Protein AF-0000000066665689 (afdb_homodimer)

Organism: Nocardia brasiliensis (strain ATCC 700358 / HUJEG-1) (NCBI:txid1133849)

Sequence (416 aa):
MNVTDMVAELLDKYRGGVAPFASMGDPVLRRPADPVTGQIDTTVLKELSELMLATMHATRGVGLAAPQIGIPLQIAVIGDTAEVPAEIATARKRIPVPDFTIINPSYTAAGDPVSFYEGCLSMPGYQAVVPRPETVQAEYDDLDGVRHVERITGWPARIFQHETDHLAGTIYIDKALTRSLASNETYLSRWTQPTPVDAAGALGFSLSMNVTDMVAELLDKYRGGVAPFASMGDPVLRRPADPVTGQIDTTVLKELSELMLATMHATRGVGLAAPQIGIPLQIAVIGDTAEVPAEIATARKRIPVPDFTIINPSYTAAGDPVSFYEGCLSMPGYQAVVPRPETVQAEYDDLDGVRHVERITGWPARIFQHETDHLAGTIYIDKALTRSLASNETYLSRWTQPTPVDAAGALGFSLS

Nearest PDB structures (foldseek):
  2ew6-assembly1_A  TM=8.964E-01  e=4.117E-14  Helicobacter pylori
  1ws1-assembly1_A  TM=9.275E-01  e=1.698E-13  Bacillus cereus
  3oca-assembly1_B  TM=8.785E-01  e=4.657E-14  Ehrlichia chaffeensis str. Arkansas
  3oca-assembly1_A  TM=8.647E-01  e=1.921E-13  Ehrlichia chaffeensis str. Arkansas
  3fwx-assembly2_B  TM=9.049E-01  e=3.073E-12  Vibrio cholerae O395

InterPro domains:
  IPR023635 Peptide deformylase [MF_00163] (17-190)
  IPR023635 Peptide deformylase [PF01327] (20-176)
  IPR023635 Peptide deformylase [PIRSF004749] (16-187)
  IPR023635 Peptide deformylase [PR01576] (50-79)
  IPR023635 Peptide deformylase [PR01576] (118-129)
  IPR023635 Peptide deformylase [PR01576] (130-148)
  IPR023635 Peptide deformylase [PR01576] (149-178)
  IPR023635 Peptide deformylase [PTHR10458] (21-185)
  IPR023635 Peptide deformylase [cd00487] (24-172)
  IPR036821 Peptide deformylase superfamily [G3DSA:3.90.45.10] (20-195)
  IPR036821 Peptide deformylase superfamily [SSF56420] (18-176)

Radius of gyration: 23.64 Å; Cα contacts (8 Å, |Δi|>4): 912; chains: 2; bounding box: 50×71×52 Å

pLDDT: mean 97.43, std 2.55, range [75.81, 98.94]

Solvent-accessible surface area (backbone atoms only — not comparable to full-atom values): 21733 Å² total; per-residue (Å²): 132,55,69,57,56,52,50,52,53,49,45,71,73,27,61,95,40,57,65,67,66,37,50,34,56,43,42,53,47,32,40,61,31,41,72,76,79,73,78,57,54,65,68,57,49,52,51,49,50,49,33,47,45,43,30,24,57,76,69,71,45,47,52,42,30,35,23,43,56,64,38,58,36,26,39,30,34,38,30,37,74,75,87,65,60,68,64,40,26,59,68,40,44,48,60,76,34,75,77,47,54,41,30,55,56,51,71,45,78,68,42,62,57,42,58,42,74,44,68,42,88,40,47,72,62,40,32,27,32,31,70,38,41,32,20,28,43,36,36,26,25,38,88,87,67,50,77,46,76,45,79,34,54,31,37,57,23,46,50,51,51,54,35,44,32,36,33,58,20,38,55,70,74,72,58,30,45,58,59,50,33,13,26,52,68,42,31,71,74,73,55,74,58,62,53,52,61,65,50,27,68,55,28,68,48,85,82,116,132,56,68,58,56,51,51,51,53,50,45,71,74,26,60,97,41,58,65,67,66,39,50,34,54,42,43,52,47,32,39,60,29,42,71,76,80,71,78,55,54,65,69,57,49,51,51,50,50,48,35,48,47,43,31,24,57,75,69,72,45,48,52,41,30,32,25,44,56,65,39,59,37,24,40,30,34,39,30,36,76,77,88,66,60,67,64,40,26,59,69,39,44,48,60,76,34,74,77,46,55,41,30,55,56,51,70,45,78,67,44,62,58,41,60,41,75,42,69,43,87,39,46,72,62,41,30,27,31,30,68,38,42,33,18,28,42,36,36,26,25,38,89,84,68,50,78,45,76,47,79,37,55,30,38,57,22,46,50,53,50,54,36,44,32,37,34,58,20,38,52,69,72,71,59,31,45,56,60,49,33,14,27,52,68,42,31,71,74,73,55,72,57,61,51,52,61,66,49,26,68,58,26,68,49,87,82,116

Structure (mmCIF, N/CA/C/O backbone):
data_AF-0000000066665689-model_v1
#
loop_
_entity.id
_entity.type
_entity.pdbx_description
1 polymer 'Peptide deformylase'
#
loop_
_atom_site.group_PDB
_atom_site.id
_atom_site.type_symbol
_atom_site.label_atom_id
_atom_site.label_alt_id
_atom_site.label_comp_id
_atom_site.label_asym_id
_atom_site.label_entity_id
_atom_site.label_seq_id
_atom_site.pdbx_PDB_ins_code
_atom_site.Cartn_x
_atom_site.Cartn_y
_atom_site.Cartn_z
_atom_site.occupancy
_atom_site.B_iso_or_equiv
_atom_site.auth_seq_id
_atom_site.auth_comp_id
_atom_site.auth_asym_id
_atom_site.auth_atom_id
_atom_site.pdbx_PDB_model_num
ATOM 1 N N . MET A 1 1 ? 21.422 21.891 0.029 1 81.69 1 MET A N 1
ATOM 2 C CA . MET A 1 1 ? 20.578 23.062 0.132 1 81.69 1 MET A CA 1
ATOM 3 C C . MET A 1 1 ? 19.906 23.141 1.5 1 81.69 1 MET A C 1
ATOM 5 O O . MET A 1 1 ? 19.453 22.109 2.029 1 81.69 1 MET A O 1
ATOM 9 N N . ASN A 1 2 ? 20.016 24.281 2.082 1 92 2 ASN A N 1
ATOM 10 C CA . ASN A 1 2 ? 19.375 24.375 3.383 1 92 2 ASN A CA 1
ATOM 11 C C . ASN A 1 2 ? 17.859 24.578 3.238 1 92 2 ASN A C 1
ATOM 13 O O . ASN A 1 2 ? 17.375 24.859 2.148 1 92 2 ASN A O 1
ATOM 17 N N . VAL A 1 3 ? 17.141 24.328 4.23 1 94.88 3 VAL A N 1
ATOM 18 C CA . VAL A 1 3 ? 15.688 24.266 4.172 1 94.88 3 VAL A CA 1
ATOM 19 C C . VAL A 1 3 ? 15.133 25.641 3.803 1 94.88 3 VAL A C 1
ATOM 21 O O . VAL A 1 3 ? 14.117 25.734 3.107 1 94.88 3 VAL A O 1
ATOM 24 N N . THR A 1 4 ? 15.805 26.703 4.227 1 93.81 4 THR A N 1
ATOM 25 C CA . THR A 1 4 ? 15.383 28.047 3.889 1 93.81 4 THR A CA 1
ATOM 26 C C . THR A 1 4 ? 15.398 28.266 2.377 1 93.81 4 THR A C 1
ATOM 28 O O . THR A 1 4 ? 14.453 28.812 1.814 1 93.81 4 THR A O 1
ATOM 31 N N . ASP A 1 5 ? 16.438 27.797 1.744 1 96 5 ASP A N 1
ATOM 32 C CA . ASP A 1 5 ? 16.562 27.906 0.292 1 96 5 ASP A CA 1
ATOM 33 C C . ASP A 1 5 ? 15.508 27.047 -0.405 1 96 5 ASP A C 1
ATOM 35 O O . ASP A 1 5 ? 14.961 27.438 -1.437 1 96 5 ASP A O 1
ATOM 39 N N . MET A 1 6 ? 15.297 25.891 0.166 1 97.06 6 MET A N 1
ATOM 40 C CA . MET A 1 6 ? 14.289 24.984 -0.407 1 97.06 6 MET A CA 1
ATOM 41 C C . MET A 1 6 ? 12.914 25.656 -0.415 1 97.06 6 MET A C 1
ATOM 43 O O . MET A 1 6 ? 12.195 25.578 -1.414 1 97.06 6 MET A O 1
ATOM 47 N N . VAL A 1 7 ? 12.586 26.25 0.689 1 97.69 7 VAL A N 1
ATOM 48 C CA . VAL A 1 7 ? 11.281 26.906 0.821 1 97.69 7 VAL A CA 1
ATOM 49 C C . VAL A 1 7 ? 11.188 28.078 -0.157 1 97.69 7 VAL A C 1
ATOM 51 O O . VAL A 1 7 ? 10.18 28.234 -0.844 1 97.69 7 VAL A O 1
ATOM 54 N N . ALA A 1 8 ? 12.25 28.875 -0.205 1 96.31 8 ALA A N 1
ATOM 55 C CA . ALA A 1 8 ? 12.273 30.016 -1.109 1 96.31 8 ALA A CA 1
ATOM 56 C C . ALA A 1 8 ? 12.086 29.578 -2.559 1 96.31 8 ALA A C 1
ATOM 58 O O . ALA A 1 8 ? 11.32 30.203 -3.307 1 96.31 8 ALA A O 1
ATOM 59 N N . GLU A 1 9 ? 12.773 28.562 -2.963 1 97.5 9 GLU A N 1
ATOM 60 C CA . GLU A 1 9 ? 12.672 28.047 -4.324 1 97.5 9 GLU A CA 1
ATOM 61 C C . GLU A 1 9 ? 11.266 27.547 -4.621 1 97.5 9 GLU A C 1
ATOM 63 O O . GLU A 1 9 ? 10.727 27.797 -5.699 1 97.5 9 GLU A O 1
ATOM 68 N N . LEU A 1 10 ? 10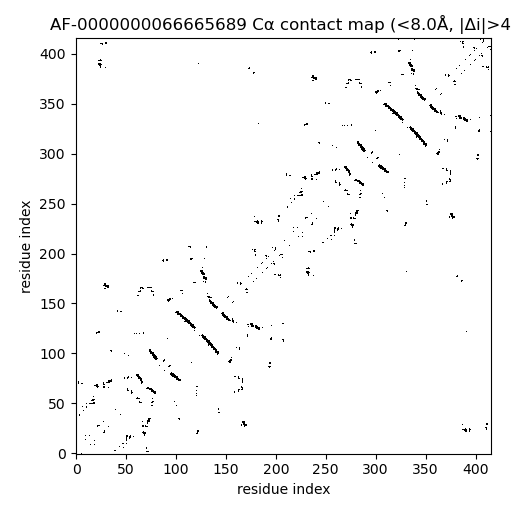.727 26.797 -3.654 1 98.19 10 LEU A N 1
ATOM 69 C CA . LEU A 1 10 ? 9.367 26.281 -3.82 1 98.19 10 LEU A CA 1
ATOM 70 C C . LEU A 1 10 ? 8.375 27.422 -4 1 98.19 10 LEU A C 1
ATOM 72 O O . LEU A 1 10 ? 7.535 27.391 -4.902 1 98.19 10 LEU A O 1
ATOM 76 N N . LEU A 1 11 ? 8.461 28.422 -3.17 1 97.88 11 LEU A N 1
ATOM 77 C CA . LEU A 1 11 ? 7.543 29.547 -3.219 1 97.88 11 LEU A CA 1
ATOM 78 C C . LEU A 1 11 ? 7.719 30.344 -4.508 1 97.88 11 LEU A C 1
ATOM 80 O O . LEU A 1 11 ? 6.742 30.844 -5.078 1 97.88 11 LEU A O 1
ATOM 84 N N . ASP A 1 12 ? 8.938 30.469 -4.969 1 97.44 12 ASP A N 1
ATOM 85 C CA . ASP A 1 12 ? 9.195 31.156 -6.223 1 97.44 12 ASP A CA 1
ATOM 86 C C . ASP A 1 12 ? 8.5 30.469 -7.391 1 97.44 12 ASP A C 1
ATOM 88 O O . ASP A 1 12 ? 7.992 31.141 -8.297 1 97.44 12 ASP A O 1
ATOM 92 N N . LYS A 1 13 ? 8.453 29.219 -7.336 1 97.56 13 LYS A N 1
ATOM 93 C CA . LYS A 1 13 ? 7.934 28.438 -8.453 1 97.56 13 LYS A CA 1
ATOM 94 C C . LYS A 1 13 ? 6.418 28.297 -8.367 1 97.56 13 LYS A C 1
ATOM 96 O O . LYS A 1 13 ? 5.734 28.266 -9.398 1 97.56 13 LYS A O 1
ATOM 101 N N . TYR A 1 14 ? 5.855 28.281 -7.137 1 98.25 14 TYR A N 1
ATOM 102 C CA . TYR A 1 14 ? 4.484 27.797 -7.059 1 98.25 14 TYR A CA 1
ATOM 103 C C . TYR A 1 14 ? 3.607 28.766 -6.27 1 98.25 14 TYR A C 1
ATOM 105 O O . TYR A 1 14 ? 2.451 28.453 -5.969 1 98.25 14 TYR A O 1
ATOM 113 N N . ARG A 1 15 ? 4.145 29.891 -5.938 1 91.69 15 ARG A N 1
ATOM 114 C CA . ARG A 1 15 ? 3.332 30.875 -5.219 1 91.69 15 ARG A CA 1
ATOM 115 C C . ARG A 1 15 ? 2.043 31.172 -5.977 1 91.69 15 ARG A C 1
ATOM 117 O O . ARG A 1 15 ? 2.068 31.422 -7.184 1 91.69 15 ARG A O 1
ATOM 124 N N . GLY A 1 16 ? 0.933 31.156 -5.254 1 92.44 16 GLY A N 1
ATOM 125 C CA . GLY A 1 16 ? -0.346 31.422 -5.891 1 92.44 16 GLY A CA 1
ATOM 126 C C . GLY A 1 16 ? -0.902 30.234 -6.648 1 92.44 16 GLY A C 1
ATOM 127 O O . GLY A 1 16 ? -1.933 30.344 -7.316 1 92.44 16 GLY A O 1
ATOM 128 N N . GLY A 1 17 ? -0.238 29.078 -6.492 1 96.5 17 GLY A N 1
ATOM 129 C CA . GLY A 1 17 ? -0.653 27.859 -7.18 1 96.5 17 GLY A CA 1
ATOM 130 C C . GLY A 1 17 ? -0.661 26.641 -6.281 1 96.5 17 GLY A C 1
ATOM 131 O O . GLY A 1 17 ? -1.115 26.703 -5.137 1 96.5 17 GLY A O 1
ATOM 132 N N . VAL A 1 18 ? -0.338 25.531 -6.902 1 97.94 18 VAL A N 1
ATOM 133 C CA . VAL A 1 18 ? -0.332 24.234 -6.215 1 97.94 18 VAL A CA 1
ATOM 134 C C . VAL A 1 18 ? 1.042 23.594 -6.352 1 97.94 18 VAL A C 1
ATOM 136 O O . VAL A 1 18 ? 1.634 23.594 -7.43 1 97.94 18 VAL A O 1
ATOM 139 N N . ALA A 1 19 ? 1.568 23.125 -5.262 1 98.31 19 ALA A N 1
ATOM 140 C CA . ALA A 1 19 ? 2.867 22.453 -5.262 1 98.31 19 ALA A CA 1
ATOM 141 C C . ALA A 1 19 ? 2.727 20.984 -5.652 1 98.31 19 ALA A C 1
ATOM 143 O O . ALA A 1 19 ? 1.681 20.375 -5.426 1 98.31 19 ALA A O 1
ATOM 144 N N . PRO A 1 20 ? 3.74 20.438 -6.293 1 97.5 20 PRO A N 1
ATOM 145 C CA . PRO A 1 20 ? 3.725 18.984 -6.551 1 97.5 20 PRO A CA 1
ATOM 146 C C . PRO A 1 20 ? 3.936 18.156 -5.285 1 97.5 20 PRO A C 1
ATOM 148 O O . PRO A 1 20 ? 4.492 18.656 -4.305 1 97.5 20 PRO A O 1
ATOM 151 N N . PHE A 1 21 ? 3.527 16.938 -5.332 1 98.06 21 PHE A N 1
ATOM 152 C CA . PHE A 1 21 ? 3.621 16.047 -4.172 1 98.06 21 PHE A CA 1
ATOM 153 C C . PHE A 1 21 ? 4.836 15.141 -4.281 1 98.06 21 PHE A C 1
ATOM 155 O O . PHE A 1 21 ? 5.156 14.648 -5.367 1 98.06 21 PHE A O 1
ATOM 162 N N . ALA A 1 22 ? 5.496 14.984 -3.168 1 97.94 22 ALA A N 1
ATOM 163 C CA . ALA A 1 22 ? 6.426 13.867 -3.062 1 97.94 22 ALA A CA 1
ATOM 164 C C . ALA A 1 22 ? 5.68 12.531 -3.07 1 97.94 22 ALA A C 1
ATOM 166 O O . ALA A 1 22 ? 4.605 12.414 -2.477 1 97.94 22 ALA A O 1
ATOM 167 N N . SER A 1 23 ? 6.277 11.531 -3.686 1 97 23 SER A N 1
ATOM 168 C CA . SER A 1 23 ? 5.641 10.219 -3.793 1 97 23 SER A CA 1
ATOM 169 C C . SER A 1 23 ? 6.293 9.211 -2.857 1 97 23 SER A C 1
ATOM 171 O O . SER A 1 23 ? 7.469 9.344 -2.51 1 97 23 SER A O 1
ATOM 173 N N . MET A 1 24 ? 5.535 8.203 -2.51 1 98.5 24 MET A N 1
ATOM 174 C CA . MET A 1 24 ? 6.074 7.121 -1.694 1 98.5 24 MET A CA 1
ATOM 175 C C . MET A 1 24 ? 7.422 6.652 -2.236 1 98.5 24 MET A C 1
ATOM 177 O O . MET A 1 24 ? 7.59 6.512 -3.447 1 98.5 24 MET A O 1
ATOM 181 N N . GLY A 1 25 ? 8.312 6.375 -1.323 1 98.62 25 GLY A N 1
ATOM 182 C CA . GLY A 1 25 ? 9.664 5.988 -1.695 1 98.62 25 GLY A CA 1
ATOM 183 C C . GLY A 1 25 ? 10.656 7.137 -1.645 1 98.62 25 GLY A C 1
ATOM 184 O O . GLY A 1 25 ? 11.867 6.922 -1.679 1 98.62 25 GLY A O 1
ATOM 185 N N . ASP A 1 26 ? 10.172 8.375 -1.661 1 98.62 26 ASP A N 1
ATOM 186 C CA . ASP A 1 26 ? 11.039 9.531 -1.477 1 98.62 26 ASP A CA 1
ATOM 187 C C . ASP A 1 26 ? 11.508 9.641 -0.027 1 98.62 26 ASP A C 1
ATOM 189 O O . ASP A 1 26 ? 10.688 9.695 0.893 1 98.62 26 ASP A O 1
ATOM 193 N N . PRO A 1 27 ? 12.797 9.75 0.195 1 98.56 27 PRO A N 1
ATOM 194 C CA . PRO A 1 27 ? 13.32 9.797 1.562 1 98.56 27 PRO A CA 1
ATOM 195 C C . PRO A 1 27 ? 12.75 10.953 2.373 1 98.56 27 PRO A C 1
ATOM 197 O O . PRO A 1 27 ? 12.672 10.875 3.602 1 98.56 27 PRO A O 1
ATOM 200 N N . VAL A 1 28 ? 12.266 11.992 1.736 1 98.56 28 VAL A N 1
ATOM 201 C CA . VAL A 1 28 ? 11.742 13.148 2.443 1 98.56 28 VAL A CA 1
ATOM 202 C C . VAL A 1 28 ? 10.492 12.758 3.23 1 98.56 28 VAL A C 1
ATOM 204 O O . VAL A 1 28 ? 10.172 13.375 4.25 1 98.56 28 VAL A O 1
ATOM 207 N N . LEU A 1 29 ? 9.82 11.672 2.822 1 98.81 29 LEU A N 1
ATOM 208 C CA . LEU A 1 29 ? 8.594 11.227 3.477 1 98.81 29 LEU A CA 1
ATOM 209 C C . LEU A 1 29 ? 8.906 10.297 4.648 1 98.81 29 LEU A C 1
ATOM 211 O O . LEU A 1 29 ? 8.016 9.93 5.414 1 98.81 29 LEU A O 1
ATOM 215 N N . ARG A 1 30 ? 10.156 9.93 4.781 1 98.75 30 ARG A N 1
ATOM 216 C CA . ARG A 1 30 ? 10.469 8.883 5.754 1 98.75 30 ARG A CA 1
ATOM 217 C C . ARG A 1 30 ? 11.398 9.406 6.84 1 98.75 30 ARG A C 1
ATOM 219 O O . ARG A 1 30 ? 11.555 8.773 7.887 1 98.75 30 ARG A O 1
ATOM 226 N N . ARG A 1 31 ? 12.023 10.492 6.629 1 97.75 31 ARG A N 1
ATOM 227 C CA . ARG A 1 31 ? 12.883 11.094 7.637 1 97.75 31 ARG A CA 1
ATOM 228 C C . ARG A 1 31 ? 12.102 12.039 8.539 1 97.75 31 ARG A C 1
ATOM 230 O O . ARG A 1 31 ? 11.258 12.805 8.055 1 97.75 31 ARG A O 1
ATOM 237 N N . PRO A 1 32 ? 12.375 11.938 9.844 1 98.44 32 PRO A N 1
ATOM 238 C CA . PRO A 1 32 ? 11.758 12.969 10.68 1 98.44 32 PRO A CA 1
ATOM 239 C C . PRO A 1 32 ? 12.125 14.383 10.234 1 98.44 32 PRO A C 1
ATOM 241 O O . PRO A 1 32 ? 13.297 14.68 10.008 1 98.44 32 PRO A O 1
ATOM 244 N N . ALA A 1 33 ? 11.125 15.211 10.039 1 98.56 33 ALA A N 1
ATOM 245 C CA . ALA A 1 33 ? 11.344 16.594 9.609 1 98.56 33 ALA A CA 1
ATOM 246 C C . ALA A 1 33 ? 11.984 17.406 10.727 1 98.56 33 ALA A C 1
ATOM 248 O O . ALA A 1 33 ? 11.859 17.078 11.906 1 98.56 33 ALA A O 1
ATOM 249 N N . ASP A 1 34 ? 12.633 18.422 10.359 1 98.12 34 ASP A N 1
ATOM 250 C CA . ASP A 1 34 ? 13.297 19.297 11.328 1 98.12 34 ASP A CA 1
ATOM 251 C C . ASP A 1 34 ? 12.297 20.203 12.031 1 98.12 34 ASP A C 1
ATOM 253 O O . ASP A 1 34 ? 11.375 20.734 11.398 1 98.12 34 ASP A O 1
ATOM 257 N N . PRO A 1 35 ? 12.508 20.391 13.328 1 98.25 35 PRO A N 1
ATOM 258 C CA . PRO A 1 35 ? 11.641 21.359 13.992 1 98.25 35 PRO A CA 1
ATOM 259 C C . PRO A 1 35 ? 11.82 22.781 13.453 1 98.25 35 PRO A C 1
ATOM 261 O O . PRO A 1 35 ? 12.914 23.141 13.008 1 98.25 35 PRO A O 1
ATOM 264 N N . VAL A 1 36 ? 10.742 23.547 13.461 1 97.62 36 VAL A N 1
ATOM 265 C CA . VAL A 1 36 ? 10.828 24.969 13.172 1 97.62 36 VAL A CA 1
ATOM 266 C C . VAL A 1 36 ? 11.328 25.719 14.398 1 97.62 36 VAL A C 1
ATOM 268 O O . VAL A 1 36 ? 10.648 25.781 15.422 1 97.62 36 VAL A O 1
ATOM 271 N N . THR A 1 37 ? 12.516 26.25 14.297 1 94.88 37 THR A N 1
ATOM 272 C CA . THR A 1 37 ? 13.148 26.906 15.43 1 94.88 37 THR A CA 1
ATOM 273 C C . THR A 1 37 ? 13.594 28.312 15.062 1 94.88 37 THR A C 1
ATOM 275 O O . THR A 1 37 ? 14.633 28.781 15.523 1 94.88 37 THR A O 1
ATOM 278 N N . GLY A 1 38 ? 12.945 28.938 14.141 1 91.69 38 GLY A N 1
ATOM 279 C CA . GLY A 1 38 ? 13.266 30.312 13.781 1 91.69 38 GLY A CA 1
ATOM 280 C C . GLY A 1 38 ? 14.125 30.422 12.539 1 91.69 38 GLY A C 1
ATOM 281 O O . GLY A 1 38 ? 14.523 31.516 12.148 1 91.69 38 GLY A O 1
ATOM 282 N N . GLN A 1 39 ? 14.391 29.297 11.906 1 91.94 39 GLN A N 1
ATOM 283 C CA . GLN A 1 39 ? 15.242 29.297 10.719 1 91.94 39 GLN A CA 1
ATOM 284 C C . GLN A 1 39 ? 14.508 29.891 9.523 1 91.94 39 GLN A C 1
ATOM 286 O O . GLN A 1 39 ? 15.125 30.234 8.516 1 91.94 39 GLN A O 1
ATOM 291 N N . ILE A 1 40 ? 13.211 29.922 9.586 1 92.25 40 ILE A N 1
ATOM 292 C CA . ILE A 1 40 ? 12.391 30.531 8.539 1 92.25 40 ILE A CA 1
ATOM 293 C C . ILE A 1 40 ? 11.672 31.75 9.086 1 92.25 40 ILE A C 1
ATOM 295 O O . ILE A 1 40 ? 11.039 31.688 10.141 1 92.25 40 ILE A O 1
ATOM 299 N N . ASP A 1 41 ? 11.781 32.875 8.344 1 92 41 ASP A N 1
ATOM 300 C CA . ASP A 1 41 ? 11.086 34.094 8.734 1 92 41 ASP A CA 1
ATOM 301 C C . ASP A 1 41 ? 9.57 33.875 8.789 1 92 41 ASP A C 1
ATOM 303 O O . ASP A 1 41 ? 9.023 33.125 7.988 1 92 41 ASP A O 1
ATOM 307 N N . THR A 1 42 ? 8.938 34.625 9.734 1 92.38 42 THR A N 1
ATOM 308 C CA . THR A 1 42 ? 7.508 34.438 9.969 1 92.38 42 THR A CA 1
ATOM 309 C C . THR A 1 42 ? 6.715 34.719 8.688 1 92.38 42 THR A C 1
ATOM 311 O O . THR A 1 42 ? 5.738 34.031 8.406 1 92.38 42 THR A O 1
ATOM 314 N N . THR A 1 43 ? 7.145 35.688 7.949 1 94.69 43 THR A N 1
ATOM 315 C CA . THR A 1 43 ? 6.445 36.031 6.719 1 94.69 43 THR A CA 1
ATOM 316 C C . THR A 1 43 ? 6.527 34.906 5.715 1 94.69 43 THR A C 1
ATOM 318 O O . THR A 1 43 ? 5.527 34.531 5.094 1 94.69 43 THR A O 1
ATOM 321 N N . VAL A 1 44 ? 7.746 34.344 5.594 1 95.69 44 VAL A N 1
ATOM 322 C CA . VAL A 1 44 ? 7.973 33.219 4.668 1 95.69 44 VAL A CA 1
ATOM 323 C C . VAL A 1 44 ? 7.203 32 5.141 1 95.69 44 VAL A C 1
ATOM 325 O O . VAL A 1 44 ? 6.641 31.266 4.324 1 95.69 44 VAL A O 1
ATOM 328 N N . LEU A 1 45 ? 7.172 31.812 6.41 1 96.56 45 LEU A N 1
ATOM 329 C CA . LEU A 1 45 ? 6.441 30.703 6.996 1 96.56 45 LEU A CA 1
ATOM 330 C C . LEU A 1 45 ? 4.953 30.797 6.68 1 96.56 45 LEU A C 1
ATOM 332 O O . LEU A 1 45 ? 4.316 29.781 6.359 1 96.56 45 LEU A O 1
ATOM 336 N N . LYS A 1 46 ? 4.391 31.969 6.805 1 97.31 46 LYS A N 1
ATOM 337 C CA . LYS A 1 46 ? 2.984 32.188 6.492 1 97.31 46 LYS A CA 1
ATOM 338 C C . LYS A 1 46 ? 2.707 31.953 5.012 1 97.31 46 LYS A C 1
ATOM 340 O O . LYS A 1 46 ? 1.675 31.375 4.652 1 97.31 46 LYS A O 1
ATOM 345 N N . GLU A 1 47 ? 3.643 32.344 4.156 1 97.88 47 GLU A N 1
ATOM 346 C CA . GLU A 1 47 ? 3.504 32.094 2.727 1 97.88 47 GLU A CA 1
ATOM 347 C C . GLU A 1 47 ? 3.535 30.609 2.418 1 97.88 47 GLU A C 1
ATOM 349 O O . GLU A 1 47 ? 2.793 30.125 1.559 1 97.88 47 GLU A O 1
ATOM 354 N N . LEU A 1 48 ? 4.41 29.938 3.053 1 98.38 48 LEU A N 1
ATOM 355 C CA . LEU A 1 48 ? 4.469 28.484 2.893 1 98.38 48 LEU A CA 1
ATOM 356 C C . LEU A 1 48 ? 3.152 27.844 3.303 1 98.38 48 LEU A C 1
ATOM 358 O O . LEU A 1 48 ? 2.617 27 2.58 1 98.38 48 LEU A O 1
ATOM 362 N N . SER A 1 49 ? 2.664 28.25 4.477 1 98.62 49 SER A N 1
ATOM 363 C CA . SER A 1 49 ? 1.381 27.75 4.953 1 98.62 49 SER A CA 1
ATOM 364 C C . SER A 1 49 ? 0.276 28 3.93 1 98.62 49 SER A C 1
ATOM 366 O O . SER A 1 49 ? -0.542 27.109 3.666 1 98.62 49 SER A O 1
ATOM 368 N N . GLU A 1 50 ? 0.265 29.172 3.367 1 98.5 50 GLU A N 1
ATOM 369 C CA . GLU A 1 50 ? -0.735 29.516 2.363 1 98.5 50 GLU A CA 1
ATOM 370 C C . GLU A 1 50 ? -0.634 28.609 1.142 1 98.5 50 GLU A C 1
ATOM 372 O O . GLU A 1 50 ? -1.651 28.156 0.614 1 98.5 50 GLU A O 1
ATOM 377 N N . LEU A 1 51 ? 0.557 28.406 0.686 1 98.69 51 LEU A N 1
ATOM 378 C CA . LEU A 1 51 ? 0.763 27.5 -0.439 1 98.69 51 LEU A CA 1
ATOM 379 C C . LEU A 1 51 ? 0.292 26.094 -0.095 1 98.69 51 LEU A C 1
ATOM 381 O O . LEU A 1 51 ? -0.345 25.422 -0.916 1 98.69 51 LEU A O 1
ATOM 385 N N . MET A 1 52 ? 0.561 25.625 1.076 1 98.81 52 MET A N 1
ATOM 386 C CA . MET A 1 52 ? 0.159 24.297 1.531 1 98.81 52 MET A CA 1
ATOM 387 C C . MET A 1 52 ? -1.36 24.188 1.595 1 98.81 52 MET A C 1
ATOM 389 O O . MET A 1 52 ? -1.927 23.172 1.174 1 98.81 52 MET A O 1
ATOM 393 N N . LEU A 1 53 ? -2.012 25.219 2.129 1 98.56 53 LEU A N 1
ATOM 394 C CA . LEU A 1 53 ? -3.469 25.219 2.182 1 98.56 53 LEU A CA 1
ATOM 395 C C . LEU A 1 53 ? -4.062 25.156 0.78 1 98.56 53 LEU A C 1
ATOM 397 O O . LEU A 1 53 ? -4.988 24.391 0.527 1 98.56 53 LEU A O 1
ATOM 401 N N . ALA A 1 54 ? -3.498 25.953 -0.119 1 98.44 54 ALA A N 1
ATOM 402 C CA . ALA A 1 54 ? -3.971 25.938 -1.5 1 98.44 54 ALA A CA 1
ATOM 403 C C . ALA A 1 54 ? -3.793 24.562 -2.131 1 98.44 54 ALA A C 1
ATOM 405 O O . ALA A 1 54 ? -4.68 24.078 -2.836 1 98.44 54 ALA A O 1
ATOM 406 N N . THR A 1 55 ? -2.67 23.984 -1.885 1 98.56 55 THR A N 1
ATOM 407 C CA . THR A 1 55 ? -2.355 22.656 -2.404 1 98.56 55 THR A CA 1
ATOM 408 C C . THR A 1 55 ? -3.314 21.609 -1.84 1 98.56 55 THR A C 1
ATOM 410 O O . THR A 1 55 ? -3.855 20.797 -2.584 1 98.56 55 THR A O 1
ATOM 413 N N . MET A 1 56 ? -3.562 21.641 -0.552 1 98.19 56 MET A N 1
ATOM 414 C CA . MET A 1 56 ? -4.504 20.75 0.115 1 98.19 56 MET A CA 1
ATOM 415 C C . MET A 1 56 ? -5.902 20.891 -0.473 1 98.19 56 MET A C 1
ATOM 417 O O . MET A 1 56 ? -6.527 19.906 -0.849 1 98.19 56 MET A O 1
ATOM 421 N N . HIS A 1 57 ? -6.344 22.109 -0.658 1 97.38 57 HIS A N 1
ATOM 422 C CA . HIS A 1 57 ? -7.699 22.391 -1.125 1 97.38 57 HIS A CA 1
ATOM 423 C C . HIS A 1 57 ? -7.879 21.953 -2.574 1 97.38 57 HIS A C 1
ATOM 425 O O . HIS A 1 57 ? -8.961 21.5 -2.963 1 97.38 57 HIS A O 1
ATOM 431 N N . ALA A 1 58 ? -6.84 22.047 -3.314 1 96.94 58 ALA A N 1
ATOM 432 C CA . ALA A 1 58 ? -6.898 21.672 -4.727 1 96.94 58 ALA A CA 1
ATOM 433 C C . ALA A 1 58 ? -7.145 20.172 -4.887 1 96.94 58 ALA A C 1
ATOM 435 O O . ALA A 1 58 ? -7.66 19.734 -5.914 1 96.94 58 ALA A O 1
ATOM 436 N N . THR A 1 59 ? -6.738 19.375 -3.877 1 93.44 59 THR A N 1
ATOM 437 C CA . THR A 1 59 ? -6.875 17.938 -3.938 1 93.44 59 THR A CA 1
ATOM 438 C C . THR A 1 59 ? -8.094 17.469 -3.143 1 93.44 59 THR A C 1
ATOM 440 O O . THR A 1 59 ? -8.305 16.266 -2.975 1 93.44 59 THR A O 1
ATOM 443 N N . ARG A 1 60 ? -8.852 18.375 -2.539 1 91.38 60 ARG A N 1
ATOM 444 C CA . ARG A 1 60 ? -9.977 18.094 -1.653 1 91.38 60 ARG A CA 1
ATOM 445 C C . ARG A 1 60 ? -9.523 17.266 -0.449 1 91.38 60 ARG A C 1
ATOM 447 O O . ARG A 1 60 ? -10.258 16.406 0.03 1 91.38 60 ARG A O 1
ATOM 454 N N . GLY A 1 61 ? -8.289 17.531 -0.031 1 95.44 61 GLY A N 1
ATOM 455 C CA . GLY A 1 61 ? -7.77 16.906 1.181 1 95.44 61 GLY A CA 1
ATOM 456 C C . GLY A 1 61 ? -8.211 17.625 2.447 1 95.44 61 GLY A C 1
ATOM 457 O O . GLY A 1 61 ? -8.898 18.641 2.385 1 95.44 61 GLY A O 1
ATOM 458 N N . VAL A 1 62 ? -7.844 17 3.545 1 97.88 62 VAL A N 1
ATOM 459 C CA . VAL A 1 62 ? -8.219 17.594 4.828 1 97.88 62 VAL A CA 1
ATOM 460 C C . VAL A 1 62 ? -6.969 17.922 5.629 1 97.88 62 VAL A C 1
ATOM 462 O O . VAL A 1 62 ? -7.055 18.516 6.711 1 97.88 62 VAL A O 1
ATOM 465 N N . GLY A 1 63 ? -5.797 17.547 5.141 1 98.69 63 GLY A N 1
ATOM 466 C CA . GLY A 1 63 ? -4.504 17.844 5.738 1 98.69 63 GLY A CA 1
ATOM 467 C C . GLY A 1 63 ? -3.35 17.703 4.77 1 98.69 63 GLY A C 1
ATOM 468 O O . GLY A 1 63 ? -3.471 17.016 3.752 1 98.69 63 GLY A O 1
ATOM 469 N N . LEU A 1 64 ? -2.283 18.344 5.094 1 98.88 64 LEU A N 1
ATOM 470 C CA . LEU A 1 64 ? -1.063 18.281 4.297 1 98.88 64 LEU A CA 1
ATOM 471 C C . LEU A 1 64 ? 0.153 18.656 5.137 1 98.88 64 LEU A C 1
ATOM 473 O O . LEU A 1 64 ? 0.182 19.719 5.758 1 98.88 64 LEU A O 1
ATOM 477 N N . ALA A 1 65 ? 1.096 17.766 5.176 1 98.94 65 ALA A N 1
ATOM 478 C CA . ALA A 1 65 ? 2.354 18.031 5.871 1 98.94 65 ALA A CA 1
ATOM 479 C C . ALA A 1 65 ? 3.432 18.5 4.898 1 98.94 65 ALA A C 1
ATOM 481 O O . ALA A 1 65 ? 3.457 18.078 3.74 1 98.94 65 ALA A O 1
ATOM 482 N N . ALA A 1 66 ? 4.336 19.266 5.352 1 98.88 66 ALA A N 1
ATOM 483 C CA . ALA A 1 66 ? 5.352 19.906 4.52 1 98.88 66 ALA A CA 1
ATOM 484 C C . ALA A 1 66 ? 6.199 18.875 3.789 1 98.88 66 ALA A C 1
ATOM 486 O O . ALA A 1 66 ? 6.535 19.047 2.617 1 98.88 66 ALA A O 1
ATOM 487 N N . PRO A 1 67 ? 6.539 17.703 4.449 1 98.88 67 PRO A N 1
ATOM 488 C CA . PRO A 1 67 ? 7.328 16.719 3.713 1 98.88 67 PRO A CA 1
ATOM 489 C C . PRO A 1 67 ? 6.613 16.203 2.469 1 98.88 67 PRO A C 1
ATOM 491 O O . PRO A 1 67 ? 7.266 15.797 1.502 1 98.88 67 PRO A O 1
ATOM 494 N N . GLN A 1 68 ? 5.312 16.281 2.445 1 98.88 68 GLN A N 1
ATOM 495 C CA . GLN A 1 68 ? 4.543 15.789 1.308 1 98.88 68 GLN A CA 1
ATOM 496 C C . GLN A 1 68 ? 4.746 16.672 0.081 1 98.88 68 GLN A C 1
ATOM 498 O O . GLN A 1 68 ? 4.395 16.281 -1.035 1 98.88 68 GLN A O 1
ATOM 503 N N . ILE A 1 69 ? 5.258 17.859 0.301 1 98.69 69 ILE A N 1
ATOM 504 C CA . ILE A 1 69 ? 5.594 18.703 -0.842 1 98.69 69 ILE A CA 1
ATOM 505 C C . ILE A 1 69 ? 7.102 18.953 -0.879 1 98.69 69 ILE A C 1
ATOM 507 O O . ILE A 1 69 ? 7.562 19.953 -1.443 1 98.69 69 ILE A O 1
ATOM 511 N N . GLY A 1 70 ? 7.836 18.156 -0.186 1 98.38 70 GLY A N 1
ATOM 512 C CA . GLY A 1 70 ? 9.281 18.125 -0.348 1 98.38 70 GLY A CA 1
ATOM 513 C C . GLY A 1 70 ? 10.016 18.969 0.671 1 98.38 70 GLY A C 1
ATOM 514 O O . GLY A 1 70 ? 11.242 19.125 0.594 1 98.38 70 GLY A O 1
ATOM 515 N N . ILE A 1 71 ? 9.375 19.625 1.595 1 98.62 71 ILE A N 1
ATOM 516 C CA . ILE A 1 71 ? 10.008 20.484 2.58 1 98.62 71 ILE A CA 1
ATOM 517 C C . ILE A 1 71 ? 10.148 19.75 3.91 1 98.62 71 ILE A C 1
ATOM 519 O O . ILE A 1 71 ? 9.148 19.438 4.559 1 98.62 71 ILE A O 1
ATOM 523 N N . PRO A 1 72 ? 11.328 19.422 4.367 1 98.44 72 PRO A N 1
ATOM 524 C CA . PRO A 1 72 ? 11.523 18.656 5.598 1 98.44 72 PRO A CA 1
ATOM 525 C C . PRO A 1 72 ? 11.453 19.516 6.855 1 98.44 72 PRO A C 1
ATOM 527 O O . PRO A 1 72 ? 12.422 19.594 7.617 1 98.44 72 PRO A O 1
ATOM 530 N N . LEU A 1 73 ? 10.305 20.156 7.086 1 98.56 73 LEU A N 1
ATOM 531 C CA . LEU A 1 73 ? 10.023 20.969 8.258 1 98.56 73 LEU A CA 1
ATOM 532 C C . LEU A 1 73 ? 8.766 20.484 8.977 1 98.56 73 LEU A C 1
ATOM 534 O O . LEU A 1 73 ? 7.82 20.0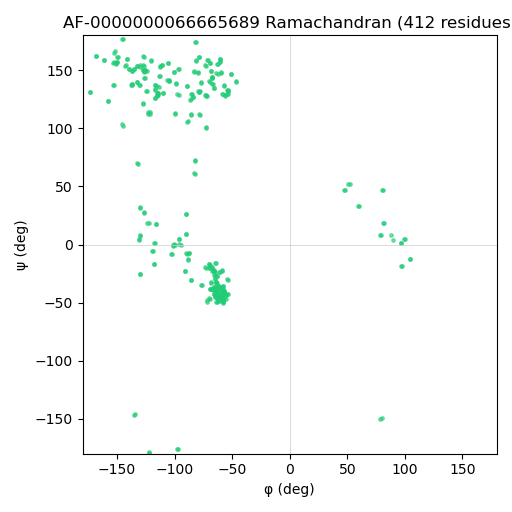16 8.328 1 98.56 73 LEU A O 1
ATOM 538 N N . GLN A 1 74 ? 8.773 20.672 10.273 1 98.81 74 GLN A N 1
ATOM 539 C CA . GLN A 1 74 ? 7.637 20.219 11.07 1 98.81 74 GLN A CA 1
ATOM 540 C C . GLN A 1 74 ? 6.504 21.25 11.023 1 98.81 74 GLN A C 1
ATOM 542 O O . GLN A 1 74 ? 6.234 21.922 12.016 1 98.81 74 GLN A O 1
ATOM 547 N N . ILE A 1 75 ? 5.867 21.328 9.898 1 98.81 75 ILE A N 1
ATOM 548 C CA . ILE A 1 75 ? 4.688 22.156 9.68 1 98.81 75 ILE A CA 1
ATOM 549 C C . ILE A 1 75 ? 3.646 21.375 8.875 1 98.81 75 ILE A C 1
ATOM 551 O O . ILE A 1 75 ? 3.99 20.656 7.945 1 98.81 75 ILE A O 1
ATOM 555 N N . ALA A 1 76 ? 2.416 21.5 9.266 1 98.94 76 ALA A N 1
ATOM 556 C CA . ALA A 1 76 ? 1.295 20.906 8.531 1 98.94 76 ALA A CA 1
ATOM 557 C C . ALA A 1 76 ? 0.077 21.828 8.57 1 98.94 76 ALA A C 1
ATOM 559 O O . ALA A 1 76 ? -0.048 22.672 9.469 1 98.94 76 ALA A O 1
ATOM 560 N N . VAL A 1 77 ? -0.74 21.688 7.547 1 98.94 77 VAL A N 1
ATOM 561 C CA . VAL A 1 77 ? -2.012 22.391 7.523 1 98.94 77 VAL A CA 1
ATOM 562 C C . VAL A 1 77 ? -3.166 21.406 7.629 1 98.94 77 VAL A C 1
ATOM 564 O O . VAL A 1 77 ? -3.057 20.266 7.164 1 98.94 77 VAL A O 1
ATOM 567 N N . ILE A 1 78 ? -4.207 21.828 8.305 1 98.75 78 ILE A N 1
ATOM 568 C CA . ILE A 1 78 ? -5.395 21.016 8.547 1 98.75 78 ILE A CA 1
ATOM 569 C C . ILE A 1 78 ? -6.648 21.828 8.227 1 98.75 78 ILE A C 1
ATOM 571 O O . ILE A 1 78 ? -6.723 23.016 8.547 1 98.75 78 ILE A O 1
ATOM 575 N N . GLY A 1 79 ? -7.613 21.234 7.621 1 98.31 79 GLY A N 1
ATOM 576 C CA . GLY A 1 79 ? -8.914 21.828 7.344 1 98.31 79 GLY A CA 1
ATOM 577 C C . GLY A 1 79 ? -9.898 20.828 6.758 1 98.31 79 GLY A C 1
ATOM 578 O O . GLY A 1 79 ? -9.562 20.062 5.852 1 98.31 79 GLY A O 1
ATOM 579 N N . ASP A 1 80 ? -11.039 20.828 7.324 1 97.62 80 ASP A N 1
ATOM 580 C CA . ASP A 1 80 ? -12.094 19.938 6.848 1 97.62 80 ASP A CA 1
ATOM 581 C C . ASP A 1 80 ? -13.461 20.578 6.969 1 97.62 80 ASP A C 1
ATOM 583 O O . ASP A 1 80 ? -14.07 20.578 8.047 1 97.62 80 ASP A O 1
ATOM 587 N N . THR A 1 81 ? -13.984 21.062 5.848 1 94 81 THR A N 1
ATOM 588 C CA . THR A 1 81 ? -15.312 21.672 5.867 1 94 81 THR A CA 1
ATOM 589 C C . THR A 1 81 ? -16.25 20.969 4.895 1 94 81 THR A C 1
ATOM 591 O O . THR A 1 81 ? -17.281 21.516 4.5 1 94 81 THR A O 1
ATOM 594 N N . ALA A 1 82 ? -15.844 19.797 4.551 1 92.06 82 ALA A N 1
ATOM 595 C CA . ALA A 1 82 ? -16.641 19.031 3.6 1 92.06 82 ALA A CA 1
ATOM 596 C C . ALA A 1 82 ? -17.984 18.625 4.215 1 92.06 82 ALA A C 1
ATOM 598 O O . ALA A 1 82 ? -18.047 18.281 5.398 1 92.06 82 ALA A O 1
ATOM 599 N N . GLU A 1 83 ? -18.984 18.641 3.42 1 92.06 83 GLU A N 1
ATOM 600 C CA . GLU A 1 83 ? -20.281 18.094 3.832 1 92.06 83 GLU A CA 1
ATOM 601 C C . GLU A 1 83 ? -20.312 16.578 3.619 1 92.06 83 GLU A C 1
ATOM 603 O O . GLU A 1 83 ? -19.953 16.078 2.549 1 92.06 83 GLU A O 1
ATOM 608 N N . VAL A 1 84 ? -20.656 15.883 4.656 1 92.81 84 VAL A N 1
ATOM 609 C CA . VAL A 1 84 ? -20.766 14.43 4.582 1 92.81 84 VAL A CA 1
ATOM 610 C C . VAL A 1 84 ? -22.141 14 5.094 1 92.81 84 VAL A C 1
ATOM 612 O O . VAL A 1 84 ? -22.797 14.734 5.832 1 92.81 84 VAL A O 1
ATOM 615 N N . PRO A 1 85 ? -22.641 12.859 4.656 1 94.81 85 PRO A N 1
ATOM 616 C CA . PRO A 1 85 ? -23.891 12.344 5.211 1 94.81 85 PRO A CA 1
ATOM 617 C C . PRO A 1 85 ? -23.891 12.305 6.734 1 94.81 85 PRO A C 1
ATOM 619 O O . PRO A 1 85 ? -22.859 12.031 7.348 1 94.81 85 PRO A O 1
ATOM 622 N N . ALA A 1 86 ? -25.047 12.523 7.332 1 96.5 86 ALA A N 1
ATOM 623 C CA . ALA A 1 86 ? -25.203 12.633 8.781 1 96.5 86 ALA A CA 1
ATOM 624 C C . ALA A 1 86 ? -24.703 11.367 9.477 1 96.5 86 ALA A C 1
ATOM 626 O O . ALA A 1 86 ? -24.094 11.445 10.555 1 96.5 86 ALA A O 1
ATOM 627 N N . GLU A 1 87 ? -24.922 10.25 8.844 1 97 87 GLU A N 1
ATOM 628 C CA . GLU A 1 87 ? -24.531 8.977 9.445 1 97 87 GLU A CA 1
ATOM 629 C C . GLU A 1 87 ? -23 8.867 9.531 1 97 87 GLU A C 1
ATOM 631 O O . GLU A 1 87 ? -22.469 8.336 10.5 1 97 87 GLU A O 1
ATOM 636 N N . ILE A 1 88 ? -22.344 9.336 8.547 1 96.38 88 ILE A N 1
ATOM 637 C CA . ILE A 1 88 ? -20.891 9.32 8.523 1 96.38 88 ILE A CA 1
ATOM 638 C C . ILE A 1 88 ? -20.344 10.305 9.555 1 96.38 88 ILE A C 1
ATOM 640 O O . ILE A 1 88 ? -19.438 9.977 10.328 1 96.38 88 ILE A O 1
ATOM 644 N N . ALA A 1 89 ? -20.922 11.523 9.547 1 97.25 89 ALA A N 1
ATOM 645 C CA . ALA A 1 89 ? -20.5 12.539 10.5 1 97.25 89 ALA A CA 1
ATOM 646 C C . ALA A 1 89 ? -20.641 12.039 11.938 1 97.25 89 ALA A C 1
ATOM 648 O O . ALA A 1 89 ? -19.75 12.258 12.758 1 97.25 89 ALA A O 1
ATOM 649 N N . THR A 1 90 ? -21.672 11.359 12.188 1 97.75 90 THR A N 1
ATOM 650 C CA . THR A 1 90 ? -21.938 10.867 13.539 1 97.75 90 THR A CA 1
ATOM 651 C C . THR A 1 90 ? -20.984 9.734 13.898 1 97.75 90 THR A C 1
ATOM 653 O O . THR A 1 90 ? -20.344 9.766 14.945 1 97.75 90 THR A O 1
ATOM 656 N N . ALA A 1 91 ? -20.812 8.766 13.016 1 97.62 91 ALA A N 1
ATOM 657 C CA . ALA A 1 91 ? -20 7.594 13.281 1 97.62 91 ALA A CA 1
ATOM 658 C C . ALA A 1 91 ? -18.531 7.98 13.5 1 97.62 91 ALA A C 1
ATOM 660 O O . ALA A 1 91 ? -17.844 7.379 14.32 1 97.62 91 ALA A O 1
ATOM 661 N N . ARG A 1 92 ? -18.109 8.992 12.781 1 96.81 92 ARG A N 1
ATOM 662 C CA . ARG A 1 92 ? -16.703 9.367 12.797 1 96.81 92 ARG A CA 1
ATOM 663 C C . ARG A 1 92 ? -16.453 10.578 13.688 1 96.81 92 ARG A C 1
ATOM 665 O O . ARG A 1 92 ? -15.328 11.055 13.797 1 96.81 92 ARG A O 1
ATOM 672 N N . LYS A 1 93 ? -17.594 11.094 14.297 1 97.81 93 LYS A N 1
ATOM 673 C CA . LYS A 1 93 ? -17.5 12.367 15.008 1 97.81 93 LYS A CA 1
ATOM 674 C C . LYS A 1 93 ? -16.766 13.414 14.172 1 97.81 93 LYS A C 1
ATOM 676 O O . LYS A 1 93 ? -15.836 14.055 14.648 1 97.81 93 LYS A O 1
ATOM 681 N N . ARG A 1 94 ? -17.203 13.469 12.875 1 98 94 ARG A N 1
ATOM 682 C CA . ARG A 1 94 ? -16.609 14.391 11.914 1 98 94 ARG A CA 1
ATOM 683 C C . ARG A 1 94 ? -17.312 15.742 11.93 1 98 94 ARG A C 1
ATOM 685 O O . ARG A 1 94 ? -18.453 15.852 11.484 1 98 94 ARG A O 1
ATOM 692 N N . ILE A 1 95 ? -16.641 16.688 12.492 1 96.44 95 ILE A N 1
ATOM 693 C CA . ILE A 1 95 ? -17.156 18.047 12.555 1 96.44 95 ILE A CA 1
ATOM 694 C C . ILE A 1 95 ? -16.297 18.969 11.688 1 96.44 95 ILE A C 1
ATOM 696 O O . ILE A 1 95 ? -15.133 18.672 11.43 1 96.44 95 ILE A O 1
ATOM 700 N N . PRO A 1 96 ? -16.922 20.016 11.211 1 96.44 96 PRO A N 1
ATOM 701 C CA . PRO A 1 96 ? -16.125 20.953 10.422 1 96.44 96 PRO A CA 1
ATOM 702 C C . PRO A 1 96 ? -14.922 21.5 11.188 1 96.44 96 PRO A C 1
ATOM 704 O O . PRO A 1 96 ? -15.023 21.781 12.383 1 96.44 96 PRO A O 1
ATOM 707 N N . VAL A 1 97 ? -13.82 21.547 10.539 1 97.25 97 VAL A N 1
ATOM 708 C CA . VAL A 1 97 ? -12.578 22.109 11.07 1 97.25 97 VAL A CA 1
ATOM 709 C C . VAL A 1 97 ? -12.094 23.25 10.18 1 97.25 97 VAL A C 1
ATOM 711 O O . VAL A 1 97 ? -11.758 23.031 9.008 1 97.25 97 VAL A O 1
ATOM 714 N N . PRO A 1 98 ? -12.086 24.484 10.719 1 97.31 98 PRO A N 1
ATOM 715 C CA . PRO A 1 98 ? -11.508 25.562 9.914 1 97.31 98 PRO A CA 1
ATOM 716 C C . PRO A 1 98 ? -10.023 25.359 9.633 1 97.31 98 PRO A C 1
ATOM 718 O O . PRO A 1 98 ? -9.328 24.688 10.398 1 97.31 98 PRO A O 1
ATOM 721 N N . ASP A 1 99 ? -9.586 25.984 8.531 1 98.38 99 ASP A N 1
ATOM 722 C CA . ASP A 1 99 ? -8.18 25.875 8.156 1 98.38 99 ASP A CA 1
ATOM 723 C C . ASP A 1 99 ? -7.281 26.391 9.273 1 98.38 99 ASP A C 1
ATOM 725 O O . ASP A 1 99 ? -7.508 27.484 9.812 1 98.38 99 ASP A O 1
ATOM 729 N N . PHE A 1 100 ? -6.328 25.625 9.641 1 97.81 100 PHE A N 1
ATOM 730 C CA . PHE A 1 100 ? -5.293 26.125 10.531 1 97.81 100 PHE A CA 1
ATOM 731 C C . PHE A 1 100 ? -3.98 25.391 10.312 1 97.81 100 PHE A C 1
ATOM 733 O O . PHE A 1 100 ? -3.936 24.391 9.586 1 97.81 100 PHE A O 1
ATOM 740 N N . THR A 1 101 ? -2.932 25.969 10.867 1 98.75 101 THR A N 1
ATOM 741 C CA . THR A 1 101 ? -1.582 25.438 10.703 1 98.75 101 THR A CA 1
ATOM 742 C C . THR A 1 101 ? -1.021 24.969 12.039 1 98.75 101 THR A C 1
ATOM 744 O O . THR A 1 101 ? -1.191 25.625 13.062 1 98.75 101 THR A O 1
ATOM 747 N N . ILE A 1 102 ? -0.388 23.797 12.031 1 98.94 102 ILE A N 1
ATOM 748 C CA . ILE A 1 102 ? 0.265 23.297 13.234 1 98.94 102 ILE A CA 1
ATOM 749 C C . ILE A 1 102 ? 1.773 23.219 13.008 1 98.94 102 ILE A C 1
ATOM 751 O O . ILE A 1 102 ? 2.227 22.703 11.977 1 98.94 102 ILE A O 1
ATOM 755 N N . ILE A 1 103 ? 2.518 23.766 13.922 1 98.81 103 ILE A N 1
ATOM 756 C CA . ILE A 1 103 ? 3.975 23.797 13.883 1 98.81 103 ILE A CA 1
ATOM 757 C C . ILE A 1 103 ? 4.543 23.031 15.07 1 98.81 103 ILE A C 1
ATOM 759 O O . ILE A 1 103 ? 4.105 23.219 16.203 1 98.81 103 ILE A O 1
ATOM 763 N N . ASN A 1 104 ? 5.535 22.172 14.844 1 98.88 104 ASN A N 1
ATOM 764 C CA . ASN A 1 104 ? 6.195 21.344 15.852 1 98.88 104 ASN A CA 1
ATOM 765 C C . ASN A 1 104 ? 5.188 20.578 16.703 1 98.88 104 ASN A C 1
ATOM 767 O O . ASN A 1 104 ? 5.246 20.625 17.938 1 98.88 104 ASN A O 1
ATOM 771 N N . PRO A 1 105 ? 4.281 19.859 16.062 1 98.94 105 PRO A N 1
ATOM 772 C CA . PRO A 1 105 ? 3.211 19.219 16.828 1 98.94 105 PRO A CA 1
ATOM 773 C C . PRO A 1 105 ? 3.652 17.906 17.469 1 98.94 105 PRO A C 1
ATOM 775 O O . PRO A 1 105 ? 4.609 17.281 17.016 1 98.94 105 PRO A O 1
ATOM 778 N N . SER A 1 106 ? 2.977 17.531 18.453 1 98.88 106 SER A N 1
ATOM 779 C CA . SER A 1 106 ? 3.035 16.219 19.094 1 98.88 106 SER A CA 1
ATOM 780 C C . SER A 1 106 ? 1.685 15.828 19.688 1 98.88 106 SER A C 1
ATOM 782 O O . SER A 1 106 ? 0.802 16.672 19.844 1 98.88 106 SER A O 1
ATOM 784 N N . TYR A 1 107 ? 1.515 14.523 19.938 1 98.81 107 TYR A N 1
ATOM 785 C CA . TYR A 1 107 ? 0.282 14.102 20.594 1 98.81 107 TYR A CA 1
ATOM 786 C C . TYR A 1 107 ? 0.509 12.836 21.422 1 98.81 107 TYR A C 1
ATOM 788 O O . TYR A 1 107 ? 1.442 12.078 21.156 1 98.81 107 TYR A O 1
ATOM 796 N N . THR A 1 108 ? -0.311 12.648 22.391 1 98.62 108 THR A N 1
ATOM 797 C CA . THR A 1 108 ? -0.417 11.414 23.156 1 98.62 108 THR A CA 1
ATOM 798 C C . THR A 1 108 ? -1.857 10.906 23.172 1 98.62 108 THR A C 1
ATOM 800 O O . THR A 1 108 ? -2.799 11.703 23.141 1 98.62 108 THR A O 1
ATOM 803 N N . ALA A 1 109 ? -1.974 9.602 23.219 1 98.44 109 ALA A N 1
ATOM 804 C CA . ALA A 1 109 ? -3.301 9 23.234 1 98.44 109 ALA A CA 1
ATOM 805 C C . ALA A 1 109 ? -4.047 9.359 24.516 1 98.44 109 ALA A C 1
ATOM 807 O O . ALA A 1 109 ? -3.471 9.328 25.609 1 98.44 109 ALA A O 1
ATOM 808 N N . ALA A 1 110 ? -5.32 9.742 24.391 1 98 110 ALA A N 1
ATOM 809 C CA . ALA A 1 110 ? -6.164 10.055 25.547 1 98 110 ALA A CA 1
ATOM 810 C C . ALA A 1 110 ? -7.504 9.328 25.453 1 98 110 ALA A C 1
ATOM 812 O O . ALA A 1 110 ? -8.422 9.602 26.234 1 98 110 ALA A O 1
ATOM 813 N N . GLY A 1 111 ? -7.738 8.492 24.469 1 96.5 111 GLY A N 1
ATOM 814 C CA . GLY A 1 111 ? -8.953 7.719 24.266 1 96.5 111 GLY A CA 1
ATOM 815 C C . GLY A 1 111 ? -8.695 6.348 23.672 1 96.5 111 GLY A C 1
ATOM 816 O O . GLY A 1 111 ? -7.551 6.004 23.359 1 96.5 111 GLY A O 1
ATOM 817 N N . ASP A 1 112 ? -9.75 5.574 23.516 1 97.12 112 ASP A N 1
ATOM 818 C CA . ASP A 1 112 ? -9.664 4.238 22.938 1 97.12 112 ASP A CA 1
ATOM 819 C C . ASP A 1 112 ? -9.438 4.312 21.422 1 97.12 112 ASP A C 1
ATOM 821 O O . ASP A 1 112 ? -9.805 5.301 20.781 1 97.12 112 ASP A O 1
ATOM 825 N N . PRO A 1 113 ? -8.867 3.307 20.938 1 97.88 113 PRO A N 1
ATOM 826 C CA . PRO A 1 113 ? -8.695 3.287 19.484 1 97.88 113 PRO A CA 1
ATOM 827 C C . PRO A 1 113 ? -10.016 3.107 18.734 1 97.88 113 PRO A C 1
ATOM 829 O O . PRO A 1 113 ? -10.891 2.369 19.188 1 97.88 113 PRO A O 1
ATOM 832 N N . VAL A 1 114 ? -10.125 3.826 17.656 1 98.06 114 VAL A N 1
ATOM 833 C CA . VAL A 1 114 ? -11.188 3.635 16.672 1 98.06 114 VAL A CA 1
ATOM 834 C C . VAL A 1 114 ? -10.578 3.467 15.281 1 98.06 114 VAL A C 1
ATOM 836 O O . VAL A 1 114 ? -9.516 4.012 14.992 1 98.06 114 VAL A O 1
ATOM 839 N N . SER A 1 115 ? -11.328 2.68 14.438 1 98.5 115 SER A N 1
ATOM 840 C CA . SER A 1 115 ? -10.773 2.33 13.125 1 98.5 115 SER A CA 1
ATOM 841 C C . SER A 1 115 ? -11.625 2.908 12 1 98.5 115 SER A C 1
ATOM 843 O O . SER A 1 115 ? -12.836 2.699 11.961 1 98.5 115 SER A O 1
ATOM 845 N N . PHE A 1 116 ? -10.984 3.65 11.094 1 98.5 116 PHE A N 1
ATOM 846 C CA . PHE A 1 116 ? -11.609 4.168 9.883 1 98.5 116 PHE A CA 1
ATOM 847 C C . PHE A 1 116 ? -10.641 4.109 8.711 1 98.5 116 PHE A C 1
ATOM 849 O O . PHE A 1 116 ? -9.43 3.998 8.906 1 98.5 116 PHE A O 1
ATOM 856 N N . TYR A 1 117 ? -11.109 4.141 7.523 1 98.38 117 TYR A N 1
ATOM 857 C CA . TYR A 1 117 ? -10.281 4.223 6.324 1 98.38 117 TYR A CA 1
ATOM 858 C C . TYR A 1 117 ? -9.562 5.566 6.25 1 98.38 117 TYR A C 1
ATOM 860 O O . TYR A 1 117 ? -10.148 6.605 6.562 1 98.38 117 TYR A O 1
ATOM 868 N N . GLU A 1 118 ? -8.359 5.5 5.879 1 98.12 118 GLU A N 1
ATOM 869 C CA . GLU A 1 118 ? -7.535 6.66 5.551 1 98.12 118 GLU A CA 1
ATOM 870 C C . GLU A 1 118 ? -6.93 6.531 4.156 1 98.12 118 GLU A C 1
ATOM 872 O O . GLU A 1 118 ? -6.738 5.422 3.656 1 98.12 118 GLU A O 1
ATOM 877 N N . GLY A 1 119 ? -6.734 7.629 3.561 1 97.25 119 GLY A N 1
ATOM 878 C CA . GLY A 1 119 ? -5.875 7.797 2.398 1 97.25 119 GLY A CA 1
ATOM 879 C C . GLY A 1 119 ? -4.77 8.812 2.617 1 97.25 119 GLY A C 1
ATOM 880 O O . GLY A 1 119 ? -4.574 9.297 3.732 1 97.25 119 GLY A O 1
ATOM 881 N N . CYS A 1 120 ? -4.023 9.008 1.661 1 97.56 120 CYS A N 1
ATOM 882 C CA . CYS A 1 120 ? -2.914 9.945 1.762 1 97.56 120 CYS A CA 1
ATOM 883 C C . CYS A 1 120 ? -2.562 10.523 0.395 1 97.56 120 CYS A C 1
ATOM 885 O O . CYS A 1 120 ? -2.5 9.789 -0.594 1 97.56 120 CYS A O 1
ATOM 887 N N . LEU A 1 121 ? -2.316 11.781 0.357 1 95.94 121 LEU A N 1
ATOM 888 C CA . LEU A 1 121 ? -1.975 12.469 -0.881 1 95.94 121 LEU A CA 1
ATOM 889 C C . LEU A 1 121 ? -0.635 11.984 -1.423 1 95.94 121 LEU A C 1
ATOM 891 O O . LEU A 1 121 ? -0.367 12.102 -2.621 1 95.94 121 LEU A O 1
ATOM 895 N N . SER A 1 122 ? 0.198 11.43 -0.566 1 97.31 122 SER A N 1
ATOM 896 C CA . SER A 1 122 ? 1.501 10.922 -0.985 1 97.31 122 SER A CA 1
ATOM 897 C C . SER A 1 122 ? 1.414 9.461 -1.415 1 97.31 122 SER A C 1
ATOM 899 O O . SER A 1 122 ? 2.398 8.891 -1.884 1 97.31 122 SER A O 1
ATOM 901 N N . MET A 1 123 ? 0.344 8.844 -1.216 1 97.56 123 MET A N 1
ATOM 902 C CA . MET A 1 123 ? 0.061 7.484 -1.666 1 97.56 123 MET A CA 1
ATOM 903 C C . MET A 1 123 ? -1.298 7.41 -2.354 1 97.56 123 MET A C 1
ATOM 905 O O . MET A 1 123 ? -2.217 6.762 -1.852 1 97.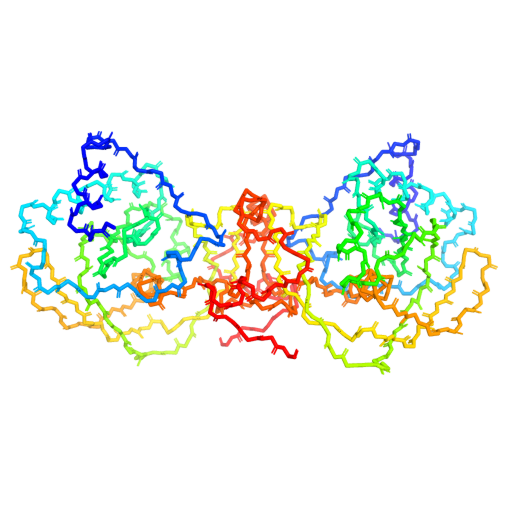56 123 MET A O 1
ATOM 909 N N . PRO A 1 124 ? -1.383 8.016 -3.541 1 97.44 124 PRO A N 1
ATOM 910 C CA . PRO A 1 124 ? -2.68 8.047 -4.223 1 97.44 124 PRO A CA 1
ATOM 911 C C . PRO A 1 124 ? -3.125 6.672 -4.707 1 97.44 124 PRO A C 1
ATOM 913 O O . PRO A 1 124 ? -2.287 5.805 -4.965 1 97.44 124 PRO A O 1
ATOM 916 N N . GLY A 1 125 ? -4.414 6.473 -4.73 1 97.69 125 GLY A N 1
ATOM 917 C CA . GLY A 1 125 ? -4.98 5.309 -5.387 1 97.69 125 GLY A CA 1
ATOM 918 C C . GLY A 1 125 ? -5.449 4.242 -4.414 1 97.69 125 GLY A C 1
ATOM 919 O O . GLY A 1 125 ? -6.152 3.307 -4.797 1 97.69 125 GLY A O 1
ATOM 920 N N . TYR A 1 126 ? -5.016 4.426 -3.123 1 98.44 126 TYR A N 1
ATOM 921 C CA . TYR A 1 126 ? -5.336 3.371 -2.166 1 98.44 126 TYR A CA 1
ATOM 922 C C . TYR A 1 126 ? -5.75 3.961 -0.823 1 98.44 126 TYR A C 1
ATOM 924 O O . TYR A 1 126 ? -5.309 5.051 -0.453 1 98.44 126 TYR A O 1
ATOM 932 N N . GLN A 1 127 ? -6.578 3.248 -0.133 1 98.38 127 GLN A N 1
ATOM 933 C CA . GLN A 1 127 ? -7.008 3.527 1.232 1 98.38 127 GLN A CA 1
ATOM 934 C C . GLN A 1 127 ? -6.926 2.275 2.102 1 98.38 127 GLN A C 1
ATOM 936 O O . GLN A 1 127 ? -7.047 1.155 1.598 1 98.38 127 GLN A O 1
ATOM 941 N N . ALA A 1 128 ? -6.762 2.471 3.357 1 98.81 128 ALA A N 1
ATOM 942 C CA . ALA A 1 128 ? -6.711 1.352 4.293 1 98.81 128 ALA A CA 1
ATOM 943 C C . ALA A 1 128 ? -7.234 1.765 5.668 1 98.81 128 ALA A C 1
ATOM 945 O O . ALA A 1 128 ? -7.234 2.949 6.008 1 98.81 128 ALA A O 1
ATOM 946 N N . VAL A 1 129 ? -7.66 0.805 6.398 1 98.88 129 VAL A N 1
ATOM 947 C CA . VAL A 1 129 ? -8.164 1.036 7.75 1 98.88 129 VAL A CA 1
ATOM 948 C C . VAL A 1 129 ? -7 1.215 8.719 1 98.88 129 VAL A C 1
ATOM 950 O O . VAL A 1 129 ? -6.086 0.388 8.758 1 98.88 129 VAL A O 1
ATOM 953 N N . VAL A 1 130 ? -7.078 2.246 9.5 1 98.81 130 VAL A N 1
ATOM 954 C CA . VAL A 1 130 ? -6.031 2.566 10.461 1 98.81 130 VAL A CA 1
ATOM 955 C C . VAL A 1 130 ? -6.648 2.744 11.852 1 98.81 130 VAL A C 1
ATOM 957 O O . VAL A 1 130 ? -7.547 3.566 12.039 1 98.81 130 VAL A O 1
ATOM 960 N N . PRO A 1 131 ? -6.219 1.988 12.82 1 98.75 131 PRO A N 1
ATOM 961 C CA . PRO A 1 131 ? -6.609 2.293 14.195 1 98.75 131 PRO A CA 1
ATOM 962 C C . PRO A 1 131 ? -5.883 3.514 14.758 1 98.75 131 PRO A C 1
ATOM 964 O O . PRO A 1 131 ? -4.66 3.629 14.617 1 98.75 131 PRO A O 1
ATOM 967 N N . ARG A 1 132 ? -6.625 4.457 15.305 1 98.5 132 ARG A N 1
ATOM 968 C CA . ARG A 1 132 ? -6.082 5.617 16 1 98.5 132 ARG A CA 1
ATOM 969 C C . ARG A 1 132 ? -6.859 5.898 17.281 1 98.5 132 ARG A C 1
ATOM 971 O O . ARG A 1 132 ? -8.07 5.68 17.344 1 98.5 132 ARG A O 1
ATOM 978 N N . PRO A 1 133 ? -6.129 6.469 18.312 1 98.5 133 PRO A N 1
ATOM 979 C CA . PRO A 1 133 ? -6.895 6.984 19.453 1 98.5 133 PRO A CA 1
ATOM 980 C C . PRO A 1 133 ? -7.992 7.957 19.031 1 98.5 133 PRO A C 1
ATOM 982 O O . PRO A 1 133 ? -7.742 8.875 18.234 1 98.5 133 PRO A O 1
ATOM 985 N N . GLU A 1 134 ? -9.195 7.758 19.547 1 98.38 134 GLU A N 1
ATOM 986 C CA . GLU A 1 134 ? -10.312 8.641 19.219 1 98.38 134 GLU A CA 1
ATOM 987 C C . GLU A 1 134 ? -10.055 10.062 19.703 1 98.38 134 GLU A C 1
ATOM 989 O O . GLU A 1 134 ? -10.539 11.023 19.094 1 98.38 134 GLU A O 1
ATOM 994 N N . THR A 1 135 ? -9.375 10.094 20.797 1 98.75 135 THR A N 1
ATOM 995 C CA . THR A 1 135 ? -9.039 11.359 21.438 1 98.75 135 THR A CA 1
ATOM 996 C C . THR A 1 135 ? -7.531 11.453 21.672 1 98.75 135 THR A C 1
ATOM 998 O O . THR A 1 135 ? -6.898 10.461 22.047 1 98.75 135 THR A O 1
ATOM 1001 N N . VAL A 1 136 ? -6.984 12.688 21.516 1 98.81 136 VAL A N 1
ATOM 1002 C CA . VAL A 1 136 ? -5.562 12.883 21.797 1 98.81 136 VAL A CA 1
ATOM 1003 C C . VAL A 1 136 ? -5.371 14.164 22.609 1 98.81 136 VAL A C 1
ATOM 1005 O O . VAL A 1 136 ? -6.18 15.094 22.516 1 98.81 136 VAL A O 1
ATOM 1008 N N . GLN A 1 137 ? -4.375 14.164 23.375 1 98.88 137 GLN A N 1
ATOM 1009 C CA . GLN A 1 137 ? -3.787 15.406 23.875 1 98.88 137 GLN A CA 1
ATOM 1010 C C . GLN A 1 137 ? -2.771 15.969 22.891 1 98.88 137 GLN A C 1
ATOM 1012 O O . GLN A 1 137 ? -1.697 15.391 22.688 1 98.88 137 GLN A O 1
ATOM 1017 N N . ALA A 1 138 ? -3.15 17.062 22.328 1 98.81 138 ALA A N 1
ATOM 1018 C CA . ALA A 1 138 ? -2.359 17.656 21.25 1 98.81 138 ALA A CA 1
ATOM 1019 C C . ALA A 1 138 ? -1.579 18.875 21.734 1 98.81 138 ALA A C 1
ATOM 1021 O O . ALA A 1 138 ? -2.076 19.656 22.547 1 98.81 138 ALA A O 1
ATOM 1022 N N . GLU A 1 139 ? -0.381 19 21.25 1 98.88 139 GLU A N 1
ATOM 1023 C CA . GLU A 1 139 ? 0.446 20.188 21.438 1 98.88 139 GLU A CA 1
ATOM 1024 C C . GLU A 1 139 ? 1.022 20.672 20.125 1 98.88 139 GLU A C 1
ATOM 1026 O O . GLU A 1 139 ? 1.441 19.859 19.281 1 98.88 139 GLU A O 1
ATOM 1031 N N . TYR A 1 140 ? 0.989 21.969 19.938 1 98.88 140 TYR A N 1
ATOM 1032 C CA . TYR A 1 140 ? 1.567 22.547 18.734 1 98.88 140 TYR A CA 1
ATOM 1033 C C . TYR A 1 140 ? 1.684 24.062 18.859 1 98.88 140 TYR A C 1
ATOM 1035 O O . TYR A 1 140 ? 1.099 24.672 19.766 1 98.88 140 TYR A O 1
ATOM 1043 N N . ASP A 1 141 ? 2.49 24.656 18.031 1 98.44 141 ASP A N 1
ATOM 1044 C CA . ASP A 1 141 ? 2.527 26.109 17.859 1 98.44 141 ASP A CA 1
ATOM 1045 C C . ASP A 1 141 ? 1.754 26.531 16.609 1 98.44 141 ASP A C 1
ATOM 1047 O O . ASP A 1 141 ? 1.623 25.75 15.664 1 98.44 141 ASP A O 1
ATOM 1051 N N . ASP A 1 142 ? 1.157 27.734 16.672 1 97.88 142 ASP A N 1
ATOM 1052 C CA . ASP A 1 142 ? 0.522 28.266 15.469 1 97.88 142 ASP A CA 1
ATOM 1053 C C . ASP A 1 142 ? 1.444 29.234 14.75 1 97.88 142 ASP A C 1
ATOM 1055 O O . ASP A 1 142 ? 2.613 29.375 15.117 1 97.88 142 ASP A O 1
ATOM 1059 N N . LEU A 1 143 ? 0.979 29.875 13.68 1 97.12 143 LEU A N 1
ATOM 1060 C CA . LEU A 1 143 ? 1.798 30.719 12.82 1 97.12 143 LEU A CA 1
ATOM 1061 C C . LEU A 1 143 ? 2.217 32 13.539 1 97.12 143 LEU A C 1
ATOM 1063 O O . LEU A 1 143 ? 3.148 32.688 13.117 1 97.12 143 LEU A O 1
ATOM 1067 N N . ASP A 1 144 ? 1.533 32.312 14.602 1 95 144 ASP A N 1
ATOM 1068 C CA . ASP A 1 144 ? 1.846 33.531 15.367 1 95 144 ASP A CA 1
ATOM 1069 C C . ASP A 1 144 ? 2.773 33.188 16.547 1 95 144 ASP A C 1
ATOM 1071 O O . ASP A 1 144 ? 3.084 34.062 17.359 1 95 144 ASP A O 1
ATOM 1075 N N . GLY A 1 145 ? 3.135 31.922 16.688 1 94.62 145 GLY A N 1
ATOM 1076 C CA . GLY A 1 145 ? 4.059 31.5 17.719 1 94.62 145 GLY A CA 1
ATOM 1077 C C . GLY A 1 145 ? 3.365 31.156 19.031 1 94.62 145 GLY A C 1
ATOM 1078 O O . GLY A 1 145 ? 4.023 30.953 20.047 1 94.62 145 GLY A O 1
ATOM 1079 N N . VAL A 1 146 ? 2.055 31.125 19.016 1 97.12 146 VAL A N 1
ATOM 1080 C CA . VAL A 1 146 ? 1.296 30.781 20.219 1 97.12 146 VAL A CA 1
ATOM 1081 C C . VAL A 1 146 ? 1.292 29.266 20.406 1 97.12 146 VAL A C 1
ATOM 1083 O O . VAL A 1 146 ? 0.989 28.516 19.469 1 97.12 146 VAL A O 1
ATOM 1086 N N . ARG A 1 147 ? 1.584 28.859 21.609 1 98.19 147 ARG A N 1
ATOM 1087 C CA . ARG A 1 147 ? 1.562 27.453 21.953 1 98.19 147 ARG A CA 1
ATOM 1088 C C . ARG A 1 147 ? 0.154 27 22.328 1 98.19 147 ARG A C 1
ATOM 1090 O O . ARG A 1 147 ? -0.514 27.641 23.141 1 98.19 147 ARG A O 1
ATOM 1097 N N . HIS A 1 148 ? -0.267 25.922 21.719 1 98.62 148 HIS A N 1
ATOM 1098 C CA . HIS A 1 148 ? -1.57 25.344 22.016 1 98.62 148 HIS A CA 1
ATOM 1099 C C . HIS A 1 148 ? -1.425 23.953 22.641 1 98.62 148 HIS A C 1
ATOM 1101 O O . HIS A 1 148 ? -0.576 23.172 22.219 1 98.62 148 HIS A O 1
ATOM 1107 N N . VAL A 1 149 ? -2.039 23.703 23.719 1 98.56 149 VAL A N 1
ATOM 1108 C CA . VAL A 1 149 ? -2.211 22.406 24.359 1 98.56 149 VAL A CA 1
ATOM 1109 C C . VAL A 1 149 ? -3.699 22.109 24.547 1 98.56 149 VAL A C 1
ATOM 1111 O O . VAL A 1 149 ? -4.383 22.781 25.312 1 98.56 149 VAL A O 1
ATOM 1114 N N . GLU A 1 150 ? -4.18 21.141 23.844 1 98.25 150 GLU A N 1
ATOM 1115 C CA . GLU A 1 150 ? -5.621 20.922 23.891 1 98.25 150 GLU A CA 1
ATOM 1116 C C . GLU A 1 150 ? -5.977 19.469 23.609 1 98.25 150 GLU A C 1
ATOM 1118 O O . GLU A 1 150 ? -5.172 18.734 23.031 1 98.25 150 GLU A O 1
ATOM 1123 N N . ARG A 1 151 ? -7.141 19.078 24.078 1 98.5 151 ARG A N 1
ATOM 1124 C CA . ARG A 1 151 ? -7.719 17.781 23.75 1 98.5 151 ARG A CA 1
ATOM 1125 C C . ARG A 1 151 ? -8.516 17.859 22.453 1 98.5 151 ARG A C 1
ATOM 1127 O O . ARG A 1 151 ? -9.344 18.75 22.266 1 98.5 151 ARG A O 1
ATOM 1134 N N . ILE A 1 152 ? -8.18 17.016 21.516 1 98.62 152 ILE A N 1
ATOM 1135 C CA . ILE A 1 152 ? -8.906 16.922 20.25 1 98.62 152 ILE A CA 1
ATOM 1136 C C . ILE A 1 152 ? -9.539 15.531 20.125 1 98.62 152 ILE A C 1
ATOM 1138 O O . ILE A 1 152 ? -8.922 14.523 20.484 1 98.62 152 ILE A O 1
ATOM 1142 N N . THR A 1 153 ? -10.797 15.461 19.656 1 98.5 153 THR A N 1
ATOM 1143 C CA . THR A 1 153 ? -11.523 14.195 19.578 1 98.5 153 THR A CA 1
ATOM 1144 C C . THR A 1 153 ? -12.133 14.008 18.188 1 98.5 153 THR A C 1
ATOM 1146 O O . THR A 1 153 ? -12.383 14.984 17.484 1 98.5 153 THR A O 1
ATOM 1149 N N . GLY A 1 154 ? -12.328 12.695 17.844 1 98.31 154 GLY A N 1
ATOM 1150 C CA . GLY A 1 154 ? -13.039 12.375 16.609 1 98.31 154 GLY A CA 1
ATOM 1151 C C . GLY A 1 154 ? -12.188 12.523 15.367 1 98.31 154 GLY A C 1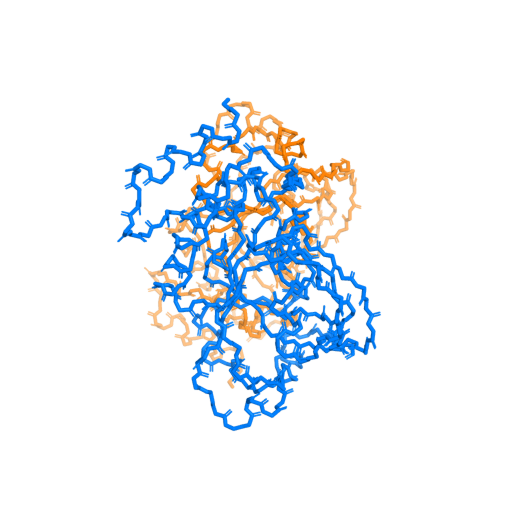
ATOM 1152 O O . GLY A 1 154 ? -10.977 12.281 15.406 1 98.31 154 GLY A O 1
ATOM 1153 N N . TRP A 1 155 ? -12.875 12.859 14.273 1 98.25 155 TRP A N 1
ATOM 1154 C CA . TRP A 1 155 ? -12.219 12.953 12.977 1 98.25 155 TRP A CA 1
ATOM 1155 C C . TRP A 1 155 ? -11.141 14.031 12.984 1 98.25 155 TRP A C 1
ATOM 1157 O O . TRP A 1 155 ? -10.062 13.844 12.422 1 98.25 155 TRP A O 1
ATOM 1167 N N . PRO A 1 156 ? -11.367 15.211 13.68 1 98.5 156 PRO A N 1
ATOM 1168 C CA . PRO A 1 156 ? -10.273 16.172 13.789 1 98.5 156 PRO A CA 1
ATOM 1169 C C . PRO A 1 156 ? -9.023 15.586 14.445 1 98.5 156 PRO A C 1
ATOM 1171 O O . PRO A 1 156 ? -7.902 15.883 14.023 1 98.5 156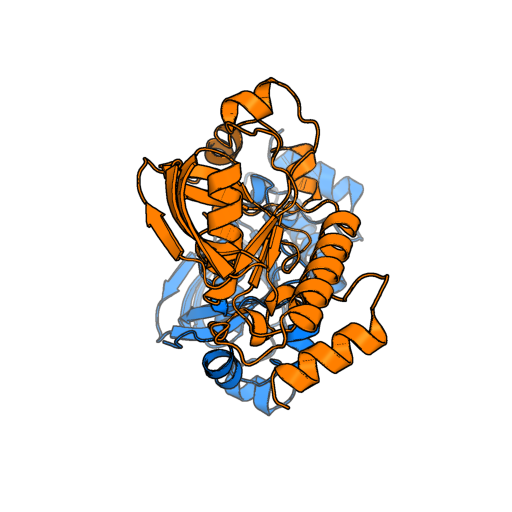 PRO A O 1
ATOM 1174 N N . ALA A 1 157 ? -9.227 14.75 15.438 1 98.81 157 ALA A N 1
ATOM 1175 C CA . ALA A 1 157 ? -8.102 14.086 16.094 1 98.81 157 ALA A CA 1
ATOM 1176 C C . ALA A 1 157 ? -7.367 13.164 15.133 1 98.81 157 ALA A C 1
ATOM 1178 O O . ALA A 1 157 ? -6.137 13.094 15.148 1 98.81 157 ALA A O 1
ATOM 1179 N N . ARG A 1 158 ? -8.117 12.5 14.336 1 98.69 158 ARG A N 1
ATOM 1180 C CA . ARG A 1 158 ? -7.535 11.602 13.344 1 98.69 158 ARG A CA 1
ATOM 1181 C C . ARG A 1 158 ? -6.684 12.383 12.344 1 98.69 158 ARG A C 1
ATOM 1183 O O . ARG A 1 158 ? -5.566 11.977 12.023 1 98.69 158 ARG A O 1
ATOM 1190 N N . ILE A 1 159 ? -7.184 13.508 11.828 1 98.75 159 ILE A N 1
ATOM 1191 C CA . ILE A 1 159 ? -6.43 14.328 10.891 1 98.75 159 ILE A CA 1
ATOM 1192 C C . ILE A 1 159 ? -5.141 14.812 11.555 1 98.75 159 ILE A C 1
ATOM 1194 O O . ILE A 1 159 ? -4.059 14.719 10.961 1 98.75 159 ILE A O 1
ATOM 1198 N N . PHE A 1 160 ? -5.254 15.289 12.812 1 98.94 160 PHE A N 1
ATOM 1199 C CA . PHE A 1 160 ? -4.102 15.789 13.555 1 98.94 160 PHE A CA 1
ATOM 1200 C C . PHE A 1 160 ? -3.029 14.711 13.68 1 98.94 160 PHE A C 1
ATOM 1202 O O . PHE A 1 160 ? -1.85 14.969 13.43 1 98.94 160 PHE A O 1
ATOM 1209 N N . GLN A 1 161 ? -3.42 13.492 14.047 1 98.94 161 GLN A N 1
ATOM 1210 C CA . GLN A 1 161 ? -2.502 12.367 14.188 1 98.94 161 GLN A CA 1
ATOM 1211 C C . GLN A 1 161 ? -1.833 12.031 12.852 1 98.94 161 GLN A C 1
ATOM 1213 O O . GLN A 1 161 ? -0.615 11.852 12.797 1 98.94 161 GLN A O 1
ATOM 1218 N N . HIS A 1 162 ? -2.613 11.969 11.781 1 98.94 162 HIS A N 1
ATOM 1219 C CA . HIS A 1 162 ? -2.129 11.633 10.445 1 98.94 162 HIS A CA 1
ATOM 1220 C C . HIS A 1 162 ? -1.044 12.609 9.992 1 98.94 162 HIS A C 1
ATOM 1222 O O . HIS A 1 162 ? 0.041 12.188 9.586 1 98.94 162 HIS A O 1
ATOM 1228 N N . GLU A 1 163 ? -1.333 13.906 10.117 1 98.94 163 GLU A N 1
ATOM 1229 C CA . GLU A 1 163 ? -0.385 14.922 9.672 1 98.94 163 GLU A CA 1
ATOM 1230 C C . GLU A 1 163 ? 0.854 14.953 10.562 1 98.94 163 GLU A C 1
ATOM 1232 O O . GLU A 1 163 ? 1.967 15.172 10.086 1 98.94 163 GLU A O 1
ATOM 1237 N N . THR A 1 164 ? 0.631 14.766 11.859 1 98.94 164 THR A N 1
ATOM 1238 C CA . THR A 1 164 ? 1.764 14.711 12.773 1 98.94 164 THR A CA 1
ATOM 1239 C C . THR A 1 164 ? 2.652 13.508 12.477 1 98.94 164 THR A C 1
ATOM 1241 O O . THR A 1 164 ? 3.881 13.609 12.539 1 98.94 164 THR A O 1
ATOM 1244 N N . ASP A 1 165 ? 2.066 12.383 12.172 1 98.88 165 ASP A N 1
ATOM 1245 C CA . ASP A 1 165 ? 2.822 11.195 11.805 1 98.88 165 ASP A CA 1
ATOM 1246 C C . ASP A 1 165 ? 3.721 11.469 10.594 1 98.88 165 ASP A C 1
ATOM 1248 O O . ASP A 1 165 ? 4.867 11.016 10.555 1 98.88 165 ASP A O 1
ATOM 1252 N N . HIS A 1 166 ? 3.205 12.18 9.609 1 98.88 166 HIS A N 1
ATOM 1253 C CA . HIS A 1 166 ? 4.027 12.547 8.469 1 98.88 166 HIS A CA 1
ATOM 1254 C C . HIS A 1 166 ? 5.301 13.258 8.914 1 98.88 166 HIS A C 1
ATOM 1256 O O . HIS A 1 166 ? 6.379 13.016 8.367 1 98.88 166 HIS A O 1
ATOM 1262 N N . LEU A 1 167 ? 5.168 14.148 9.852 1 98.88 167 LEU A N 1
ATOM 1263 C CA . LEU A 1 167 ? 6.289 14.961 10.297 1 98.88 167 LEU A CA 1
ATOM 1264 C C . LEU A 1 167 ? 7.332 14.109 11.016 1 98.88 167 LEU A C 1
ATOM 1266 O O . LEU A 1 167 ? 8.492 14.5 11.125 1 98.88 167 LEU A O 1
ATOM 1270 N N . ALA A 1 168 ? 6.914 12.969 11.453 1 98.5 168 ALA A N 1
ATOM 1271 C CA . ALA A 1 168 ? 7.812 12.016 12.094 1 98.5 168 ALA A CA 1
ATOM 1272 C C . ALA A 1 168 ? 8.312 10.969 11.102 1 98.5 168 ALA A C 1
ATOM 1274 O O . ALA A 1 168 ? 9 10.023 11.477 1 98.5 168 ALA A O 1
ATOM 1275 N N . GLY A 1 169 ? 7.996 11.062 9.844 1 98.56 169 GLY A N 1
ATOM 1276 C CA . GLY A 1 169 ? 8.422 10.125 8.812 1 98.56 169 GLY A CA 1
ATOM 1277 C C . GLY A 1 169 ? 7.562 8.875 8.758 1 98.56 169 GLY A C 1
ATOM 1278 O O . GLY A 1 169 ? 8.023 7.824 8.312 1 98.56 169 GLY A O 1
ATOM 1279 N N . THR A 1 170 ? 6.438 8.953 9.305 1 98.62 170 THR A N 1
ATOM 1280 C CA . THR A 1 170 ? 5.504 7.832 9.344 1 98.62 170 THR A CA 1
ATOM 1281 C C . THR A 1 170 ? 4.305 8.094 8.438 1 98.62 170 THR A C 1
ATOM 1283 O O . THR A 1 170 ? 3.709 9.172 8.492 1 98.62 170 THR A O 1
ATOM 1286 N N . ILE A 1 171 ? 3.963 7.168 7.594 1 98.62 171 ILE A N 1
ATOM 1287 C CA . ILE A 1 171 ? 2.822 7.262 6.691 1 98.62 171 ILE A CA 1
ATOM 1288 C C . ILE A 1 171 ? 1.739 6.277 7.121 1 98.62 171 ILE A C 1
ATOM 1290 O O . ILE A 1 171 ? 2.033 5.258 7.75 1 98.62 171 ILE A O 1
ATOM 1294 N N . TYR A 1 172 ? 0.483 6.543 6.801 1 98.69 172 TYR A N 1
ATOM 1295 C CA . TYR A 1 172 ? -0.651 5.793 7.324 1 98.69 172 TYR A CA 1
ATOM 1296 C C . TYR A 1 172 ? -0.479 4.297 7.078 1 98.69 172 TYR A C 1
ATOM 1298 O O . TYR A 1 172 ? -0.923 3.475 7.883 1 98.69 172 TYR A O 1
ATOM 1306 N N . ILE A 1 173 ? 0.185 3.914 6.027 1 98.69 173 ILE A N 1
ATOM 1307 C CA . ILE A 1 173 ? 0.334 2.512 5.656 1 98.69 173 ILE A CA 1
ATOM 1308 C C . ILE A 1 173 ? 1.187 1.788 6.695 1 98.69 173 ILE A C 1
ATOM 1310 O O . ILE A 1 173 ? 1.088 0.568 6.848 1 98.69 173 ILE A O 1
ATOM 1314 N N . ASP A 1 174 ? 1.999 2.508 7.426 1 98.5 174 ASP A N 1
ATOM 1315 C CA . ASP A 1 174 ? 2.826 1.933 8.477 1 98.5 174 ASP A CA 1
ATOM 1316 C C . ASP A 1 174 ? 1.973 1.482 9.664 1 98.5 174 ASP A C 1
ATOM 1318 O O . ASP A 1 174 ? 2.406 0.659 10.469 1 98.5 174 ASP A O 1
ATOM 1322 N N . LYS A 1 175 ? 0.77 1.995 9.789 1 98.19 175 LYS A N 1
ATOM 1323 C CA . LYS A 1 175 ? -0.11 1.72 10.914 1 98.19 175 LYS A CA 1
ATOM 1324 C C . LYS A 1 175 ? -1.385 1.013 10.461 1 98.19 175 LYS A C 1
ATOM 1326 O O . LYS A 1 175 ? -2.25 0.697 11.281 1 98.19 175 LYS A O 1
ATOM 1331 N N . ALA A 1 176 ? -1.497 0.747 9.227 1 98.62 176 ALA A N 1
ATOM 1332 C CA . ALA A 1 176 ? -2.736 0.239 8.641 1 98.62 176 ALA A CA 1
ATOM 1333 C C . ALA A 1 176 ? -2.893 -1.257 8.898 1 98.62 176 ALA A C 1
ATOM 1335 O O . ALA A 1 176 ? -1.9 -1.976 9.039 1 98.62 176 ALA A O 1
ATOM 1336 N N . LEU A 1 177 ? -4.121 -1.637 9.031 1 98.5 177 LEU A N 1
ATOM 1337 C CA . LEU A 1 177 ? -4.449 -3.049 8.859 1 98.5 177 LEU A CA 1
ATOM 1338 C C . LEU A 1 177 ? -4.371 -3.449 7.387 1 98.5 177 LEU A C 1
ATOM 1340 O O . LEU A 1 177 ? -5.316 -3.23 6.629 1 98.5 177 LEU A O 1
ATOM 1344 N N . THR A 1 178 ? -3.316 -4.07 7.008 1 98.44 178 THR A N 1
ATOM 1345 C CA . THR A 1 178 ? -2.969 -4.188 5.598 1 98.44 178 THR A CA 1
ATOM 1346 C C . THR A 1 178 ? -4.027 -4.988 4.844 1 98.44 178 THR A C 1
ATOM 1348 O O . THR A 1 178 ? -4.258 -4.758 3.654 1 98.44 178 THR A O 1
ATOM 1351 N N . ARG A 1 179 ? -4.754 -5.906 5.504 1 98.5 179 ARG A N 1
ATOM 1352 C CA . ARG A 1 179 ? -5.801 -6.676 4.836 1 98.5 179 ARG A CA 1
ATOM 1353 C C . ARG A 1 179 ? -6.938 -5.77 4.375 1 98.5 179 ARG A C 1
ATOM 1355 O O . ARG A 1 179 ? -7.754 -6.164 3.541 1 98.5 179 ARG A O 1
ATOM 1362 N N . SER A 1 180 ? -6.984 -4.543 4.906 1 98.81 180 SER A N 1
ATOM 1363 C CA . SER A 1 180 ? -8.062 -3.609 4.59 1 98.81 180 SER A CA 1
ATOM 1364 C C . SER A 1 180 ? -7.727 -2.781 3.354 1 98.81 180 SER A C 1
ATOM 1366 O O . SER A 1 180 ? -8.586 -2.072 2.824 1 98.81 180 SER A O 1
ATOM 1368 N N . LEU A 1 181 ? -6.473 -2.818 2.91 1 98.88 181 LEU A N 1
ATOM 1369 C CA . LEU A 1 181 ? -6.047 -1.973 1.799 1 98.88 181 LEU A CA 1
ATOM 1370 C C . LEU A 1 181 ? -6.949 -2.178 0.586 1 98.88 181 LEU A C 1
ATOM 1372 O O . LEU A 1 181 ? -7.195 -3.314 0.176 1 98.88 181 LEU A O 1
ATOM 1376 N N . ALA A 1 182 ? -7.469 -1.072 0.008 1 98.88 182 ALA A N 1
ATOM 1377 C CA . ALA A 1 182 ? -8.375 -1.092 -1.135 1 98.88 182 ALA A CA 1
ATOM 1378 C C . ALA A 1 182 ? -8.008 -0.013 -2.148 1 98.88 182 ALA A C 1
ATOM 1380 O O . ALA A 1 182 ? -7.656 1.108 -1.771 1 98.88 182 ALA A O 1
ATOM 1381 N N . SER A 1 183 ? -8.062 -0.399 -3.395 1 98.69 183 SER A N 1
ATOM 1382 C CA . SER A 1 183 ? -7.992 0.644 -4.41 1 98.69 183 SER A CA 1
ATOM 1383 C C . SER A 1 183 ? -9.148 1.625 -4.277 1 98.69 183 SER A C 1
ATOM 1385 O O . SER A 1 183 ? -10.188 1.295 -3.693 1 98.69 183 SER A O 1
ATOM 1387 N N . ASN A 1 184 ? -8.961 2.809 -4.852 1 98 184 ASN A N 1
ATOM 1388 C CA . ASN A 1 184 ? -10.039 3.787 -4.816 1 98 184 ASN A CA 1
ATOM 1389 C C . ASN A 1 184 ? -11.32 3.236 -5.441 1 98 184 ASN A C 1
ATOM 1391 O O . ASN A 1 184 ? -12.414 3.457 -4.922 1 98 184 ASN A O 1
ATOM 1395 N N . GLU A 1 185 ? -11.148 2.518 -6.508 1 97.38 185 GLU A N 1
ATOM 1396 C CA . GLU A 1 185 ? -12.305 1.957 -7.203 1 97.38 185 GLU A CA 1
ATOM 1397 C C . GLU A 1 185 ? -13.055 0.963 -6.316 1 97.38 185 GLU A C 1
ATOM 1399 O O . GLU A 1 185 ? -14.273 1.049 -6.172 1 97.38 185 GLU A O 1
ATOM 1404 N N . THR A 1 186 ? -12.344 0.038 -5.727 1 98.38 186 THR A N 1
ATOM 1405 C CA . THR A 1 186 ? -12.969 -0.976 -4.887 1 98.38 186 THR A CA 1
ATOM 1406 C C . THR A 1 186 ? -13.547 -0.348 -3.621 1 98.38 186 THR A C 1
ATOM 1408 O O . THR A 1 186 ? -14.625 -0.736 -3.164 1 98.38 186 THR A O 1
ATOM 1411 N N . TYR A 1 187 ? -12.836 0.637 -3.057 1 98.56 187 TYR A N 1
ATOM 1412 C CA . TYR A 1 187 ? -13.336 1.35 -1.884 1 98.56 187 TYR A CA 1
ATOM 1413 C C . TYR A 1 187 ? -14.688 1.994 -2.168 1 98.56 187 TYR A C 1
ATOM 1415 O O . TYR A 1 187 ? -15.641 1.816 -1.405 1 98.56 187 TYR A O 1
ATOM 1423 N N . LEU A 1 188 ? -14.789 2.703 -3.273 1 97.75 188 LEU A N 1
ATOM 1424 C CA . LEU A 1 188 ? -15.992 3.438 -3.635 1 97.75 188 LEU A CA 1
ATOM 1425 C C . LEU A 1 188 ? -17.156 2.482 -3.891 1 97.75 188 LEU A C 1
ATOM 1427 O O . LEU A 1 188 ? -18.312 2.809 -3.6 1 97.75 188 LEU A O 1
ATOM 1431 N N . SER A 1 189 ? -16.812 1.289 -4.34 1 97.88 189 SER A N 1
ATOM 1432 C CA . SER A 1 189 ? -17.875 0.365 -4.738 1 97.88 189 SER A CA 1
ATOM 1433 C C . SER A 1 189 ? -18.312 -0.517 -3.574 1 97.88 189 SER A C 1
ATOM 1435 O O . SER A 1 189 ? -19.438 -0.99 -3.535 1 97.88 189 SER A O 1
ATOM 1437 N N . ARG A 1 190 ? -17.406 -0.684 -2.543 1 98.19 190 ARG A N 1
ATOM 1438 C CA . ARG A 1 190 ? -17.719 -1.755 -1.605 1 98.19 190 ARG A CA 1
ATOM 1439 C C . ARG A 1 190 ? -17.656 -1.261 -0.165 1 98.19 190 ARG A C 1
ATOM 1441 O O . ARG A 1 190 ? -18.297 -1.824 0.722 1 98.19 190 ARG A O 1
ATOM 1448 N N . TRP A 1 191 ? -16.859 -0.187 0.094 1 98.38 191 TRP A N 1
ATOM 1449 C CA . TRP A 1 191 ? -16.453 -0.032 1.49 1 98.38 191 TRP A CA 1
ATOM 1450 C C . TRP A 1 191 ? -16.719 1.389 1.978 1 98.38 191 TRP A C 1
ATOM 1452 O O . TRP A 1 191 ? -16.016 1.895 2.848 1 98.38 191 TRP A O 1
ATOM 1462 N N . THR A 1 192 ? -17.703 2.094 1.522 1 97.25 192 THR A N 1
ATOM 1463 C CA . THR A 1 192 ? -17.969 3.492 1.844 1 97.25 192 THR A CA 1
ATOM 1464 C C . THR A 1 192 ? -18.875 3.607 3.062 1 97.25 192 THR A C 1
ATOM 1466 O O . THR A 1 192 ? -19.391 4.691 3.365 1 97.25 192 THR A O 1
ATOM 1469 N N . GLN A 1 193 ? -19.156 2.461 3.793 1 97.5 193 GLN A N 1
ATOM 1470 C CA . GLN A 1 193 ? -19.969 2.523 5.004 1 97.5 193 GLN A CA 1
ATOM 1471 C C . GLN A 1 193 ? -19.312 3.416 6.055 1 97.5 193 GLN A C 1
ATOM 1473 O O . GLN A 1 193 ? -18.094 3.615 6.039 1 97.5 193 GLN A O 1
ATOM 1478 N N . PRO A 1 194 ? -20.094 3.941 6.996 1 97.25 194 PRO A N 1
ATOM 1479 C CA . PRO A 1 194 ? -19.578 4.859 8.008 1 97.25 194 PRO A CA 1
ATOM 1480 C C . PRO A 1 194 ? -18.453 4.242 8.844 1 97.25 194 PRO A C 1
ATOM 1482 O O . PRO A 1 194 ? -17.531 4.949 9.258 1 97.25 194 PRO A O 1
ATOM 1485 N N . THR A 1 195 ? -18.578 2.984 9.133 1 97.88 195 THR A N 1
ATOM 1486 C CA . THR A 1 195 ? -17.562 2.229 9.867 1 97.88 195 THR A CA 1
ATOM 1487 C C . THR A 1 195 ? -17.062 1.049 9.031 1 97.88 195 THR A C 1
ATOM 1489 O O . THR A 1 195 ? -17.766 0.585 8.125 1 97.88 195 THR A O 1
ATOM 1492 N N . PRO A 1 196 ? -15.914 0.551 9.328 1 98.5 196 PRO A N 1
ATOM 1493 C CA . PRO A 1 196 ? -15.359 -0.488 8.461 1 98.5 196 PRO A CA 1
ATOM 1494 C C . PRO A 1 196 ? -15.758 -1.896 8.891 1 98.5 196 PRO A C 1
ATOM 1496 O O . PRO A 1 196 ? -15.031 -2.857 8.633 1 98.5 196 PRO A O 1
ATOM 1499 N N . VAL A 1 197 ? -16.828 -2.045 9.523 1 98.25 197 VAL A N 1
ATOM 1500 C CA . VAL A 1 197 ? -17.25 -3.326 10.078 1 98.25 197 VAL A CA 1
ATOM 1501 C C . VAL A 1 197 ? -17.453 -4.336 8.953 1 98.25 197 VAL A C 1
ATOM 1503 O O . VAL A 1 197 ? -16.969 -5.465 9.031 1 98.25 197 VAL A O 1
ATOM 1506 N N . ASP A 1 198 ? -18.172 -3.955 7.906 1 98.38 198 ASP A N 1
ATOM 1507 C CA . ASP A 1 198 ? -18.422 -4.852 6.781 1 98.38 198 ASP A CA 1
ATOM 1508 C C . ASP A 1 198 ? -17.109 -5.27 6.113 1 98.38 198 ASP A C 1
ATOM 1510 O O . ASP A 1 198 ? -16.922 -6.441 5.781 1 98.38 198 ASP A O 1
ATOM 1514 N N . ALA A 1 199 ? -16.266 -4.309 5.918 1 98.75 199 ALA A N 1
ATOM 1515 C CA . ALA A 1 199 ? -14.969 -4.602 5.32 1 98.75 199 ALA A CA 1
ATOM 1516 C C . ALA A 1 199 ? -14.188 -5.602 6.172 1 98.75 199 ALA A C 1
ATOM 1518 O O . ALA A 1 199 ? -13.578 -6.531 5.645 1 98.75 199 ALA A O 1
ATOM 1519 N N . ALA A 1 200 ? -14.195 -5.359 7.449 1 98.75 200 ALA A N 1
ATOM 1520 C CA . ALA A 1 200 ? -13.477 -6.242 8.367 1 98.75 200 ALA A CA 1
ATOM 1521 C C . ALA A 1 200 ? -13.93 -7.691 8.203 1 98.75 200 ALA A C 1
ATOM 1523 O O . ALA A 1 200 ? -13.102 -8.602 8.125 1 98.75 200 ALA A O 1
ATOM 1524 N N . GLY A 1 201 ? -15.188 -7.887 8.156 1 98.31 201 GLY A N 1
ATOM 1525 C CA . GLY A 1 201 ? -15.727 -9.227 7.953 1 98.31 201 GLY A CA 1
ATOM 1526 C C . GLY A 1 201 ? -15.359 -9.812 6.605 1 98.31 201 GLY A C 1
ATOM 1527 O O . GLY A 1 201 ? -14.914 -10.961 6.523 1 98.31 201 GLY A O 1
ATOM 1528 N N . ALA A 1 202 ? -15.453 -9.047 5.59 1 98.44 202 ALA A N 1
ATOM 1529 C CA . ALA A 1 202 ? -15.289 -9.531 4.219 1 98.44 202 ALA A CA 1
ATOM 1530 C C . ALA A 1 202 ? -13.82 -9.758 3.889 1 98.44 202 ALA A C 1
ATOM 1532 O O . ALA A 1 202 ? -13.477 -10.664 3.131 1 98.44 202 ALA A O 1
ATOM 1533 N N . LEU A 1 203 ? -12.922 -8.898 4.461 1 98.62 203 LEU A N 1
ATOM 1534 C CA . LEU A 1 203 ? -11.516 -8.922 4.074 1 98.62 203 LEU A CA 1
ATOM 1535 C C . LEU A 1 203 ? -10.672 -9.625 5.129 1 98.62 203 LEU A C 1
ATOM 1537 O O . LEU A 1 203 ? -9.477 -9.852 4.922 1 98.62 203 LEU A O 1
ATOM 1541 N N . GLY A 1 204 ? -11.219 -9.93 6.191 1 97.94 204 GLY A N 1
ATOM 1542 C CA . GLY A 1 204 ? -10.586 -10.805 7.172 1 97.94 204 GLY A CA 1
ATOM 1543 C C . GLY A 1 204 ? -9.57 -10.086 8.047 1 97.94 204 GLY A C 1
ATOM 1544 O O . GLY A 1 204 ? -8.445 -10.555 8.211 1 97.94 204 GLY A O 1
ATOM 1545 N N . PHE A 1 205 ? -9.891 -8.945 8.578 1 97.75 205 PHE A N 1
ATOM 1546 C CA . PHE A 1 205 ? -9.07 -8.281 9.586 1 97.75 205 PHE A CA 1
ATOM 1547 C C . PHE A 1 205 ? -9.906 -7.926 10.812 1 97.75 205 PHE A C 1
ATOM 1549 O O . PHE A 1 205 ? -11.133 -7.91 10.758 1 97.75 205 PHE A O 1
ATOM 1556 N N . SER A 1 206 ? -9.234 -7.656 11.969 1 96.69 206 SER A N 1
ATOM 1557 C CA . SER A 1 206 ? -9.914 -7.398 13.234 1 96.69 206 SER A CA 1
ATOM 1558 C C . SER A 1 206 ? -9.883 -5.918 13.586 1 96.69 206 SER A C 1
ATOM 1560 O O . SER A 1 206 ? -8.859 -5.25 13.398 1 96.69 206 SER A O 1
ATOM 1562 N N . LEU A 1 207 ? -11.047 -5.512 14.133 1 94.19 207 LEU A N 1
ATOM 1563 C CA . LEU A 1 207 ? -11.148 -4.133 14.594 1 94.19 207 LEU A CA 1
ATOM 1564 C C . LEU A 1 207 ? -10.914 -4.043 16.094 1 94.19 207 LEU A C 1
ATOM 1566 O O . LEU A 1 207 ? -11.266 -4.965 16.844 1 94.19 207 LEU A O 1
ATOM 1570 N N . SER A 1 208 ? -10.016 -3.139 16.562 1 75.81 208 SER A N 1
ATOM 1571 C CA . SER A 1 208 ? -9.781 -2.943 18 1 75.81 208 SER A CA 1
ATOM 1572 C C . SER A 1 208 ? -11 -2.322 18.672 1 75.81 208 SER A C 1
ATOM 1574 O O . SER A 1 208 ? -11.781 -1.613 18.031 1 75.81 208 SER A O 1
ATOM 1576 N N . MET B 1 1 ? -23 -18.531 -7.395 1 81.94 1 MET B N 1
ATOM 1577 C CA . MET B 1 1 ? -22.438 -19.219 -8.547 1 81.94 1 MET B CA 1
ATOM 1578 C C . MET B 1 1 ? -21.297 -20.141 -8.125 1 81.94 1 MET B C 1
ATOM 1580 O O . MET B 1 1 ? -20.484 -19.781 -7.273 1 81.94 1 MET B O 1
ATOM 1584 N N . ASN B 1 2 ? -21.391 -21.328 -8.602 1 92.12 2 ASN B N 1
ATOM 1585 C CA . ASN B 1 2 ? -20.297 -22.234 -8.227 1 92.12 2 ASN B CA 1
ATOM 1586 C C . ASN B 1 2 ? -19.062 -21.969 -9.062 1 92.12 2 ASN B C 1
ATOM 1588 O O . ASN B 1 2 ? -19.109 -21.266 -10.078 1 92.12 2 ASN B O 1
ATOM 1592 N N . VAL B 1 3 ? -17.953 -22.391 -8.641 1 94.94 3 VAL B N 1
ATOM 1593 C CA . VAL B 1 3 ? -16.672 -22.031 -9.219 1 94.94 3 VAL B CA 1
ATOM 1594 C C . VAL B 1 3 ? -16.578 -22.547 -10.648 1 94.94 3 VAL B C 1
ATOM 1596 O O . VAL B 1 3 ? -15.984 -21.906 -11.516 1 94.94 3 VAL B O 1
ATOM 1599 N N . THR B 1 4 ? -17.219 -23.688 -10.922 1 93.88 4 THR B N 1
ATOM 1600 C CA . THR B 1 4 ? -17.25 -24.234 -12.266 1 93.88 4 THR B CA 1
ATOM 1601 C C . THR B 1 4 ? -17.906 -23.266 -13.242 1 93.88 4 THR B C 1
ATOM 1603 O O . THR B 1 4 ? -17.406 -23.031 -14.336 1 93.88 4 THR B O 1
ATOM 1606 N N . ASP B 1 5 ? -19.016 -22.719 -12.82 1 96 5 ASP B N 1
ATOM 1607 C CA . ASP B 1 5 ? -19.719 -21.734 -13.633 1 96 5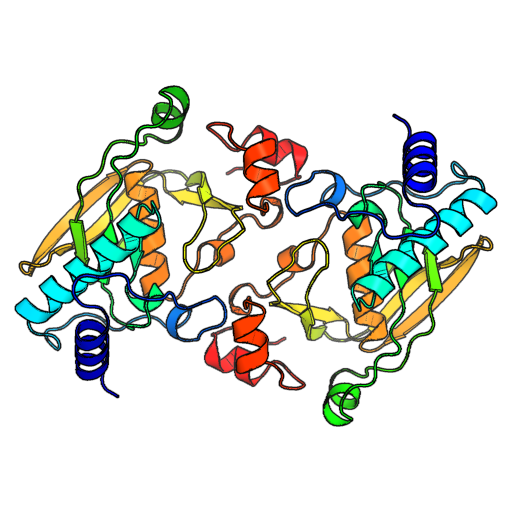 ASP B CA 1
ATOM 1608 C C . ASP B 1 5 ? -18.906 -20.469 -13.812 1 96 5 ASP B C 1
ATOM 1610 O O . ASP B 1 5 ? -18.906 -19.859 -14.891 1 96 5 ASP B O 1
ATOM 1614 N N . MET B 1 6 ? -18.266 -20.078 -12.734 1 97 6 MET B N 1
ATOM 1615 C CA . MET B 1 6 ? -17.422 -18.891 -12.805 1 97 6 MET B CA 1
ATOM 1616 C C . MET B 1 6 ? -16.328 -19.047 -13.852 1 97 6 MET B C 1
ATOM 1618 O O . MET B 1 6 ? -16.078 -18.125 -14.641 1 97 6 MET B O 1
ATOM 1622 N N . VAL B 1 7 ? -15.695 -20.188 -13.828 1 97.62 7 VAL B N 1
ATOM 1623 C CA . VAL B 1 7 ? -14.609 -20.453 -14.758 1 97.62 7 VAL B CA 1
ATOM 1624 C C . VAL B 1 7 ? -15.148 -20.484 -16.188 1 97.62 7 VAL B C 1
ATOM 1626 O O . VAL B 1 7 ? -14.555 -19.891 -17.094 1 97.62 7 VAL B O 1
ATOM 1629 N N . ALA B 1 8 ? -16.266 -21.172 -16.375 1 96.31 8 ALA B N 1
ATOM 1630 C CA . ALA B 1 8 ? -16.875 -21.266 -17.703 1 96.31 8 ALA B CA 1
ATOM 1631 C C . ALA B 1 8 ? -17.219 -19.875 -18.25 1 96.31 8 ALA B C 1
ATOM 1633 O O . ALA B 1 8 ? -16.953 -19.578 -19.406 1 96.31 8 ALA B O 1
ATOM 1634 N N . GLU B 1 9 ? -17.797 -19.062 -17.438 1 97.44 9 GLU B N 1
ATOM 1635 C CA . GLU B 1 9 ? -18.172 -17.703 -17.844 1 97.44 9 GLU B CA 1
ATOM 1636 C C . GLU B 1 9 ? -16.938 -16.891 -18.219 1 97.44 9 GLU B C 1
ATOM 1638 O O . GLU B 1 9 ? -16.938 -16.156 -19.203 1 97.44 9 GLU B O 1
ATOM 1643 N N . LEU B 1 10 ? -15.914 -17 -17.359 1 98.19 10 LEU B N 1
ATOM 1644 C CA . LEU B 1 10 ? -14.672 -16.281 -17.625 1 98.19 10 LEU B CA 1
ATOM 1645 C C . LEU B 1 10 ? -14.078 -16.703 -18.953 1 98.19 10 LEU B C 1
ATOM 1647 O O . LEU B 1 10 ? -13.688 -15.844 -19.766 1 98.19 10 LEU B O 1
ATOM 1651 N N . LEU B 1 11 ? -14.008 -17.969 -19.188 1 97.88 11 LEU B N 1
ATOM 1652 C CA . LEU B 1 11 ? -13.422 -18.484 -20.422 1 97.88 11 LEU B CA 1
ATOM 1653 C C . LEU B 1 11 ? -14.258 -18.094 -21.641 1 97.88 11 LEU B C 1
ATOM 1655 O O . LEU B 1 11 ? -13.711 -17.812 -22.703 1 97.88 11 LEU B O 1
ATOM 1659 N N . ASP B 1 12 ? -15.555 -18.078 -21.469 1 97.38 12 ASP B N 1
ATOM 1660 C CA . ASP B 1 12 ? -16.438 -17.672 -22.562 1 97.38 12 ASP B CA 1
ATOM 1661 C C . ASP B 1 12 ? -16.156 -16.234 -22.984 1 97.38 12 ASP B C 1
ATOM 1663 O O . ASP B 1 12 ? -16.203 -15.906 -24.172 1 97.38 12 ASP B O 1
ATOM 1667 N N . LYS B 1 13 ? -15.859 -15.445 -22.062 1 97.5 13 LYS B N 1
ATOM 1668 C CA . LYS B 1 13 ? -15.703 -14.008 -22.312 1 97.5 13 LYS B CA 1
ATOM 1669 C C . LYS B 1 13 ? -14.289 -13.68 -22.781 1 97.5 13 LYS B C 1
ATOM 1671 O O . LYS B 1 13 ? -14.102 -12.773 -23.594 1 97.5 13 LYS B O 1
ATOM 1676 N N . TYR B 1 14 ? -13.281 -14.469 -22.328 1 98.19 14 TYR B N 1
ATOM 1677 C CA . TYR B 1 14 ? -11.93 -13.938 -22.484 1 98.19 14 TYR B CA 1
ATOM 1678 C C . TYR B 1 14 ? -11.016 -14.977 -23.125 1 98.19 14 TYR B C 1
ATOM 1680 O O . TYR B 1 14 ? -9.797 -14.781 -23.203 1 98.19 14 TYR B O 1
ATOM 1688 N N . ARG B 1 15 ? -11.578 -16.047 -23.562 1 91.62 15 ARG B N 1
ATOM 1689 C CA . ARG B 1 15 ? -10.75 -17.062 -24.219 1 91.62 15 ARG B CA 1
ATOM 1690 C C . ARG B 1 15 ? -9.961 -16.453 -25.375 1 91.62 15 ARG B C 1
ATOM 1692 O O . ARG B 1 15 ? -10.516 -15.727 -26.203 1 91.62 15 ARG B O 1
ATOM 1699 N N . GLY B 1 16 ? -8.672 -16.766 -25.422 1 92.12 16 GLY B N 1
ATOM 1700 C CA . GLY B 1 16 ? -7.836 -16.234 -26.484 1 92.12 16 GLY B CA 1
ATOM 1701 C C . GLY B 1 16 ? -7.422 -14.789 -26.25 1 92.12 16 GLY B C 1
ATOM 1702 O O . GLY B 1 16 ? -6.785 -14.172 -27.109 1 92.12 16 GLY B O 1
ATOM 1703 N N . GLY B 1 17 ? -7.734 -14.273 -25.047 1 96.44 17 GLY B N 1
ATOM 1704 C CA . GLY B 1 17 ? -7.41 -12.898 -24.703 1 96.44 17 GLY B CA 1
ATOM 1705 C C . GLY B 1 17 ? -6.805 -12.758 -23.328 1 96.44 17 GLY B C 1
ATOM 1706 O O . GLY B 1 17 ? -5.945 -13.555 -22.938 1 96.44 17 GLY B O 1
ATOM 1707 N N . VAL B 1 18 ? -7.137 -11.648 -22.703 1 97.88 18 VAL B N 1
ATOM 1708 C CA . VAL B 1 18 ? -6.613 -11.312 -21.391 1 97.88 18 VAL B CA 1
ATOM 1709 C C . VAL B 1 18 ? -7.766 -11.055 -20.422 1 97.88 18 VAL B C 1
ATOM 1711 O O . VAL B 1 18 ? -8.742 -10.383 -20.766 1 97.88 18 VAL B O 1
ATOM 1714 N N . ALA B 1 19 ? -7.695 -11.648 -19.266 1 98.25 19 ALA B N 1
ATOM 1715 C CA . ALA B 1 19 ? -8.727 -11.461 -18.25 1 98.25 19 ALA B CA 1
ATOM 1716 C C . ALA B 1 19 ? -8.477 -10.188 -17.453 1 98.25 19 ALA B C 1
ATOM 1718 O O . ALA B 1 19 ? -7.336 -9.75 -17.312 1 98.25 19 ALA B O 1
ATOM 1719 N N . PRO B 1 20 ? -9.531 -9.547 -16.969 1 97.5 20 PRO B N 1
ATOM 1720 C CA . PRO B 1 20 ? -9.344 -8.414 -16.062 1 97.5 20 PRO B CA 1
ATOM 1721 C C . PRO B 1 20 ? -8.859 -8.836 -14.68 1 97.5 20 PRO B C 1
ATOM 1723 O O . PRO B 1 20 ? -9.062 -9.984 -14.273 1 97.5 20 PRO B O 1
ATOM 1726 N N . PHE B 1 21 ? -8.273 -7.918 -13.984 1 98.06 21 PHE B N 1
ATOM 1727 C CA . PHE B 1 21 ? -7.719 -8.211 -12.664 1 98.06 21 PHE B CA 1
ATOM 1728 C C . PHE B 1 21 ? -8.672 -7.77 -11.562 1 98.06 21 PHE B C 1
ATOM 1730 O O . PHE B 1 21 ? -9.312 -6.719 -11.672 1 98.06 21 PHE B O 1
ATOM 1737 N N . ALA B 1 22 ? -8.773 -8.617 -10.57 1 97.88 22 ALA B N 1
ATOM 1738 C CA . ALA B 1 22 ? -9.344 -8.141 -9.305 1 97.88 22 ALA B CA 1
ATOM 1739 C C . ALA B 1 22 ? -8.422 -7.125 -8.641 1 97.88 22 ALA B C 1
ATOM 1741 O O . ALA B 1 22 ? -7.199 -7.273 -8.664 1 97.88 22 ALA B O 1
ATOM 1742 N N . SER B 1 23 ? -9.008 -6.137 -8.008 1 97 23 SER B N 1
ATOM 1743 C CA . SER B 1 23 ? -8.227 -5.078 -7.371 1 97 23 SER B CA 1
ATOM 1744 C C . SER B 1 23 ? -8.234 -5.227 -5.852 1 97 23 SER B C 1
ATOM 1746 O O . SER B 1 23 ? -9.172 -5.793 -5.281 1 97 23 SER B O 1
ATOM 1748 N N . MET B 1 24 ? -7.23 -4.672 -5.238 1 98.5 24 MET B N 1
ATOM 1749 C CA . MET B 1 24 ? -7.172 -4.66 -3.779 1 98.5 24 MET B CA 1
ATOM 1750 C C . MET B 1 24 ? -8.508 -4.219 -3.184 1 98.5 24 MET B C 1
ATOM 1752 O O . MET B 1 24 ? -9.125 -3.275 -3.676 1 98.5 24 MET B O 1
ATOM 1756 N N . GLY B 1 25 ? -8.867 -4.871 -2.107 1 98.62 25 GLY B N 1
ATOM 1757 C CA . GLY B 1 25 ? -10.148 -4.605 -1.477 1 98.62 25 GLY B CA 1
ATOM 1758 C C . GLY B 1 25 ? -11.234 -5.586 -1.885 1 98.62 25 GLY B C 1
ATOM 1759 O O . GLY B 1 25 ? -12.289 -5.656 -1.25 1 98.62 25 GLY B O 1
ATOM 1760 N N . ASP B 1 26 ? -11.047 -6.297 -2.992 1 98.62 26 ASP B N 1
ATOM 1761 C CA . ASP B 1 26 ? -11.969 -7.355 -3.385 1 98.62 26 ASP B CA 1
ATOM 1762 C C . ASP B 1 26 ? -11.82 -8.578 -2.482 1 98.62 26 ASP B C 1
ATOM 1764 O O . ASP B 1 26 ? -10.719 -9.125 -2.354 1 98.62 26 ASP B O 1
ATOM 1768 N N . PRO B 1 27 ? -12.898 -9.062 -1.919 1 98.56 27 PRO B N 1
ATOM 1769 C CA . PRO B 1 27 ? -12.812 -10.195 -0.993 1 98.56 27 PRO B CA 1
ATOM 1770 C C . PRO B 1 27 ? -12.203 -11.438 -1.635 1 98.56 27 PRO B C 1
ATOM 1772 O O . PRO B 1 27 ? -11.625 -12.281 -0.938 1 98.56 27 PRO B O 1
ATOM 1775 N N . VAL B 1 28 ? -12.234 -11.555 -2.93 1 98.56 28 VAL B N 1
ATOM 1776 C CA . VAL B 1 28 ? -11.695 -12.727 -3.609 1 98.56 28 VAL B CA 1
ATOM 1777 C C . VAL B 1 28 ? -10.188 -12.805 -3.398 1 98.56 28 VAL B C 1
ATOM 1779 O O . VAL B 1 28 ? -9.602 -13.891 -3.424 1 98.56 28 VAL B O 1
ATOM 1782 N N . LEU B 1 29 ? -9.539 -11.664 -3.104 1 98.81 29 LEU B N 1
ATOM 1783 C CA . LEU B 1 29 ? -8.094 -11.617 -2.916 1 98.81 29 LEU B CA 1
ATOM 1784 C C . LEU B 1 29 ? -7.719 -11.93 -1.471 1 98.81 29 LEU B C 1
ATOM 1786 O O . LEU B 1 29 ? -6.539 -12.07 -1.146 1 98.81 29 LEU B O 1
ATOM 1790 N N . ARG B 1 30 ? -8.711 -12.031 -0.624 1 98.75 30 ARG B N 1
ATOM 1791 C CA . ARG B 1 30 ? -8.391 -12.125 0.797 1 98.75 30 ARG B CA 1
ATOM 1792 C C . ARG B 1 30 ? -8.875 -13.438 1.388 1 98.75 30 ARG B C 1
ATOM 1794 O O . ARG B 1 30 ? -8.469 -13.828 2.484 1 98.75 30 ARG B O 1
ATOM 1801 N N . ARG B 1 31 ? -9.734 -14.109 0.727 1 97.81 31 ARG B N 1
ATOM 1802 C CA . ARG B 1 31 ? -10.211 -15.406 1.188 1 97.81 31 ARG B CA 1
ATOM 1803 C C . ARG B 1 31 ? -9.328 -16.531 0.666 1 97.81 31 ARG B C 1
ATOM 1805 O O . ARG B 1 31 ? -8.922 -16.516 -0.498 1 97.81 31 ARG B O 1
ATOM 1812 N N . PRO B 1 32 ? -9.008 -17.484 1.564 1 98.44 32 PRO B N 1
ATOM 1813 C CA . PRO B 1 32 ? -8.312 -18.641 1.015 1 98.44 32 PRO B CA 1
ATOM 1814 C C . PRO B 1 32 ? -9.094 -19.312 -0.115 1 98.44 32 PRO B C 1
ATOM 1816 O O . PRO B 1 32 ? -10.289 -19.578 0.025 1 98.44 32 PRO B O 1
ATOM 1819 N N . ALA B 1 33 ? -8.438 -19.516 -1.232 1 98.56 33 ALA B N 1
ATOM 1820 C CA . ALA B 1 33 ? -9.078 -20.156 -2.385 1 98.56 33 ALA B CA 1
ATOM 1821 C C . ALA B 1 33 ? -9.359 -21.625 -2.115 1 98.56 33 ALA B C 1
ATOM 1823 O O . ALA B 1 33 ? -8.703 -22.25 -1.274 1 98.56 33 ALA B O 1
ATOM 1824 N N . ASP B 1 34 ? -10.273 -22.141 -2.797 1 98.12 34 ASP B N 1
ATOM 1825 C CA . ASP B 1 34 ? -10.648 -23.547 -2.633 1 98.12 34 ASP B CA 1
ATOM 1826 C C . ASP B 1 34 ? -9.641 -24.469 -3.32 1 98.12 34 ASP B C 1
ATOM 1828 O O . ASP B 1 34 ? -9.172 -24.172 -4.426 1 98.12 34 ASP B O 1
ATOM 1832 N N . PRO B 1 35 ? -9.328 -25.562 -2.664 1 98.25 35 PRO B N 1
ATOM 1833 C CA . PRO B 1 35 ? -8.477 -26.531 -3.363 1 98.25 35 PRO B CA 1
ATOM 1834 C C . PRO B 1 35 ? -9.133 -27.094 -4.621 1 98.25 35 PRO B C 1
ATOM 1836 O O . PRO B 1 35 ? -10.359 -27.219 -4.684 1 98.25 35 PRO B O 1
ATOM 1839 N N . VAL B 1 36 ? -8.328 -27.391 -5.621 1 97.69 36 VAL B N 1
ATOM 1840 C CA . VAL B 1 36 ? -8.789 -28.141 -6.793 1 97.69 36 VAL B CA 1
ATOM 1841 C C . VAL B 1 36 ? -8.883 -29.625 -6.465 1 97.69 36 VAL B C 1
ATOM 1843 O O . VAL B 1 36 ? -7.863 -30.281 -6.23 1 97.69 36 VAL B O 1
ATOM 1846 N N . THR B 1 37 ? -10.086 -30.125 -6.426 1 94.94 37 THR B N 1
ATOM 1847 C CA . THR B 1 37 ? -10.305 -31.5 -6.027 1 94.94 37 THR B CA 1
ATOM 1848 C C . THR B 1 37 ? -11.117 -32.25 -7.086 1 94.94 37 THR B C 1
ATOM 1850 O O . THR B 1 37 ? -11.938 -33.094 -6.754 1 94.94 37 THR B O 1
ATOM 1853 N N . GLY B 1 38 ? -11.047 -31.844 -8.305 1 91.81 38 GLY B N 1
ATOM 1854 C CA . GLY B 1 38 ? -11.742 -32.531 -9.375 1 91.81 38 GLY B CA 1
ATOM 1855 C C . GLY B 1 38 ? -13.039 -31.875 -9.781 1 91.81 38 GLY B C 1
ATOM 1856 O O . GLY B 1 38 ? -13.758 -32.375 -10.648 1 91.81 38 GLY B O 1
ATOM 1857 N N . GLN B 1 39 ? -13.32 -30.719 -9.188 1 91.88 39 GLN B N 1
ATOM 1858 C CA . GLN B 1 39 ? -14.562 -30.031 -9.5 1 91.88 39 GLN B CA 1
ATOM 1859 C C . GLN B 1 39 ? -14.508 -29.391 -10.883 1 91.88 39 GLN B C 1
ATOM 1861 O O . GLN B 1 39 ? -15.547 -29 -11.438 1 91.88 39 GLN B O 1
ATOM 1866 N N . ILE B 1 40 ? -13.328 -29.203 -11.406 1 92.31 40 ILE B N 1
ATOM 1867 C CA . ILE B 1 40 ? -13.148 -28.672 -12.758 1 92.31 40 ILE B CA 1
ATOM 1868 C C . ILE B 1 40 ? -12.516 -29.734 -13.648 1 92.31 40 ILE B C 1
ATOM 1870 O O . ILE B 1 40 ? -11.508 -30.344 -13.281 1 92.31 40 ILE B O 1
ATOM 1874 N N . ASP B 1 41 ? -13.133 -29.938 -14.828 1 92.06 41 ASP B N 1
ATOM 1875 C CA . ASP B 1 41 ? -12.586 -30.891 -15.797 1 92.06 41 ASP B CA 1
ATOM 1876 C C . ASP B 1 41 ? -11.172 -30.5 -16.219 1 92.06 41 ASP B C 1
ATOM 1878 O O . ASP B 1 41 ? -10.859 -29.312 -16.312 1 92.06 41 ASP B O 1
ATOM 1882 N N . THR B 1 42 ? -10.367 -31.547 -16.516 1 92.44 42 THR B N 1
ATOM 1883 C CA . THR B 1 42 ? -8.961 -31.344 -16.844 1 92.44 42 THR B CA 1
ATOM 1884 C C . THR B 1 42 ? -8.828 -30.422 -18.062 1 92.44 42 THR B C 1
ATOM 1886 O O . THR B 1 42 ? -7.938 -29.578 -18.094 1 92.44 42 THR B O 1
ATOM 1889 N N . THR B 1 43 ? -9.695 -30.609 -19 1 94.75 43 THR B N 1
ATOM 1890 C CA . THR B 1 43 ? -9.633 -29.797 -20.203 1 94.75 43 THR B CA 1
ATOM 1891 C C . THR B 1 43 ? -9.898 -28.328 -19.875 1 94.75 43 THR B C 1
ATOM 1893 O O . THR B 1 43 ? -9.188 -27.438 -20.359 1 94.75 43 THR B O 1
ATOM 1896 N N . VAL B 1 44 ? -10.93 -28.109 -19.047 1 95.75 44 VAL B N 1
ATOM 1897 C CA . VAL B 1 44 ? -11.297 -26.766 -18.641 1 95.75 44 VAL B CA 1
ATOM 1898 C C . VAL B 1 44 ? -10.18 -26.156 -17.797 1 95.75 44 VAL B C 1
ATOM 1900 O O . VAL B 1 44 ? -9.867 -24.969 -17.938 1 95.75 44 VAL B O 1
ATOM 1903 N N . LEU B 1 45 ? -9.602 -26.953 -16.984 1 96.62 45 LEU B N 1
ATOM 1904 C CA . LEU B 1 45 ? -8.5 -26.516 -16.141 1 96.62 45 LEU B CA 1
ATOM 1905 C C . LEU B 1 45 ? -7.316 -26.062 -16.984 1 96.62 45 LEU B C 1
ATOM 1907 O O . LEU B 1 45 ? -6.688 -25.031 -16.688 1 96.62 45 LEU B O 1
ATOM 1911 N N . LYS B 1 46 ? -6.988 -26.797 -18.016 1 97.31 46 LYS B N 1
ATOM 1912 C CA . LYS B 1 46 ? -5.906 -26.438 -18.922 1 97.31 46 LYS B CA 1
ATOM 1913 C C . LYS B 1 46 ? -6.215 -25.141 -19.672 1 97.31 46 LYS B C 1
ATOM 1915 O O . LYS B 1 46 ? -5.332 -24.312 -19.859 1 97.31 46 LYS B O 1
ATOM 1920 N N . GLU B 1 47 ? -7.461 -24.969 -20.031 1 97.88 47 GLU B N 1
ATOM 1921 C CA . GLU B 1 47 ? -7.875 -23.734 -20.703 1 97.88 47 GLU B CA 1
ATOM 1922 C C . GLU B 1 47 ? -7.742 -22.547 -19.766 1 97.88 47 GLU B C 1
ATOM 1924 O O . GLU B 1 47 ? -7.34 -21.453 -20.188 1 97.88 47 GLU B O 1
ATOM 1929 N N . LEU B 1 48 ? -8.148 -22.734 -18.562 1 98.38 48 LEU B N 1
ATOM 1930 C CA . LEU B 1 48 ? -7.988 -21.688 -17.562 1 98.38 48 LEU B CA 1
ATOM 1931 C C . LEU B 1 48 ? -6.52 -21.297 -17.406 1 98.38 48 LEU B C 1
ATOM 1933 O O . LEU B 1 48 ? -6.176 -20.109 -17.406 1 98.38 48 LEU B O 1
ATOM 1937 N N . SER B 1 49 ? -5.68 -22.344 -17.266 1 98.62 49 SER B N 1
ATOM 1938 C CA . SER B 1 49 ? -4.242 -22.109 -17.172 1 98.62 49 SER B CA 1
ATOM 1939 C C . SER B 1 49 ? -3.721 -21.312 -18.359 1 98.62 49 SER B C 1
ATOM 1941 O O . SER B 1 49 ? -2.932 -20.375 -18.188 1 98.62 49 SER B O 1
ATOM 1943 N N . GLU B 1 50 ? -4.172 -21.656 -19.516 1 98.5 50 GLU B N 1
ATOM 1944 C CA . GLU B 1 50 ? -3.758 -20.969 -20.734 1 98.5 50 GLU B CA 1
ATOM 1945 C C . GLU B 1 50 ? -4.172 -19.5 -20.703 1 98.5 50 GLU B C 1
ATOM 1947 O O . GLU B 1 50 ? -3.391 -18.609 -21.062 1 98.5 50 GLU B O 1
ATOM 1952 N N . LEU B 1 51 ? -5.375 -19.25 -20.312 1 98.69 51 LEU B N 1
ATOM 1953 C CA . LEU B 1 51 ? -5.844 -17.875 -20.172 1 98.69 51 LEU B CA 1
ATOM 1954 C C . LEU B 1 51 ? -5.012 -17.109 -19.156 1 98.69 51 LEU B C 1
ATOM 1956 O O . LEU B 1 51 ? -4.652 -15.961 -19.375 1 98.69 51 LEU B O 1
ATOM 1960 N N . MET B 1 52 ? -4.691 -17.734 -18.062 1 98.75 52 MET B N 1
ATOM 1961 C CA . MET B 1 52 ? -3.891 -17.109 -17 1 98.75 52 MET B CA 1
ATOM 1962 C C . MET B 1 52 ? -2.486 -16.781 -17.5 1 98.75 52 MET B C 1
ATOM 1964 O O . MET B 1 52 ? -1.958 -15.711 -17.219 1 98.75 52 MET B O 1
ATOM 1968 N N . LEU B 1 53 ? -1.886 -17.719 -18.234 1 98.56 53 LEU B N 1
ATOM 1969 C CA . LEU B 1 53 ? -0.564 -17.484 -18.812 1 98.56 53 LEU B CA 1
ATOM 1970 C C . LEU B 1 53 ? -0.592 -16.312 -19.766 1 98.56 53 LEU B C 1
ATOM 1972 O O . LEU B 1 53 ? 0.278 -15.43 -19.719 1 98.56 53 LEU B O 1
ATOM 1976 N N . ALA B 1 54 ? -1.615 -16.266 -20.609 1 98.44 54 ALA B N 1
ATOM 1977 C CA . ALA B 1 54 ? -1.756 -15.164 -21.547 1 98.44 54 ALA B CA 1
ATOM 1978 C C . ALA B 1 54 ? -1.906 -13.836 -20.812 1 98.44 54 ALA B C 1
ATOM 1980 O O . ALA B 1 54 ? -1.308 -12.828 -21.203 1 98.44 54 ALA B O 1
ATOM 1981 N N . THR B 1 55 ? -2.695 -13.859 -19.797 1 98.56 55 THR B N 1
ATOM 1982 C CA . THR B 1 55 ? -2.932 -12.672 -18.984 1 98.56 55 THR B CA 1
ATOM 1983 C C . THR B 1 55 ? -1.645 -12.219 -18.297 1 98.56 55 THR B C 1
ATOM 1985 O O . THR B 1 55 ? -1.308 -11.031 -18.328 1 98.56 55 THR B O 1
ATOM 1988 N N . MET B 1 56 ? -0.903 -13.133 -17.719 1 98.19 56 MET B N 1
ATOM 1989 C CA . MET B 1 56 ? 0.38 -12.852 -17.078 1 98.19 56 MET B CA 1
ATOM 1990 C C . MET B 1 56 ? 1.362 -12.242 -18.078 1 98.19 56 MET B C 1
ATOM 1992 O O . MET B 1 56 ? 1.957 -11.203 -17.812 1 98.19 56 MET B O 1
ATOM 1996 N N . HIS B 1 57 ? 1.45 -12.82 -19.25 1 97.38 57 HIS B N 1
ATOM 1997 C CA . HIS B 1 57 ? 2.416 -12.391 -20.266 1 97.38 57 HIS B CA 1
ATOM 1998 C C . HIS B 1 57 ? 2.068 -11.008 -20.797 1 97.38 57 HIS B C 1
ATOM 2000 O O . HIS B 1 57 ? 2.963 -10.227 -21.125 1 97.38 57 HIS B O 1
ATOM 2006 N N . ALA B 1 58 ? 0.82 -10.734 -20.859 1 96.94 58 ALA B N 1
ATOM 2007 C CA . ALA B 1 58 ? 0.367 -9.445 -21.375 1 96.94 58 ALA B CA 1
ATOM 2008 C C . ALA B 1 58 ? 0.812 -8.297 -20.469 1 96.94 58 ALA B C 1
ATOM 2010 O O . ALA B 1 58 ? 0.943 -7.156 -20.922 1 96.94 58 ALA B O 1
ATOM 2011 N N . THR B 1 59 ? 1.011 -8.602 -19.172 1 93.44 59 THR B N 1
ATOM 2012 C CA . THR B 1 59 ? 1.388 -7.582 -18.188 1 93.44 59 THR B CA 1
ATOM 2013 C C . THR B 1 59 ? 2.889 -7.625 -17.922 1 93.44 59 THR B C 1
ATOM 2015 O O . THR B 1 59 ? 3.383 -6.922 -17.031 1 93.44 59 THR B O 1
ATOM 2018 N N . ARG B 1 60 ? 3.637 -8.516 -18.562 1 91.44 60 ARG B N 1
ATOM 2019 C CA . ARG B 1 60 ? 5.055 -8.758 -18.328 1 91.44 60 ARG B CA 1
ATOM 2020 C C . ARG B 1 60 ? 5.305 -9.188 -16.891 1 91.44 60 ARG B C 1
ATOM 2022 O O . ARG B 1 60 ? 6.32 -8.82 -16.281 1 91.44 60 ARG B O 1
ATOM 2029 N N . GLY B 1 61 ? 4.316 -9.914 -16.344 1 95.38 61 GLY B N 1
ATOM 2030 C CA . GLY B 1 61 ? 4.469 -10.492 -15.023 1 95.38 61 GLY B CA 1
ATOM 2031 C C . GLY B 1 61 ? 5.242 -11.797 -15.023 1 95.38 61 GLY B C 1
ATOM 2032 O O . GLY B 1 61 ? 5.629 -12.289 -16.094 1 95.38 61 GLY B O 1
ATOM 2033 N N . VAL B 1 62 ? 5.484 -12.258 -13.82 1 97.88 62 VAL B N 1
ATOM 2034 C CA . VAL B 1 62 ? 6.234 -13.508 -13.703 1 97.88 62 VAL B CA 1
ATOM 2035 C C . VAL B 1 62 ? 5.375 -14.562 -13 1 97.88 62 VAL B C 1
ATOM 2037 O O . VAL B 1 62 ? 5.777 -15.719 -12.891 1 97.88 62 VAL B O 1
ATOM 2040 N N . GLY B 1 63 ? 4.203 -14.188 -12.516 1 98.69 63 GLY B N 1
ATOM 2041 C CA . GLY B 1 63 ? 3.238 -15.07 -11.875 1 98.69 63 GLY B CA 1
ATOM 2042 C C . GLY B 1 63 ? 1.84 -14.484 -11.828 1 98.69 63 GLY B C 1
ATOM 2043 O O . GLY B 1 63 ? 1.666 -13.266 -11.93 1 98.69 63 GLY B O 1
ATOM 2044 N N . LEU B 1 64 ? 0.896 -15.344 -11.688 1 98.88 64 LEU B N 1
ATOM 2045 C CA . LEU B 1 64 ? -0.507 -14.961 -11.586 1 98.88 64 LEU B CA 1
ATOM 2046 C C . LEU B 1 64 ? -1.321 -16.062 -10.898 1 98.88 64 LEU B C 1
ATOM 2048 O O . LEU B 1 64 ? -1.302 -17.219 -11.336 1 98.88 64 LEU B O 1
ATOM 2052 N N . ALA B 1 65 ? -1.97 -15.695 -9.844 1 98.94 65 ALA B N 1
ATOM 2053 C CA . ALA B 1 65 ? -2.857 -16.609 -9.141 1 98.94 65 ALA B CA 1
ATOM 2054 C C . ALA B 1 65 ? -4.309 -16.422 -9.578 1 98.94 65 ALA B C 1
ATOM 2056 O O . ALA B 1 65 ? -4.723 -15.305 -9.891 1 98.94 65 ALA B O 1
ATOM 2057 N N . ALA B 1 66 ? -5.082 -17.422 -9.531 1 98.88 66 ALA B N 1
ATOM 2058 C CA . ALA B 1 66 ? -6.449 -17.422 -10.039 1 98.88 66 ALA B CA 1
ATOM 2059 C C . ALA B 1 66 ? -7.305 -16.375 -9.328 1 98.88 66 ALA B C 1
ATOM 2061 O O . ALA B 1 66 ? -8.117 -15.703 -9.961 1 98.88 66 ALA B O 1
ATOM 2062 N N . PRO B 1 67 ? -7.113 -16.172 -7.98 1 98.88 67 PRO B N 1
ATOM 2063 C CA . PRO B 1 67 ? -7.93 -15.141 -7.332 1 98.88 67 PRO B CA 1
ATOM 2064 C C . PRO B 1 67 ? -7.699 -13.75 -7.918 1 98.88 67 PRO B C 1
ATOM 2066 O O . PRO B 1 67 ? -8.594 -12.906 -7.887 1 98.88 67 PRO B O 1
ATOM 2069 N N . GLN B 1 68 ? -6.559 -13.539 -8.516 1 98.88 68 GLN B N 1
ATOM 2070 C CA . GLN B 1 68 ? -6.246 -12.242 -9.094 1 98.88 68 GLN B CA 1
ATOM 2071 C C . GLN B 1 68 ? -7.098 -11.961 -10.328 1 98.88 68 GLN B C 1
ATOM 2073 O O . GLN B 1 68 ? -7.168 -10.82 -10.797 1 98.88 68 GLN B O 1
ATOM 2078 N N . ILE B 1 69 ? -7.699 -12.992 -10.875 1 98.69 69 ILE B N 1
ATOM 2079 C CA . ILE B 1 69 ? -8.633 -12.766 -11.977 1 98.69 69 ILE B CA 1
ATOM 2080 C C . ILE B 1 69 ? -10.031 -13.195 -11.562 1 98.69 69 ILE B C 1
ATOM 2082 O O . ILE B 1 69 ? -10.867 -13.523 -12.406 1 98.69 69 ILE B O 1
ATOM 2086 N N . GLY B 1 70 ? -10.25 -13.328 -10.305 1 98.38 70 GLY B N 1
ATOM 2087 C CA . GLY B 1 70 ? -11.602 -13.469 -9.773 1 98.38 70 GLY B CA 1
ATOM 2088 C C . GLY B 1 70 ? -12.008 -14.914 -9.539 1 98.38 70 GLY B C 1
ATOM 2089 O O . GLY B 1 70 ? -13.156 -15.188 -9.195 1 98.38 70 GLY B O 1
ATOM 2090 N N . ILE B 1 71 ? -11.18 -15.883 -9.781 1 98.62 71 ILE B N 1
ATOM 2091 C CA . ILE B 1 71 ? -11.508 -17.297 -9.625 1 98.62 71 ILE B CA 1
ATOM 2092 C C . ILE B 1 71 ? -10.945 -17.812 -8.297 1 98.62 71 ILE B C 1
ATOM 2094 O O . ILE B 1 71 ? -9.727 -17.891 -8.125 1 98.62 71 ILE B O 1
ATOM 2098 N N . PRO B 1 72 ? -11.75 -18.172 -7.336 1 98.44 72 PRO B N 1
ATOM 2099 C CA . PRO B 1 72 ? -11.281 -18.594 -6.02 1 98.44 72 PRO B CA 1
ATOM 2100 C C . PRO B 1 72 ? -10.867 -20.062 -5.992 1 98.44 72 PRO B C 1
ATOM 2102 O O . PRO B 1 72 ? -11.43 -20.859 -5.23 1 98.44 72 PRO B O 1
ATOM 2105 N N . LEU B 1 73 ? -9.859 -20.422 -6.789 1 98.56 73 LEU B N 1
ATOM 2106 C CA . LEU B 1 73 ? -9.289 -21.766 -6.859 1 98.56 73 LEU B CA 1
ATOM 2107 C C . LEU B 1 73 ? -7.781 -21.719 -6.625 1 98.56 73 LEU B C 1
ATOM 2109 O O . LEU B 1 73 ? -7.113 -20.766 -7.02 1 98.56 73 LEU B O 1
ATOM 2113 N N . GLN B 1 74 ? -7.301 -22.812 -6.047 1 98.81 74 GLN B N 1
ATOM 2114 C CA . GLN B 1 74 ? -5.875 -22.875 -5.758 1 98.81 74 GLN B CA 1
ATOM 2115 C C . GLN B 1 74 ? -5.082 -23.297 -6.992 1 98.81 74 GLN B C 1
ATOM 2117 O O . GLN B 1 74 ? -4.562 -24.406 -7.059 1 98.81 74 GLN B O 1
ATOM 2122 N N . ILE B 1 75 ? -4.98 -22.391 -7.93 1 98.81 75 ILE B N 1
ATOM 2123 C CA . ILE B 1 75 ? -4.18 -22.547 -9.141 1 98.81 75 ILE B CA 1
ATOM 2124 C C . ILE B 1 75 ? -3.428 -21.25 -9.438 1 98.81 75 ILE B C 1
ATOM 2126 O O . ILE B 1 75 ? -3.975 -20.156 -9.266 1 98.81 75 ILE B O 1
ATOM 2130 N N . ALA B 1 76 ? -2.197 -21.375 -9.805 1 98.94 76 ALA B N 1
ATOM 2131 C CA . ALA B 1 76 ? -1.386 -20.234 -10.242 1 98.94 76 ALA B CA 1
ATOM 2132 C C . ALA B 1 76 ? -0.462 -20.641 -11.391 1 98.94 76 ALA B C 1
ATOM 2134 O O . ALA B 1 76 ? -0.147 -21.812 -11.57 1 98.94 76 ALA B O 1
ATOM 2135 N N . VAL B 1 77 ? -0.12 -19.625 -12.164 1 98.94 77 VAL B N 1
ATOM 2136 C CA . VAL B 1 77 ? 0.868 -19.828 -13.219 1 98.94 77 VAL B CA 1
ATOM 2137 C C . VAL B 1 77 ? 2.131 -19.031 -12.906 1 98.94 77 VAL B C 1
ATOM 2139 O O . VAL B 1 77 ? 2.062 -17.969 -12.289 1 98.94 77 VAL B O 1
ATOM 2142 N N . ILE B 1 78 ? 3.26 -19.609 -13.273 1 98.75 78 ILE B N 1
ATOM 2143 C CA . ILE B 1 78 ? 4.574 -19.016 -13.031 1 98.75 78 ILE B CA 1
ATOM 2144 C C . ILE B 1 78 ? 5.406 -19.078 -14.312 1 98.75 78 ILE B C 1
ATOM 2146 O O . ILE B 1 78 ? 5.375 -20.078 -15.039 1 98.75 78 ILE B O 1
ATOM 2150 N N . GLY B 1 79 ? 6.133 -18.062 -14.602 1 98.31 79 GLY B N 1
ATOM 2151 C CA . GLY B 1 79 ? 7.066 -17.984 -15.719 1 98.31 79 GLY B CA 1
ATOM 2152 C C . GLY B 1 79 ? 7.902 -16.719 -15.711 1 98.31 79 GLY B C 1
ATOM 2153 O O . GLY B 1 79 ? 7.379 -15.625 -15.508 1 98.31 79 GLY B O 1
ATOM 2154 N N . ASP B 1 80 ? 9.141 -16.906 -15.875 1 97.56 80 ASP B N 1
ATOM 2155 C CA . ASP B 1 80 ? 10.055 -15.773 -15.914 1 97.56 80 ASP B CA 1
ATOM 2156 C C . ASP B 1 80 ? 11.203 -16.031 -16.891 1 97.56 80 ASP B C 1
ATOM 2158 O O . ASP B 1 80 ? 12.172 -16.703 -16.547 1 97.56 80 ASP B O 1
ATOM 2162 N N . THR B 1 81 ? 11.117 -15.398 -18.047 1 93.94 81 THR B N 1
ATOM 2163 C CA . THR B 1 81 ? 12.188 -15.562 -19.031 1 93.94 81 THR B CA 1
ATOM 2164 C C . THR B 1 81 ? 12.766 -14.203 -19.422 1 93.94 81 THR B C 1
ATOM 2166 O O . THR B 1 81 ? 13.414 -14.078 -20.469 1 93.94 81 THR B O 1
ATOM 2169 N N . ALA B 1 82 ? 12.492 -13.273 -18.594 1 91.94 82 ALA B N 1
ATOM 2170 C CA . ALA B 1 82 ? 12.969 -11.922 -18.875 1 91.94 82 ALA B CA 1
ATOM 2171 C C . ALA B 1 82 ? 14.492 -11.844 -18.781 1 91.94 82 ALA B C 1
ATOM 2173 O O . ALA B 1 82 ? 15.102 -12.477 -17.922 1 91.94 82 ALA B O 1
ATOM 2174 N N . GLU B 1 83 ? 15.062 -11.07 -19.641 1 91.94 83 GLU B N 1
ATOM 2175 C CA . GLU B 1 83 ? 16.484 -10.758 -19.531 1 91.94 83 GLU B CA 1
ATOM 2176 C C . GLU B 1 83 ? 16.719 -9.609 -18.562 1 91.94 83 GLU B C 1
ATOM 2178 O O . GLU B 1 83 ? 16.047 -8.578 -18.625 1 91.94 83 GLU B O 1
ATOM 2183 N N . VAL B 1 84 ? 17.578 -9.875 -17.625 1 92.81 84 VAL B N 1
ATOM 2184 C CA . VAL B 1 84 ? 17.938 -8.852 -16.656 1 92.81 84 VAL B CA 1
ATOM 2185 C C . VAL B 1 84 ? 19.453 -8.672 -16.609 1 92.81 84 VAL B C 1
ATOM 2187 O O . VAL B 1 84 ? 20.203 -9.562 -17.031 1 92.81 84 VAL B O 1
ATOM 2190 N N . PRO B 1 85 ? 19.938 -7.496 -16.219 1 94.81 85 PRO B N 1
ATOM 2191 C CA . PRO B 1 85 ? 21.391 -7.324 -16.062 1 94.81 85 PRO B CA 1
ATOM 2192 C C . PRO B 1 85 ? 22.016 -8.414 -15.188 1 94.81 85 PRO B C 1
ATOM 2194 O O . PRO B 1 85 ? 21.391 -8.891 -14.234 1 94.81 85 PRO B O 1
ATOM 2197 N N . ALA B 1 86 ? 23.234 -8.773 -15.5 1 96.5 86 ALA B N 1
ATOM 2198 C CA . ALA B 1 86 ? 23.938 -9.875 -14.852 1 96.5 86 ALA B CA 1
ATOM 2199 C C . ALA B 1 86 ? 24.031 -9.656 -13.344 1 96.5 86 ALA B C 1
ATOM 2201 O O . ALA B 1 86 ? 23.906 -10.609 -12.562 1 96.5 86 ALA B O 1
ATOM 2202 N N . GLU B 1 87 ? 24.188 -8.414 -12.961 1 97 87 GLU B N 1
ATOM 2203 C CA . GLU B 1 87 ? 24.312 -8.102 -11.539 1 97 87 GLU B CA 1
ATOM 2204 C C . GLU B 1 87 ? 23.016 -8.391 -10.789 1 97 87 GLU B C 1
ATOM 2206 O O . GLU B 1 87 ? 23.047 -8.859 -9.648 1 97 87 GLU B O 1
ATOM 2211 N N . ILE B 1 88 ? 21.938 -8.117 -11.398 1 96.31 88 ILE B N 1
ATOM 2212 C CA . ILE B 1 88 ? 20.625 -8.375 -10.805 1 96.31 88 ILE B CA 1
ATOM 2213 C C . ILE B 1 88 ? 20.375 -9.883 -10.742 1 96.31 88 ILE B C 1
ATOM 2215 O O . ILE B 1 88 ? 19.953 -10.406 -9.711 1 96.31 88 ILE B O 1
ATOM 2219 N N . ALA B 1 89 ? 20.672 -10.547 -11.875 1 97.19 89 ALA B N 1
ATOM 2220 C CA . ALA B 1 89 ? 20.484 -12 -11.938 1 97.19 89 ALA B CA 1
ATOM 2221 C C . ALA B 1 89 ? 21.297 -12.695 -10.836 1 97.19 89 ALA B C 1
ATOM 2223 O O . ALA B 1 89 ? 20.797 -13.609 -10.18 1 97.19 89 ALA B O 1
ATOM 2224 N N . THR B 1 90 ? 22.453 -12.234 -10.625 1 97.69 90 THR B N 1
ATOM 2225 C CA . THR B 1 90 ? 23.328 -12.844 -9.641 1 97.69 90 THR B CA 1
ATOM 2226 C C . THR B 1 90 ? 22.828 -12.555 -8.227 1 97.69 90 THR B C 1
ATOM 2228 O O . THR B 1 90 ? 22.688 -13.469 -7.414 1 97.69 90 THR B O 1
ATOM 2231 N N . ALA B 1 91 ? 22.531 -11.305 -7.926 1 97.56 91 ALA B N 1
ATOM 2232 C CA . ALA B 1 91 ? 22.125 -10.898 -6.582 1 97.56 91 ALA B CA 1
ATOM 2233 C C . ALA B 1 91 ? 20.844 -11.594 -6.152 1 97.56 91 ALA B C 1
ATOM 2235 O O . ALA B 1 91 ? 20.672 -11.938 -4.98 1 97.56 91 ALA B O 1
ATOM 2236 N N . ARG B 1 92 ? 19.969 -11.797 -7.105 1 96.75 92 ARG B N 1
ATOM 2237 C CA . ARG B 1 92 ? 18.641 -12.32 -6.793 1 96.75 92 ARG B CA 1
ATOM 2238 C C . ARG B 1 92 ? 18.547 -13.812 -7.098 1 96.75 92 ARG B C 1
ATOM 2240 O O . ARG B 1 92 ? 17.5 -14.43 -6.926 1 96.75 92 ARG B O 1
ATOM 2247 N N . LYS B 1 93 ? 19.719 -14.375 -7.625 1 97.75 93 LYS B N 1
ATOM 2248 C CA . LYS B 1 93 ? 19.672 -15.742 -8.133 1 97.75 93 LYS B CA 1
ATOM 2249 C C . LYS B 1 93 ? 18.469 -15.953 -9.055 1 97.75 93 LYS B C 1
ATOM 2251 O O . LYS B 1 93 ? 17.703 -16.906 -8.883 1 97.75 93 LYS B O 1
ATOM 2256 N N . ARG B 1 94 ? 18.312 -14.969 -9.977 1 97.94 94 ARG B N 1
ATOM 2257 C CA . ARG B 1 94 ? 17.203 -14.977 -10.93 1 97.94 94 ARG B CA 1
ATOM 2258 C C . ARG B 1 94 ? 17.578 -15.734 -12.195 1 97.94 94 ARG B C 1
ATOM 2260 O O . ARG B 1 94 ? 18.375 -15.25 -13 1 97.94 94 ARG B O 1
ATOM 2267 N N . ILE B 1 95 ? 17.047 -16.891 -12.312 1 96.25 95 ILE B N 1
ATOM 2268 C CA . ILE B 1 95 ? 17.281 -17.719 -13.484 1 96.25 95 ILE B CA 1
ATOM 2269 C C . ILE B 1 95 ? 15.977 -17.859 -14.273 1 96.25 95 ILE B C 1
ATOM 2271 O O . ILE B 1 95 ? 14.891 -17.703 -13.719 1 96.25 95 ILE B O 1
ATOM 2275 N N . PRO B 1 96 ? 16.125 -18.078 -15.547 1 96.38 96 PRO B N 1
ATOM 2276 C CA . PRO B 1 96 ? 14.914 -18.266 -16.344 1 96.38 96 PRO B CA 1
ATOM 2277 C C . PRO B 1 96 ? 14.047 -19.406 -15.828 1 96.38 96 PRO B C 1
ATOM 2279 O O . PRO B 1 96 ? 14.578 -20.453 -15.422 1 96.38 96 PRO B O 1
ATOM 2282 N N . VAL B 1 97 ? 12.789 -19.203 -15.789 1 97.25 97 VAL B N 1
ATOM 2283 C CA . VAL B 1 97 ? 11.797 -20.188 -15.398 1 97.25 97 VAL B CA 1
ATOM 2284 C C . VAL B 1 97 ? 10.781 -20.375 -16.516 1 97.25 97 VAL B C 1
ATOM 2286 O O . VAL B 1 97 ? 10.047 -19.453 -16.859 1 97.25 97 VAL B O 1
ATOM 2289 N N . PRO B 1 98 ? 10.75 -21.578 -17.141 1 97.31 98 PRO B N 1
ATOM 2290 C CA . PRO B 1 98 ? 9.695 -21.812 -18.125 1 97.31 98 PRO B CA 1
ATOM 2291 C C . PRO B 1 98 ? 8.297 -21.75 -17.516 1 97.31 98 PRO B C 1
ATOM 2293 O O . PRO B 1 98 ? 8.125 -22.016 -16.312 1 97.3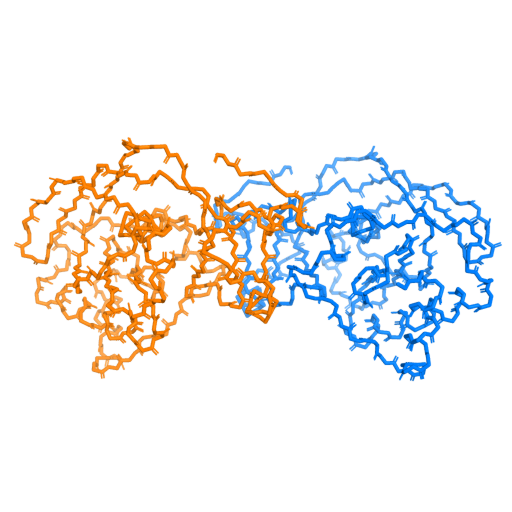1 98 PRO B O 1
ATOM 2296 N N . ASP B 1 99 ? 7.344 -21.438 -18.391 1 98.31 99 ASP B N 1
ATOM 2297 C CA . ASP B 1 99 ? 5.957 -21.359 -17.953 1 98.31 99 ASP B CA 1
ATOM 2298 C C . ASP B 1 99 ? 5.508 -22.703 -17.344 1 98.31 99 ASP B C 1
ATOM 2300 O O . ASP B 1 99 ? 5.719 -23.75 -17.938 1 98.31 99 ASP B O 1
ATOM 2304 N N . PHE B 1 100 ? 4.957 -22.641 -16.203 1 97.81 100 PHE B N 1
ATOM 2305 C CA . PHE B 1 100 ? 4.301 -23.828 -15.656 1 97.81 100 PHE B CA 1
ATOM 2306 C C . PHE B 1 100 ? 3.184 -23.438 -14.695 1 97.81 100 PHE B C 1
ATOM 2308 O O . PHE B 1 100 ? 3.039 -22.266 -14.352 1 97.81 100 PHE B O 1
ATOM 2315 N N . THR B 1 101 ? 2.352 -24.438 -14.406 1 98.75 101 THR B N 1
ATOM 2316 C CA . THR B 1 101 ? 1.184 -24.234 -13.555 1 98.75 101 THR B CA 1
ATOM 2317 C C . THR B 1 101 ? 1.324 -25 -12.25 1 98.75 101 THR B C 1
ATOM 2319 O O . THR B 1 101 ? 1.768 -26.156 -12.242 1 98.75 101 THR B O 1
ATOM 2322 N N . ILE B 1 102 ? 0.987 -24.359 -11.133 1 98.94 102 ILE B N 1
ATOM 2323 C CA . ILE B 1 102 ? 0.994 -25.031 -9.836 1 98.94 102 ILE B CA 1
ATOM 2324 C C . ILE B 1 102 ? -0.429 -25.109 -9.289 1 98.94 102 ILE B C 1
ATOM 2326 O O . ILE B 1 102 ? -1.16 -24.125 -9.305 1 98.94 102 ILE B O 1
ATOM 2330 N N . ILE B 1 103 ? -0.826 -26.297 -8.898 1 98.81 103 ILE B N 1
ATOM 2331 C CA . ILE B 1 103 ? -2.15 -26.562 -8.352 1 98.81 103 ILE B CA 1
ATOM 2332 C C . ILE B 1 103 ? -2.021 -27.047 -6.906 1 98.81 103 ILE B C 1
ATOM 2334 O O . ILE B 1 103 ? -1.2 -27.922 -6.605 1 98.81 103 ILE B O 1
ATOM 2338 N N . ASN B 1 104 ? -2.82 -26.5 -5.992 1 98.88 104 ASN B N 1
ATOM 2339 C CA . ASN B 1 104 ? -2.842 -26.844 -4.57 1 98.88 104 ASN B CA 1
ATOM 2340 C C . ASN B 1 104 ? -1.446 -26.766 -3.957 1 98.88 104 ASN B C 1
ATOM 2342 O O . ASN B 1 104 ? -1.006 -27.703 -3.293 1 98.88 104 ASN B O 1
ATOM 2346 N N . PRO B 1 105 ? -0.765 -25.641 -4.141 1 98.94 105 PRO B N 1
ATOM 2347 C CA . PRO B 1 105 ? 0.627 -25.578 -3.688 1 98.94 105 PRO B CA 1
ATOM 2348 C C . PRO B 1 105 ? 0.749 -25.281 -2.195 1 98.94 105 PRO B C 1
ATOM 2350 O O . PRO B 1 105 ? -0.174 -24.719 -1.597 1 98.94 105 PRO B O 1
ATOM 2353 N N . SER B 1 106 ? 1.818 -25.609 -1.662 1 98.88 106 SER B N 1
ATOM 2354 C CA . SER B 1 106 ? 2.279 -25.234 -0.331 1 98.88 106 SER B CA 1
ATOM 2355 C C . SER B 1 106 ? 3.801 -25.156 -0.276 1 98.88 106 SER B C 1
ATOM 2357 O O . SER B 1 106 ? 4.488 -25.641 -1.172 1 98.88 106 SER B O 1
ATOM 2359 N N . TYR B 1 107 ? 4.312 -24.453 0.746 1 98.81 107 TYR B N 1
ATOM 2360 C CA . TYR B 1 107 ? 5.762 -24.422 0.909 1 98.81 107 TYR B CA 1
ATOM 2361 C C . TYR B 1 107 ? 6.141 -24.25 2.375 1 98.81 107 TYR B C 1
ATOM 2363 O O . TYR B 1 107 ? 5.348 -23.734 3.172 1 98.81 107 TYR B O 1
ATOM 2371 N N . THR B 1 108 ? 7.312 -24.672 2.705 1 98.56 108 THR B N 1
ATOM 2372 C CA . THR B 1 108 ? 7.957 -24.391 3.984 1 98.56 108 THR B CA 1
ATOM 2373 C C . THR B 1 108 ? 9.344 -23.797 3.775 1 98.56 108 THR B C 1
ATOM 2375 O O . THR B 1 108 ? 10.016 -24.109 2.791 1 98.56 108 THR B O 1
ATOM 2378 N N . ALA B 1 109 ? 9.719 -22.969 4.703 1 98.44 109 ALA B N 1
ATOM 2379 C CA . ALA B 1 109 ? 11.031 -22.328 4.621 1 98.44 109 ALA B CA 1
ATOM 2380 C C . ALA B 1 109 ? 12.148 -23.359 4.75 1 98.44 109 ALA B C 1
ATOM 2382 O O . ALA B 1 109 ? 12.086 -24.25 5.602 1 98.44 109 ALA B O 1
ATOM 2383 N N . ALA B 1 110 ? 13.156 -23.266 3.885 1 98 110 ALA B N 1
ATOM 2384 C CA . ALA B 1 110 ? 14.32 -24.141 3.943 1 98 110 ALA B CA 1
ATOM 2385 C C . ALA B 1 110 ? 15.617 -23.344 3.865 1 98 110 ALA B C 1
ATOM 2387 O O . ALA B 1 110 ? 16.703 -23.906 3.727 1 98 110 ALA B O 1
ATOM 2388 N N . GLY B 1 111 ? 15.586 -22.031 3.855 1 96.56 111 GLY B N 1
ATOM 2389 C CA . GLY B 1 111 ? 16.734 -21.141 3.807 1 96.56 111 GLY B CA 1
ATOM 2390 C C . GLY B 1 111 ? 16.531 -19.859 4.59 1 96.56 111 GLY B C 1
ATOM 2391 O O . GLY B 1 111 ? 15.453 -19.625 5.145 1 96.56 111 GLY B O 1
ATOM 2392 N N . ASP B 1 112 ? 17.562 -19.031 4.641 1 97.19 112 ASP B N 1
ATOM 2393 C CA . ASP B 1 112 ? 17.516 -17.75 5.336 1 97.19 112 ASP B CA 1
ATOM 2394 C C . ASP B 1 112 ? 16.672 -16.734 4.555 1 97.19 112 ASP B C 1
ATOM 2396 O O . ASP B 1 112 ? 16.547 -16.844 3.336 1 97.19 112 ASP B O 1
ATOM 2400 N N . PRO B 1 113 ? 16.156 -15.836 5.262 1 97.88 113 PRO B N 1
ATOM 2401 C CA . PRO B 1 113 ? 15.414 -14.789 4.555 1 97.88 113 PRO B CA 1
ATOM 2402 C C . PRO B 1 113 ? 16.312 -13.867 3.74 1 97.88 113 PRO B C 1
ATOM 2404 O O . PRO B 1 113 ? 17.422 -13.547 4.172 1 97.88 113 PRO B O 1
ATOM 2407 N N . VAL B 1 114 ? 15.836 -13.523 2.586 1 98.06 114 VAL B N 1
ATOM 2408 C CA . VAL B 1 114 ? 16.406 -12.477 1.755 1 98.06 114 VAL B CA 1
ATOM 2409 C C . VAL B 1 114 ? 15.336 -11.469 1.365 1 98.06 114 VAL B C 1
ATOM 2411 O O . VAL B 1 114 ? 14.156 -11.82 1.245 1 98.06 114 VAL B O 1
ATOM 2414 N N . SER B 1 115 ? 15.797 -10.195 1.168 1 98.5 115 SER B N 1
ATOM 2415 C CA . SER B 1 115 ? 14.844 -9.117 0.935 1 98.5 115 SER B CA 1
ATOM 2416 C C . SER B 1 115 ? 15.031 -8.5 -0.448 1 98.5 115 SER B C 1
ATOM 2418 O O . SER B 1 115 ? 16.141 -8.094 -0.81 1 98.5 115 SER B O 1
ATOM 2420 N N . PHE B 1 116 ? 13.953 -8.445 -1.219 1 98.5 116 PHE B N 1
ATOM 2421 C CA . PHE B 1 116 ? 13.914 -7.777 -2.512 1 98.5 116 PHE B CA 1
ATOM 2422 C C . PHE B 1 116 ? 12.586 -7.066 -2.715 1 98.5 116 PHE B C 1
ATOM 2424 O O . PHE B 1 116 ? 11.602 -7.367 -2.031 1 98.5 116 PHE B O 1
ATOM 2431 N N . TYR B 1 117 ? 12.516 -6.129 -3.576 1 98.38 117 TYR B N 1
ATOM 2432 C CA . TYR B 1 117 ? 11.266 -5.469 -3.953 1 98.38 117 TYR B CA 1
ATOM 2433 C C . TYR B 1 117 ? 10.344 -6.43 -4.688 1 98.38 117 TYR B C 1
ATOM 2435 O O . TYR B 1 117 ? 10.789 -7.227 -5.516 1 98.38 117 TYR B O 1
ATOM 2443 N N . GLU B 1 118 ? 9.125 -6.344 -4.352 1 98.12 118 GLU B N 1
ATOM 2444 C CA . GLU B 1 118 ? 8.031 -7.02 -5.047 1 98.12 118 GLU B CA 1
ATOM 2445 C C . GLU B 1 118 ? 6.949 -6.035 -5.473 1 98.12 118 GLU B C 1
ATOM 2447 O O . GLU B 1 118 ? 6.793 -4.977 -4.859 1 98.12 118 GLU B O 1
ATOM 2452 N N . GLY B 1 119 ? 6.316 -6.367 -6.527 1 97.31 119 GLY B N 1
ATOM 2453 C CA . GLY B 1 119 ? 5.039 -5.793 -6.93 1 97.31 119 GLY B CA 1
ATOM 2454 C C . GLY B 1 119 ? 3.945 -6.832 -7.09 1 97.31 119 GLY B C 1
ATOM 2455 O O . GLY B 1 119 ? 4.137 -8 -6.746 1 97.31 119 GLY B O 1
ATOM 2456 N N . CYS B 1 120 ? 2.857 -6.402 -7.453 1 97.56 120 CYS B N 1
ATOM 2457 C CA . CYS B 1 120 ? 1.724 -7.305 -7.625 1 97.56 120 CYS B CA 1
ATOM 2458 C C . CYS B 1 120 ? 0.737 -6.754 -8.648 1 97.56 120 CYS B C 1
ATOM 2460 O O . CYS B 1 120 ? 0.414 -5.566 -8.625 1 97.56 120 CYS B O 1
ATOM 2462 N N . LEU B 1 121 ? 0.257 -7.598 -9.477 1 95.94 121 LEU B N 1
ATOM 2463 C CA . LEU B 1 121 ? -0.689 -7.215 -10.523 1 95.94 121 LEU B CA 1
ATOM 2464 C C . LEU B 1 121 ? -2.012 -6.762 -9.914 1 95.94 121 LEU B C 1
ATOM 2466 O O . LEU B 1 121 ? -2.762 -6.012 -10.539 1 95.94 121 LEU B O 1
ATOM 2470 N N . SER B 1 122 ? -2.285 -7.188 -8.688 1 97.31 122 SER B N 1
ATOM 2471 C CA . SER B 1 122 ? -3.521 -6.801 -8.016 1 97.31 122 SER B CA 1
ATOM 2472 C C . SER B 1 122 ? -3.336 -5.516 -7.215 1 97.31 122 SER B C 1
ATOM 2474 O O . SER B 1 122 ? -4.293 -4.992 -6.641 1 97.31 122 SER B O 1
ATOM 2476 N N . MET B 1 123 ? -2.18 -5.043 -7.102 1 97.56 123 MET B N 1
ATOM 2477 C CA . MET B 1 123 ? -1.85 -3.768 -6.473 1 97.56 123 MET B CA 1
ATOM 2478 C C . MET B 1 123 ? -0.903 -2.955 -7.348 1 97.56 123 MET B C 1
ATOM 2480 O O . MET B 1 123 ? 0.247 -2.719 -6.973 1 97.56 123 MET B O 1
ATOM 2484 N N . PRO B 1 124 ? -1.431 -2.471 -8.469 1 97.44 124 PRO B N 1
ATOM 2485 C CA . PRO B 1 124 ? -0.56 -1.744 -9.398 1 97.44 124 PRO B CA 1
ATOM 2486 C C . PRO B 1 124 ? -0.095 -0.401 -8.844 1 97.44 124 PRO B C 1
ATOM 2488 O O . PRO B 1 124 ? -0.778 0.194 -8.008 1 97.44 124 PRO B O 1
ATOM 2491 N N . GLY B 1 125 ? 1.081 0.001 -9.242 1 97.69 125 GLY B N 1
ATOM 2492 C CA . GLY B 1 125 ? 1.544 1.354 -8.977 1 97.69 125 GLY B CA 1
ATOM 2493 C C . GLY B 1 125 ? 2.564 1.431 -7.859 1 97.69 125 GLY B C 1
ATOM 2494 O O . GLY B 1 125 ? 3.219 2.461 -7.676 1 97.69 125 GLY B O 1
ATOM 2495 N N . TYR B 1 126 ? 2.67 0.286 -7.113 1 98.44 126 TYR B N 1
ATOM 2496 C CA . TYR B 1 126 ? 3.549 0.338 -5.949 1 98.44 126 TYR B CA 1
ATOM 2497 C C . TYR B 1 126 ? 4.355 -0.948 -5.816 1 98.44 126 TYR B C 1
ATOM 2499 O O . TYR B 1 126 ? 3.904 -2.018 -6.234 1 98.44 126 TYR B O 1
ATOM 2507 N N . GLN B 1 127 ? 5.512 -0.828 -5.254 1 98.38 127 GLN B N 1
ATOM 2508 C CA . GLN B 1 127 ? 6.402 -1.926 -4.887 1 98.38 127 GLN B CA 1
ATOM 2509 C C . GLN B 1 127 ? 6.926 -1.757 -3.465 1 98.38 127 GLN B C 1
ATOM 2511 O O . GLN B 1 127 ? 7.043 -0.634 -2.971 1 98.38 127 GLN B O 1
ATOM 2516 N N . ALA B 1 128 ? 7.25 -2.832 -2.857 1 98.81 128 ALA B N 1
ATOM 2517 C CA . ALA B 1 128 ? 7.805 -2.797 -1.508 1 98.81 128 ALA B CA 1
ATOM 2518 C C . ALA B 1 128 ? 8.75 -3.973 -1.272 1 98.81 128 ALA B C 1
ATOM 2520 O O . ALA B 1 128 ? 8.656 -4.996 -1.953 1 98.81 128 ALA B O 1
ATOM 2521 N N . VAL B 1 129 ? 9.609 -3.799 -0.339 1 98.88 129 VAL B N 1
ATOM 2522 C CA . VAL B 1 129 ? 10.57 -4.84 0.021 1 98.88 129 VAL B CA 1
ATOM 2523 C C . VAL B 1 129 ? 9.891 -5.891 0.893 1 98.88 129 VAL B C 1
ATOM 2525 O O . VAL B 1 129 ? 9.242 -5.559 1.892 1 98.88 129 VAL B O 1
ATOM 2528 N N . VAL B 1 130 ? 10.086 -7.133 0.528 1 98.81 130 VAL B N 1
ATOM 2529 C CA . VAL B 1 130 ? 9.477 -8.25 1.245 1 98.81 130 VAL B CA 1
ATOM 2530 C C . VAL B 1 130 ? 10.555 -9.266 1.624 1 98.81 130 VAL B C 1
ATOM 2532 O O . VAL B 1 130 ? 11.273 -9.773 0.757 1 98.81 130 VAL B O 1
ATOM 2535 N N . PRO B 1 131 ? 10.727 -9.539 2.885 1 98.75 131 PRO B N 1
ATOM 2536 C CA . PRO B 1 131 ? 11.578 -10.672 3.258 1 98.75 131 PRO B CA 1
ATOM 2537 C C . PRO B 1 131 ? 10.922 -12.023 2.969 1 98.75 131 PRO B C 1
ATOM 2539 O O . PRO B 1 131 ? 9.75 -12.227 3.303 1 98.75 131 PRO B O 1
ATOM 2542 N N . ARG B 1 132 ? 11.633 -12.898 2.27 1 98.5 132 ARG B N 1
ATOM 2543 C CA . ARG B 1 132 ? 11.211 -14.273 2.021 1 98.5 132 ARG B CA 1
ATOM 2544 C C . ARG B 1 132 ? 12.375 -15.242 2.201 1 98.5 132 ARG B C 1
ATOM 2546 O O . ARG B 1 132 ? 13.523 -14.906 1.896 1 98.5 132 ARG B O 1
ATOM 2553 N N . PRO B 1 133 ? 12.031 -16.516 2.639 1 98.5 133 PRO B N 1
ATOM 2554 C CA . PRO B 1 133 ? 13.078 -17.531 2.57 1 98.5 133 PRO B CA 1
ATOM 2555 C C . PRO B 1 133 ? 13.703 -17.656 1.18 1 98.5 133 PRO B C 1
ATOM 2557 O O . PRO B 1 133 ? 12.977 -17.719 0.181 1 98.5 133 PRO B O 1
ATOM 2560 N N . GLU B 1 134 ? 15.016 -17.672 1.12 1 98.38 134 GLU B N 1
ATOM 2561 C CA . GLU B 1 134 ? 15.711 -17.781 -0.16 1 98.38 134 GLU B CA 1
ATOM 2562 C C . GLU B 1 134 ? 15.406 -19.125 -0.833 1 98.38 134 GLU B C 1
ATOM 2564 O O . GLU B 1 134 ? 15.414 -19.219 -2.062 1 98.38 134 GLU B O 1
ATOM 2569 N N . THR B 1 135 ? 15.234 -20.078 0.013 1 98.75 135 THR B N 1
ATOM 2570 C CA . THR B 1 135 ? 14.945 -21.438 -0.426 1 98.75 135 THR B CA 1
ATOM 2571 C C . THR B 1 135 ? 13.68 -21.969 0.253 1 98.75 135 THR B C 1
ATOM 2573 O O . THR B 1 135 ? 13.461 -21.719 1.44 1 98.75 135 THR B O 1
ATOM 2576 N N . VAL B 1 136 ? 12.891 -22.766 -0.517 1 98.81 136 VAL B N 1
ATOM 2577 C CA . VAL B 1 136 ? 11.703 -23.375 0.071 1 98.81 136 VAL B CA 1
ATOM 2578 C C . VAL B 1 136 ? 11.617 -24.844 -0.346 1 98.81 136 VAL B C 1
ATOM 2580 O O . VAL B 1 136 ? 12.117 -25.219 -1.404 1 98.81 136 VAL B O 1
ATOM 2583 N N . GLN B 1 137 ? 11.047 -25.594 0.48 1 98.88 137 GLN B N 1
ATOM 2584 C CA . GLN B 1 137 ? 10.484 -26.875 0.085 1 98.88 137 GLN B CA 1
ATOM 2585 C C . GLN B 1 137 ? 9.07 -26.719 -0.45 1 98.88 137 GLN B C 1
ATOM 2587 O O . GLN B 1 137 ? 8.141 -26.422 0.308 1 98.88 137 GLN B O 1
ATOM 2592 N N . ALA B 1 138 ? 8.953 -26.969 -1.716 1 98.81 138 ALA B N 1
ATOM 2593 C CA . ALA B 1 138 ? 7.691 -26.703 -2.404 1 98.81 138 ALA B CA 1
ATOM 2594 C C . ALA B 1 138 ? 6.957 -28 -2.719 1 98.81 138 ALA B C 1
ATOM 2596 O O . ALA B 1 138 ? 7.586 -29.016 -3.053 1 98.81 138 ALA B O 1
ATOM 2597 N N . GLU B 1 139 ? 5.676 -27.969 -2.582 1 98.88 139 GLU B N 1
ATOM 2598 C CA . GLU B 1 139 ? 4.789 -29.031 -3.014 1 98.88 139 GLU B CA 1
ATOM 2599 C C . GLU B 1 139 ? 3.639 -28.5 -3.859 1 98.88 139 GLU B C 1
ATOM 2601 O O . GLU B 1 139 ? 3.078 -27.438 -3.555 1 98.88 139 GLU B O 1
ATOM 2606 N N . TYR B 1 140 ? 3.346 -29.219 -4.922 1 98.88 140 TYR B N 1
ATOM 2607 C CA . TYR B 1 140 ? 2.225 -28.828 -5.766 1 98.88 140 TYR B CA 1
ATOM 2608 C C . TYR B 1 140 ? 1.88 -29.938 -6.762 1 98.88 140 TYR B C 1
ATOM 2610 O O . TYR B 1 140 ? 2.654 -30.875 -6.949 1 98.88 140 TYR B O 1
ATOM 2618 N N . ASP B 1 141 ? 0.715 -29.875 -7.312 1 98.44 141 ASP B N 1
ATOM 2619 C CA . ASP B 1 141 ? 0.332 -30.703 -8.453 1 98.44 141 ASP B CA 1
ATOM 2620 C C . ASP B 1 141 ? 0.428 -29.906 -9.758 1 98.44 141 ASP B C 1
ATOM 2622 O O . ASP B 1 141 ? 0.303 -28.688 -9.758 1 98.44 141 ASP B O 1
ATOM 2626 N N . ASP B 1 142 ? 0.751 -30.625 -10.844 1 97.88 142 ASP B N 1
ATOM 2627 C CA . ASP B 1 142 ? 0.72 -29.969 -12.148 1 97.88 142 ASP B CA 1
ATOM 2628 C C . ASP B 1 142 ? -0.586 -30.266 -12.883 1 97.88 142 ASP B C 1
ATOM 2630 O O . ASP B 1 142 ? -1.508 -30.844 -12.305 1 97.88 142 ASP B O 1
ATOM 2634 N N . LEU B 1 143 ? -0.739 -29.812 -14.125 1 97.12 143 LEU B N 1
ATOM 2635 C CA . LEU B 1 143 ? -1.985 -29.891 -14.875 1 97.12 143 LEU B CA 1
ATOM 2636 C C . LEU B 1 143 ? -2.307 -31.344 -15.242 1 97.12 143 LEU B C 1
ATOM 2638 O O . LEU B 1 143 ? -3.445 -31.656 -15.594 1 97.12 143 LEU B O 1
ATOM 2642 N N . ASP B 1 144 ? -1.321 -32.188 -15.18 1 95.06 144 ASP B N 1
ATOM 2643 C CA . ASP B 1 144 ? -1.519 -33.594 -15.5 1 95.06 144 ASP B CA 1
ATOM 2644 C C . ASP B 1 144 ? -1.801 -34.438 -14.25 1 95.06 144 ASP B C 1
ATOM 2646 O O . ASP B 1 144 ? -1.916 -35.656 -14.312 1 95.06 144 ASP B O 1
ATOM 2650 N N . GLY B 1 145 ? -1.816 -33.75 -13.086 1 94.75 145 GLY B N 1
ATOM 2651 C CA . GLY B 1 145 ? -2.129 -34.438 -11.836 1 94.75 145 GLY B CA 1
ATOM 2652 C C . GLY B 1 145 ? -0.909 -35 -11.148 1 94.75 145 GLY B C 1
ATOM 2653 O O . GLY B 1 145 ? -1.035 -35.75 -10.164 1 94.75 145 GLY B O 1
ATOM 2654 N N . VAL B 1 146 ? 0.256 -34.75 -11.68 1 97.19 146 VAL B N 1
ATOM 2655 C CA . VAL B 1 146 ? 1.489 -35.25 -11.086 1 97.19 146 VAL B CA 1
ATOM 2656 C C . VAL B 1 146 ? 1.864 -34.375 -9.875 1 97.19 146 VAL B C 1
ATOM 2658 O O . VAL B 1 146 ? 1.899 -33.156 -9.969 1 97.19 146 VAL B O 1
ATOM 2661 N N . ARG B 1 147 ? 2.176 -35.062 -8.805 1 98.19 147 ARG B N 1
ATOM 2662 C CA . ARG B 1 147 ? 2.611 -34.375 -7.59 1 98.19 147 ARG B CA 1
ATOM 2663 C C . ARG B 1 147 ? 4.105 -34.094 -7.633 1 98.19 147 ARG B C 1
ATOM 2665 O O . ARG B 1 147 ? 4.914 -34.969 -7.938 1 98.19 147 ARG B O 1
ATOM 2672 N N . HIS B 1 148 ? 4.434 -32.844 -7.355 1 98.62 148 HIS B N 1
ATOM 2673 C CA . HIS B 1 148 ? 5.832 -32.438 -7.301 1 98.62 148 HIS B CA 1
ATOM 2674 C C . HIS B 1 148 ? 6.227 -32 -5.887 1 98.62 148 HIS B C 1
ATOM 2676 O O . HIS B 1 148 ? 5.449 -31.359 -5.191 1 98.62 148 HIS B O 1
ATOM 2682 N N . VAL B 1 149 ? 7.262 -32.531 -5.363 1 98.56 149 VAL B N 1
ATOM 2683 C CA . VAL B 1 149 ? 7.93 -32.125 -4.129 1 98.56 149 VAL B CA 1
ATOM 2684 C C . VAL B 1 149 ? 9.383 -31.766 -4.422 1 98.56 149 VAL B C 1
ATOM 2686 O O . VAL B 1 149 ? 10.18 -32.625 -4.777 1 98.56 149 VAL B O 1
ATOM 2689 N N . GLU B 1 150 ? 9.719 -30.531 -4.297 1 98.25 150 GLU B N 1
ATOM 2690 C CA . GLU B 1 150 ? 11.07 -30.141 -4.703 1 98.25 150 GLU B CA 1
ATOM 2691 C C . GLU B 1 150 ? 11.547 -28.906 -3.945 1 98.25 150 GLU B C 1
ATOM 2693 O O . GLU B 1 150 ? 10.734 -28.172 -3.387 1 98.25 150 GLU B O 1
ATOM 2698 N N . ARG B 1 151 ? 12.844 -28.766 -3.867 1 98.5 151 ARG B N 1
ATOM 2699 C CA . ARG B 1 151 ? 13.477 -27.562 -3.34 1 98.5 151 ARG B CA 1
ATOM 2700 C C . ARG B 1 151 ? 13.641 -26.516 -4.43 1 98.5 151 ARG B C 1
ATOM 2702 O O . ARG B 1 151 ? 14.125 -26.812 -5.523 1 98.5 151 ARG B O 1
ATOM 2709 N N . ILE B 1 152 ? 13.133 -25.344 -4.188 1 98.56 152 ILE B N 1
ATOM 2710 C CA . ILE B 1 152 ? 13.281 -24.219 -5.102 1 98.56 152 ILE B CA 1
ATOM 2711 C C . ILE B 1 152 ? 14.062 -23.094 -4.414 1 98.56 152 ILE B C 1
ATOM 2713 O O . ILE B 1 152 ? 13.852 -22.812 -3.234 1 98.56 152 ILE B O 1
ATOM 2717 N N . THR B 1 153 ? 15.008 -22.453 -5.121 1 98.5 153 THR B N 1
ATOM 2718 C CA . THR B 1 153 ? 15.867 -21.438 -4.539 1 98.5 153 THR B CA 1
ATOM 2719 C C . THR B 1 153 ? 15.883 -20.188 -5.406 1 98.5 153 THR B C 1
ATOM 2721 O O . THR B 1 153 ? 15.633 -20.25 -6.609 1 98.5 153 THR B O 1
ATOM 2724 N N . GLY B 1 154 ? 16.141 -19.047 -4.715 1 98.31 154 GLY B N 1
ATOM 2725 C CA . GLY B 1 154 ? 16.344 -17.797 -5.441 1 98.31 154 GLY B CA 1
ATOM 2726 C C . GLY B 1 154 ? 15.047 -17.141 -5.879 1 98.31 154 GLY B C 1
ATOM 2727 O O . GLY B 1 154 ? 14.031 -17.25 -5.195 1 98.31 154 GLY B O 1
ATOM 2728 N N . TRP B 1 155 ? 15.148 -16.438 -6.996 1 98.19 155 TRP B N 1
ATOM 2729 C CA . TRP B 1 155 ? 14.016 -15.672 -7.512 1 98.19 155 TRP B CA 1
ATOM 2730 C C . TRP B 1 155 ? 12.852 -16.594 -7.855 1 98.19 155 TRP B C 1
ATOM 2732 O O . TRP B 1 155 ? 11.688 -16.266 -7.582 1 98.19 155 TRP B O 1
ATOM 2742 N N . PRO B 1 156 ? 13.109 -17.828 -8.43 1 98.5 156 PRO B N 1
ATOM 2743 C CA . PRO B 1 156 ? 11.992 -18.75 -8.633 1 98.5 156 PRO B CA 1
ATOM 2744 C C . PRO B 1 156 ? 11.258 -19.078 -7.332 1 98.5 156 PRO B C 1
ATOM 2746 O O . PRO B 1 156 ? 10.031 -19.188 -7.32 1 98.5 156 PRO B O 1
ATOM 2749 N N . ALA B 1 157 ? 12 -19.234 -6.258 1 98.81 157 ALA B N 1
ATOM 2750 C CA . ALA B 1 157 ? 11.398 -19.5 -4.957 1 98.81 157 ALA B CA 1
ATOM 2751 C C . ALA B 1 157 ? 10.523 -18.328 -4.508 1 98.81 157 ALA B C 1
ATOM 2753 O O . ALA B 1 157 ? 9.445 -18.531 -3.947 1 98.81 157 ALA B O 1
ATOM 2754 N N . ARG B 1 158 ? 11.008 -17.172 -4.754 1 98.69 158 ARG B N 1
ATOM 2755 C CA . ARG B 1 158 ? 10.25 -15.969 -4.406 1 98.69 158 ARG B CA 1
ATOM 2756 C C . ARG B 1 158 ? 8.938 -15.906 -5.172 1 98.69 158 ARG B C 1
ATOM 2758 O O . ARG B 1 158 ? 7.887 -15.625 -4.59 1 98.69 158 ARG B O 1
ATOM 2765 N N . ILE B 1 159 ? 8.953 -16.172 -6.484 1 98.75 159 ILE B N 1
ATOM 2766 C CA . ILE B 1 159 ? 7.734 -16.172 -7.285 1 98.75 159 ILE B CA 1
ATOM 2767 C C . ILE B 1 159 ? 6.758 -17.219 -6.75 1 98.75 159 ILE B C 1
ATOM 2769 O O . ILE B 1 159 ? 5.574 -16.938 -6.562 1 98.75 159 ILE B O 1
ATOM 2773 N N . PHE B 1 160 ? 7.289 -18.422 -6.465 1 98.94 160 PHE B N 1
ATOM 2774 C CA . PHE B 1 160 ? 6.469 -19.516 -5.953 1 98.94 160 PHE B CA 1
ATOM 2775 C C . PHE B 1 160 ? 5.773 -19.109 -4.66 1 98.94 160 PHE B C 1
ATOM 2777 O O . PHE B 1 160 ? 4.57 -19.328 -4.5 1 98.94 160 PHE B O 1
ATOM 2784 N N . GLN B 1 161 ? 6.508 -18.5 -3.727 1 98.94 161 GLN B N 1
ATOM 2785 C CA . GLN B 1 161 ? 5.965 -18.047 -2.451 1 98.94 161 GLN B CA 1
ATOM 2786 C C . GLN B 1 161 ? 4.891 -16.984 -2.658 1 98.94 161 GLN B C 1
ATOM 2788 O O . GLN B 1 161 ? 3.814 -17.062 -2.061 1 98.94 161 GLN B O 1
ATOM 2793 N N . HIS B 1 162 ? 5.152 -16 -3.516 1 98.94 162 HIS B N 1
ATOM 2794 C CA . HIS B 1 162 ? 4.238 -14.906 -3.801 1 98.94 162 HIS B CA 1
ATOM 2795 C C . HIS B 1 162 ? 2.898 -15.422 -4.316 1 98.94 162 HIS B C 1
ATOM 2797 O O . HIS B 1 162 ? 1.846 -15.062 -3.787 1 98.94 162 HIS B O 1
ATOM 2803 N N . GLU B 1 163 ? 2.961 -16.312 -5.316 1 98.88 163 GLU B N 1
ATOM 2804 C CA . GLU B 1 163 ? 1.737 -16.828 -5.914 1 98.88 163 GLU B CA 1
ATOM 2805 C C . GLU B 1 163 ? 0.991 -17.734 -4.941 1 98.88 163 GLU B C 1
ATOM 2807 O O . GLU B 1 163 ? -0.242 -17.75 -4.91 1 98.88 163 GLU B O 1
ATOM 2812 N N . THR B 1 164 ? 1.756 -18.516 -4.188 1 98.94 164 THR B N 1
ATOM 2813 C CA . THR B 1 164 ? 1.129 -19.375 -3.188 1 98.94 164 THR B CA 1
ATOM 2814 C C . THR B 1 164 ? 0.445 -18.531 -2.109 1 98.94 164 THR B C 1
ATOM 2816 O O . THR B 1 164 ? -0.64 -18.891 -1.64 1 98.94 164 THR B O 1
ATOM 2819 N N . ASP B 1 165 ? 1.057 -17.469 -1.695 1 98.88 165 ASP B N 1
ATOM 2820 C CA . ASP B 1 165 ? 0.459 -16.562 -0.719 1 98.88 165 ASP B CA 1
ATOM 2821 C C . ASP B 1 165 ? -0.887 -16.047 -1.211 1 98.88 165 ASP B C 1
ATOM 2823 O O . ASP B 1 165 ? -1.839 -15.938 -0.435 1 98.88 165 ASP B O 1
ATOM 2827 N N . HIS B 1 166 ? -0.974 -15.688 -2.473 1 98.88 166 HIS B N 1
ATOM 2828 C CA . HIS B 1 166 ? -2.248 -15.25 -3.033 1 98.88 166 HIS B CA 1
ATOM 2829 C C . HIS B 1 166 ? -3.34 -16.297 -2.795 1 98.88 166 HIS B C 1
ATOM 2831 O O . HIS B 1 166 ? -4.477 -15.938 -2.475 1 98.88 166 HIS B O 1
ATOM 2837 N N . LEU B 1 167 ? -3 -17.531 -2.994 1 98.88 167 LEU B N 1
ATOM 2838 C CA . LEU B 1 167 ? -3.979 -18.609 -2.885 1 98.88 167 LEU B CA 1
ATOM 2839 C C . LEU B 1 167 ? -4.449 -18.766 -1.443 1 98.88 167 LEU B C 1
ATOM 2841 O O . LEU B 1 167 ? -5.52 -19.328 -1.195 1 98.88 167 LEU B O 1
ATOM 2845 N N . ALA B 1 168 ? -3.676 -18.266 -0.542 1 98.5 168 ALA B N 1
ATOM 2846 C CA . ALA B 1 168 ? -4.031 -18.281 0.875 1 98.5 168 ALA B CA 1
ATOM 2847 C C . ALA B 1 168 ? -4.676 -16.969 1.298 1 98.5 168 ALA B C 1
ATOM 2849 O O . ALA B 1 168 ? -4.941 -16.75 2.482 1 98.5 168 ALA B O 1
ATOM 2850 N N . GLY B 1 169 ? -4.938 -16.047 0.414 1 98.56 169 GLY B N 1
ATOM 2851 C CA . GLY B 1 169 ? -5.555 -14.766 0.719 1 98.56 169 GLY B CA 1
ATOM 2852 C C . GLY B 1 169 ? -4.57 -13.742 1.252 1 98.56 169 GLY B C 1
ATOM 2853 O O . GLY B 1 169 ? -4.957 -12.812 1.969 1 98.56 169 GLY B O 1
ATOM 2854 N N . THR B 1 170 ? -3.355 -13.977 1.026 1 98.62 170 THR B N 1
ATOM 2855 C CA . THR B 1 170 ? -2.295 -13.086 1.488 1 98.62 170 THR B CA 1
ATOM 2856 C C . THR B 1 170 ? -1.647 -12.359 0.313 1 98.62 170 THR B C 1
ATOM 2858 O O . THR B 1 170 ? -1.303 -12.984 -0.694 1 98.62 170 THR B O 1
ATOM 2861 N N . ILE B 1 171 ? -1.504 -11.07 0.397 1 98.62 171 ILE B N 1
ATOM 2862 C CA . ILE B 1 171 ? -0.874 -10.25 -0.629 1 98.62 171 ILE B CA 1
ATOM 2863 C C . ILE B 1 171 ? 0.462 -9.719 -0.116 1 98.62 171 ILE B C 1
ATOM 2865 O O . ILE B 1 171 ? 0.657 -9.57 1.094 1 98.62 171 ILE B O 1
ATOM 2869 N N . TYR B 1 172 ? 1.404 -9.406 -0.998 1 98.69 172 TYR B N 1
ATOM 2870 C CA . TYR B 1 172 ? 2.777 -9.094 -0.624 1 98.69 172 TYR B CA 1
ATOM 2871 C C . TYR B 1 172 ? 2.816 -7.969 0.406 1 98.69 172 TYR B C 1
ATOM 2873 O O . TYR B 1 172 ? 3.699 -7.934 1.266 1 98.69 172 TYR B O 1
ATOM 2881 N N . ILE B 1 173 ? 1.867 -7.074 0.386 1 98.69 173 ILE B N 1
ATOM 2882 C CA . ILE B 1 173 ? 1.854 -5.914 1.271 1 98.69 173 ILE B CA 1
ATOM 2883 C C . ILE B 1 173 ? 1.655 -6.367 2.715 1 98.69 173 ILE B C 1
ATOM 2885 O O . ILE B 1 173 ? 2.039 -5.66 3.652 1 98.69 173 ILE B O 1
ATOM 2889 N N . ASP B 1 174 ? 1.087 -7.527 2.916 1 98.5 174 ASP B N 1
ATOM 2890 C CA . ASP B 1 174 ? 0.89 -8.086 4.25 1 98.5 174 ASP B CA 1
ATOM 2891 C C . ASP B 1 174 ? 2.221 -8.492 4.879 1 98.5 174 ASP B C 1
ATOM 2893 O O . ASP B 1 174 ? 2.322 -8.633 6.098 1 98.5 174 ASP B O 1
ATOM 2897 N N . LYS B 1 175 ? 3.24 -8.68 4.078 1 98.25 175 LYS B N 1
ATOM 2898 C CA . LYS B 1 175 ? 4.539 -9.164 4.539 1 98.25 175 LYS B CA 1
ATOM 2899 C C . LYS B 1 175 ? 5.633 -8.125 4.289 1 98.25 175 LYS B C 1
ATOM 2901 O O . LYS B 1 175 ? 6.801 -8.352 4.609 1 98.25 175 LYS B O 1
ATOM 2906 N N . ALA B 1 176 ? 5.285 -7.02 3.764 1 98.62 176 ALA B N 1
ATOM 2907 C CA . ALA B 1 176 ? 6.25 -6.02 3.311 1 98.62 176 ALA B CA 1
ATOM 2908 C C . ALA B 1 176 ? 6.785 -5.203 4.48 1 98.62 176 ALA B C 1
ATOM 2910 O O . ALA B 1 176 ? 6.098 -5.027 5.492 1 98.62 176 ALA B O 1
ATOM 2911 N N . LEU B 1 177 ? 8.008 -4.805 4.328 1 98.56 177 LEU B N 1
ATOM 2912 C CA . LEU B 1 177 ? 8.5 -3.695 5.133 1 98.56 177 LEU B CA 1
ATOM 2913 C C . LEU B 1 177 ? 7.91 -2.371 4.656 1 98.56 177 LEU B C 1
ATOM 2915 O O . LEU B 1 177 ? 8.406 -1.778 3.695 1 98.56 177 LEU B O 1
ATOM 2919 N N . THR B 1 178 ? 6.93 -1.899 5.328 1 98.44 178 THR B N 1
ATOM 2920 C CA . THR B 1 178 ? 6.066 -0.857 4.781 1 98.44 178 THR B CA 1
ATOM 2921 C C . THR B 1 178 ? 6.859 0.421 4.527 1 98.44 178 THR B C 1
ATOM 2923 O O . THR B 1 178 ? 6.539 1.186 3.613 1 98.44 178 THR B O 1
ATOM 2926 N N . ARG B 1 179 ? 7.957 0.694 5.262 1 98.5 179 ARG B N 1
ATOM 2927 C CA . ARG B 1 179 ? 8.766 1.887 5.039 1 98.5 179 ARG B CA 1
ATOM 2928 C C . ARG B 1 179 ? 9.414 1.854 3.658 1 98.5 179 ARG B C 1
ATOM 2930 O O . ARG B 1 179 ? 9.875 2.885 3.158 1 98.5 179 ARG B O 1
ATOM 2937 N N . SER B 1 180 ? 9.438 0.667 3.025 1 98.81 180 SER B N 1
ATOM 2938 C CA . SER B 1 180 ? 10.086 0.5 1.73 1 98.81 180 SER B CA 1
ATOM 2939 C C . SER B 1 180 ? 9.125 0.802 0.586 1 98.81 180 SER B C 1
ATOM 2941 O O . SER B 1 180 ? 9.539 0.897 -0.571 1 98.81 180 SER B O 1
ATOM 2943 N N . LEU B 1 181 ? 7.832 0.895 0.884 1 98.88 181 LEU B N 1
ATOM 2944 C CA . LEU B 1 181 ? 6.836 1.073 -0.169 1 98.88 181 LEU B CA 1
ATOM 2945 C C . LEU B 1 181 ? 7.188 2.268 -1.05 1 98.88 181 LEU B C 1
ATOM 2947 O O . LEU B 1 181 ? 7.461 3.359 -0.543 1 98.88 181 LEU B O 1
ATOM 2951 N N . ALA B 1 182 ? 7.203 2.078 -2.385 1 98.88 182 ALA B N 1
ATOM 2952 C CA . ALA B 1 182 ? 7.547 3.104 -3.365 1 98.88 182 ALA B CA 1
ATOM 2953 C C . ALA B 1 182 ? 6.594 3.068 -4.559 1 98.88 182 ALA B C 1
ATOM 2955 O O . ALA B 1 182 ? 6.223 1.991 -5.027 1 98.88 182 ALA B O 1
ATOM 2956 N N . SER B 1 183 ? 6.203 4.23 -4.977 1 98.69 183 SER B N 1
ATOM 2957 C CA . SER B 1 183 ? 5.523 4.281 -6.266 1 98.69 183 SER B CA 1
ATOM 2958 C C . SER B 1 183 ? 6.422 3.77 -7.387 1 98.69 183 SER B C 1
ATOM 2960 O O . SER B 1 183 ? 7.648 3.758 -7.246 1 98.69 183 SER B O 1
ATOM 2962 N N . ASN B 1 184 ? 5.789 3.387 -8.492 1 98 184 ASN B N 1
ATOM 2963 C CA . ASN B 1 184 ? 6.582 2.93 -9.633 1 98 184 ASN B CA 1
ATOM 2964 C C . ASN B 1 184 ? 7.57 3.996 -10.094 1 98 184 ASN B C 1
ATOM 2966 O O . ASN B 1 184 ? 8.719 3.684 -10.414 1 98 184 ASN B O 1
ATOM 2970 N N . GLU B 1 185 ? 7.125 5.207 -10.07 1 97.38 185 GLU B N 1
ATOM 2971 C CA . GLU B 1 185 ? 7.977 6.305 -10.516 1 97.38 185 GLU B CA 1
ATOM 2972 C C . GLU B 1 185 ? 9.195 6.453 -9.609 1 97.38 185 GLU B C 1
ATOM 2974 O O . GLU B 1 185 ? 10.328 6.527 -10.094 1 97.38 185 GLU B O 1
ATOM 2979 N N . THR B 1 186 ? 8.984 6.488 -8.32 1 98.38 186 THR B N 1
ATOM 2980 C CA . THR B 1 186 ? 10.086 6.652 -7.371 1 98.38 186 THR B CA 1
ATOM 2981 C C . THR B 1 186 ? 10.992 5.43 -7.375 1 98.38 186 THR B C 1
ATOM 2983 O O . THR B 1 186 ? 12.219 5.559 -7.281 1 98.38 186 THR B O 1
ATOM 2986 N N . TYR B 1 187 ? 10.406 4.234 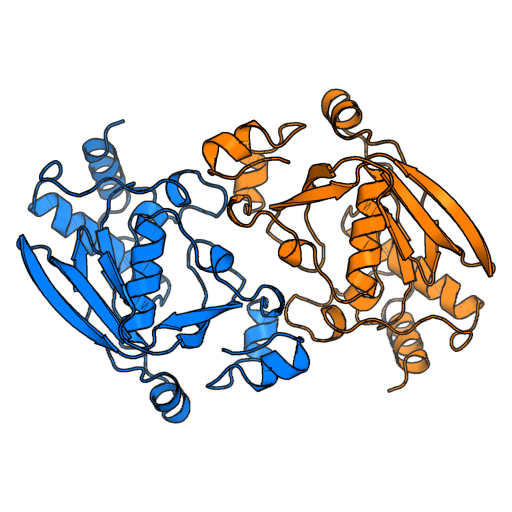-7.5 1 98.56 187 TYR B N 1
ATOM 2987 C CA . TYR B 1 187 ? 11.188 3.006 -7.586 1 98.56 187 TYR B CA 1
ATOM 2988 C C . TYR B 1 187 ? 12.148 3.055 -8.766 1 98.56 187 TYR B C 1
ATOM 2990 O O . TYR B 1 187 ? 13.344 2.801 -8.609 1 98.56 187 TYR B O 1
ATOM 2998 N N . LEU B 1 188 ? 11.648 3.42 -9.93 1 97.75 188 LEU B N 1
ATOM 2999 C CA . LEU B 1 188 ? 12.438 3.439 -11.164 1 97.75 188 LEU B CA 1
ATOM 3000 C C . LEU B 1 188 ? 13.555 4.477 -11.078 1 97.75 188 LEU B C 1
ATOM 3002 O O . LEU B 1 188 ? 14.641 4.273 -11.625 1 97.75 188 LEU B O 1
ATOM 3006 N N . SER B 1 189 ? 13.305 5.52 -10.305 1 97.88 189 SER B N 1
ATOM 3007 C CA . SER B 1 189 ? 14.258 6.621 -10.273 1 97.88 189 SER B CA 1
ATOM 3008 C C . SER B 1 189 ? 15.297 6.426 -9.172 1 97.88 189 SER B C 1
ATOM 3010 O O . SER B 1 189 ? 16.422 6.926 -9.273 1 97.88 189 SER B O 1
ATOM 3012 N N . ARG B 1 190 ? 14.938 5.605 -8.117 1 98.19 190 ARG B N 1
ATOM 3013 C CA . ARG B 1 190 ? 15.812 5.684 -6.953 1 98.19 190 ARG B CA 1
ATOM 3014 C C . ARG B 1 190 ? 16.25 4.293 -6.5 1 98.19 190 ARG B C 1
ATOM 3016 O O . ARG B 1 190 ? 17.297 4.137 -5.867 1 98.19 190 ARG B O 1
ATOM 3023 N N . TRP B 1 191 ? 15.43 3.25 -6.812 1 98.38 191 TRP B N 1
ATOM 3024 C CA . TRP B 1 191 ? 15.617 2.055 -5.996 1 98.38 191 TRP B CA 1
ATOM 3025 C C . TRP B 1 191 ? 15.773 0.817 -6.875 1 98.38 191 TRP B C 1
ATOM 3027 O O . TRP B 1 191 ? 15.406 -0.288 -6.473 1 98.38 191 TRP B O 1
ATOM 3037 N N . THR B 1 192 ? 16.328 0.872 -8.047 1 97.25 192 THR B N 1
ATOM 3038 C CA . THR B 1 192 ? 16.422 -0.227 -9 1 97.25 192 THR B CA 1
ATOM 3039 C C . THR B 1 192 ? 17.703 -1.024 -8.789 1 97.25 192 THR B C 1
ATOM 3041 O O . THR B 1 192 ? 18.062 -1.857 -9.625 1 97.25 192 THR B O 1
ATOM 3044 N N . GLN B 1 193 ? 18.469 -0.751 -7.664 1 97.5 193 GLN B N 1
ATOM 3045 C CA . GLN B 1 193 ? 19.672 -1.524 -7.379 1 97.5 193 GLN B CA 1
ATOM 3046 C C . GLN B 1 193 ? 19.344 -3.002 -7.191 1 97.5 193 GLN B C 1
ATOM 3048 O O . GLN B 1 193 ? 18.219 -3.355 -6.84 1 97.5 193 GLN B O 1
ATOM 3053 N N . PRO B 1 194 ? 20.328 -3.893 -7.391 1 97.19 194 PRO B N 1
ATOM 3054 C CA . PRO B 1 194 ? 20.094 -5.336 -7.293 1 97.19 194 PRO B CA 1
ATOM 3055 C C . PRO B 1 194 ? 19.562 -5.754 -5.926 1 97.19 194 PRO B C 1
ATOM 3057 O O . PRO B 1 194 ? 18.766 -6.695 -5.832 1 97.19 194 PRO B O 1
ATOM 3060 N N . THR B 1 195 ? 20.047 -5.117 -4.895 1 97.88 195 THR B N 1
ATOM 3061 C CA . THR B 1 195 ? 19.594 -5.348 -3.527 1 97.88 195 THR B CA 1
ATOM 3062 C C . THR B 1 195 ? 19.031 -4.062 -2.916 1 97.88 195 THR B C 1
ATOM 3064 O O . THR B 1 195 ? 19.375 -2.963 -3.359 1 97.88 195 THR B O 1
ATOM 3067 N N . PRO B 1 196 ? 18.219 -4.18 -1.916 1 98.5 196 PRO B N 1
ATOM 3068 C CA . PRO B 1 196 ? 17.578 -2.971 -1.407 1 98.5 196 PRO B CA 1
ATOM 3069 C C . PRO B 1 196 ? 18.375 -2.285 -0.305 1 98.5 196 PRO B C 1
ATOM 3071 O O . PRO B 1 196 ? 17.812 -1.604 0.55 1 98.5 196 PRO B O 1
ATOM 3074 N N . VAL B 1 197 ? 19.625 -2.449 -0.286 1 98.25 197 VAL B N 1
ATOM 3075 C CA . VAL B 1 197 ? 20.484 -1.934 0.779 1 98.25 197 VAL B CA 1
ATOM 3076 C C . VAL B 1 197 ? 20.391 -0.409 0.814 1 98.25 197 VAL B C 1
ATOM 3078 O O . VAL B 1 197 ? 20.219 0.185 1.88 1 98.25 197 VAL B O 1
ATOM 3081 N N . ASP B 1 198 ? 20.531 0.25 -0.333 1 98.38 198 ASP B N 1
ATOM 3082 C CA . ASP B 1 198 ? 20.469 1.708 -0.391 1 98.38 198 ASP B CA 1
ATOM 3083 C C . ASP B 1 198 ? 19.109 2.215 0.088 1 98.38 198 ASP B C 1
ATOM 3085 O O . ASP B 1 198 ? 19.031 3.189 0.837 1 98.38 198 ASP B O 1
ATOM 3089 N N . ALA B 1 199 ? 18.094 1.567 -0.383 1 98.75 199 ALA B N 1
ATOM 3090 C CA . ALA B 1 199 ? 16.734 1.944 0.04 1 98.75 199 ALA B CA 1
ATOM 3091 C C . ALA B 1 199 ? 16.578 1.822 1.553 1 98.75 199 ALA B C 1
ATOM 3093 O O . ALA B 1 199 ? 16 2.697 2.195 1 98.75 199 ALA B O 1
ATOM 3094 N N . ALA B 1 200 ? 17.078 0.734 2.072 1 98.75 200 ALA B N 1
ATOM 3095 C CA . ALA B 1 200 ? 16.969 0.5 3.512 1 98.75 200 ALA B CA 1
ATOM 3096 C C . ALA B 1 200 ? 17.594 1.655 4.297 1 98.75 200 ALA B C 1
ATOM 3098 O O . ALA B 1 200 ? 16.984 2.145 5.262 1 98.75 200 ALA B O 1
ATOM 3099 N N . GLY B 1 201 ? 18.734 2.057 3.9 1 98.31 201 GLY B N 1
ATOM 3100 C CA . GLY B 1 201 ? 19.391 3.18 4.551 1 98.31 201 GLY B CA 1
ATOM 3101 C C . GLY B 1 201 ? 18.625 4.484 4.395 1 98.31 201 GLY B C 1
ATOM 3102 O O . GLY B 1 201 ? 18.406 5.207 5.371 1 98.31 201 GLY B O 1
ATOM 3103 N N . ALA B 1 202 ? 18.141 4.746 3.244 1 98.44 202 ALA B N 1
ATOM 3104 C CA . ALA B 1 202 ? 17.531 6.031 2.916 1 98.44 202 ALA B CA 1
ATOM 3105 C C . ALA B 1 202 ? 16.125 6.137 3.5 1 98.44 202 ALA B C 1
ATOM 3107 O O . ALA B 1 202 ? 15.695 7.219 3.895 1 98.44 202 ALA B O 1
ATOM 3108 N N . LEU B 1 203 ? 15.391 4.992 3.549 1 98.62 203 LEU B N 1
ATOM 3109 C CA . LEU B 1 203 ? 13.984 5.012 3.926 1 98.62 203 LEU B CA 1
ATOM 3110 C C . LEU B 1 203 ? 13.797 4.539 5.363 1 98.62 203 LEU B C 1
ATOM 3112 O O . LEU B 1 203 ? 12.695 4.617 5.91 1 98.62 203 LEU B O 1
ATOM 3116 N N . GLY B 1 204 ? 14.781 4.062 5.945 1 97.94 204 GLY B N 1
ATOM 3117 C CA . GLY B 1 204 ? 14.789 3.795 7.375 1 97.94 204 GLY B CA 1
ATOM 3118 C C . GLY B 1 204 ? 14.102 2.492 7.742 1 97.94 204 GLY B C 1
ATOM 3119 O O . GLY B 1 204 ? 13.258 2.461 8.641 1 97.94 204 GLY B O 1
ATOM 3120 N N . PHE B 1 205 ? 14.375 1.413 7.062 1 97.75 205 PHE B N 1
ATOM 3121 C CA . PHE B 1 205 ? 13.93 0.084 7.469 1 97.75 205 PHE B CA 1
ATOM 3122 C C . PHE B 1 205 ? 15.102 -0.881 7.539 1 97.75 205 PHE B C 1
ATOM 3124 O O . PHE B 1 205 ? 16.172 -0.607 6.992 1 97.75 205 PHE B O 1
ATOM 3131 N N . SER B 1 206 ? 14.93 -2.035 8.258 1 96.69 206 SER B N 1
ATOM 3132 C CA . SER B 1 206 ? 16.016 -2.994 8.484 1 96.69 206 SER B CA 1
ATOM 3133 C C . SER B 1 206 ? 15.836 -4.234 7.609 1 96.69 206 SER B C 1
ATOM 3135 O O . SER B 1 206 ? 14.719 -4.73 7.441 1 96.69 206 SER B O 1
ATOM 3137 N N . LEU B 1 207 ? 17.016 -4.66 7.121 1 94.31 207 LEU B N 1
ATOM 3138 C CA . LEU B 1 207 ? 17.031 -5.883 6.324 1 94.31 207 LEU B CA 1
ATOM 3139 C C . LEU B 1 207 ? 17.406 -7.086 7.176 1 94.31 207 LEU B C 1
ATOM 3141 O O . LEU B 1 207 ? 18.203 -6.965 8.109 1 94.31 207 LEU B O 1
ATOM 3145 N N . SER B 1 208 ? 16.625 -8.195 7.156 1 75.88 208 SER B N 1
ATOM 3146 C CA . SER B 1 208 ? 16.969 -9.414 7.887 1 75.88 208 SER B CA 1
ATOM 3147 C C . SER B 1 208 ? 18.188 -10.094 7.285 1 75.88 208 SER B C 1
ATOM 3149 O O . SER B 1 208 ? 18.469 -9.945 6.094 1 75.88 208 SER B O 1
#

Foldseek 3Di:
DDLQVVLVVQCVVAQVHAAAFAAPPDVLQAAQADADDPPYDLVSVVSSLVNQVRNCVVVVHQKDAPSRRPRRYQKMKGWDDDDDDPQLCVLQVDDGDHIFMFGPKDKDADAAWAWDWDDDPNYAFKIFIFIDRQKIFMWTAGSVRDIDTDIDGGPSRVRVVQRNCSNRSHHRCNRGPVLRMDTPVCCVVPQVDSGRPVSCVVSPHDTD/DDLQVVLVVQCVVAQVHAAAFAAPPDVLQAAQADADDPPYDLVSVVSSLVRQVRNCVVVVHQKDAPSRRPRRYQKMKGWDDDDDPPQLCVLQVDDGDHIFMFGPKDKDADAAWAWDWDDDPNYAFKIFIFIDRQKIFMWTAGSVRDIDTDIDGGPRRVRVVQRNCSNRSHHRCNRGPVLRMDTPVCCVVPQVHSGRPVSCVVSPHDTD

Secondary structure (DSSP, 8-state):
--HHHHHHHHHHHHTTS-PPPP-TT-GGGTSPPBP-SSSS-HHHHHHHHHHHHHHHHHTT-SEEEGGGGT--BSEEEEEE-----HHHHHHTT---EEEEEEEEEEEEE-S-EEEEEE--TTSTTEEEEEEEESEEEEEEE-TT--EEEEEEESHHHHHHHHHHHHHTT--GGGTSEEEEEEEHHHHHHH--SSSTHHHHHHHT----/--HHHHHHHHHHHHTTS-PPPP-TT-GGGTSPPBP-SSSS-HHHHHHHHHHHHHHHHHTT-SEEEGGGGT--BSEEEEEE-----HHHHHHHT---EEEEEEEEEEEEE-S-EEEEEE--TTSTTEEEEEEEESEEEEEEE-TT--EEEEEEESHHHHHHHHHHHHHTT--GGGTSEEEEEEEHHHHHHH--SSSTHHHHHHHT----